Protein AF-A0A521QWC9-F1 (afdb_monomer)

pLDDT: mean 93.49, std 6.99, range [51.31, 98.88]

Nearest PDB structures (foldseek):
  7sol-assembly2_C  TM=6.911E-01  e=8.431E-03  Homo sapiens
  7pvn-assembly1_A  TM=7.217E-01  e=1.465E-02  Homo sapiens
  7sol-assembly1_A  TM=6.970E-01  e=1.111E-02  Homo sapiens
  7pvn-assembly2_B  TM=6.993E-01  e=3.543E-02  Homo sapiens
  5wte-assembly1_B  TM=2.361E-01  e=1.548E-02  Hepatovirus A

Sequence (547 aa):
MGGYALITGFDLQGVWQAPYGYPSNPHWFEYVKVTSVDANAGTVTFSAALQNTYKSTWPNYNSGSQFEVDAGGPATLYALDPSWDTQVEYRGLTISQDKVQTYANGRSVTYRDVKFTGPLCGLPTQNLLWQAINTDMSGCNMEVDKLISSIVMNRVTINQVKFQSSSTDVLTISNSAITQLFGTPKRTVISDTKIGDFRPGAFAYGRSDEVICTNCIIPNFTPGGVFEAGLGANPVQVSYAMSNGVISFPNGTTVSSATNNGAGRVRLTVSSTAGLVSNDRVNISGIAGTTEANGGNKLINVIDATHLDLPEVTFVNGYKSGGFVGLYAPRWAVPGTNLLWVGAQGTGPLFTVLDVTQDKHFTYIKTNHPGGFPAFAGARLAIRVHPAPKFTCRNCTGSIDMQDLSNAPAGAPLYSYSKRTYTALSGTTAQGKINMWGNLTSAKFNVTTPYSGTGSLQFQLSQNNNWPMMSGQTIANFSPTIDMNVAGERKLTATGISGMQAKDKLGVALNPATLFGPSHSGPSFSTVTNTSAQITVELMTDQGIGR

Secondary structure (DSSP, 8-state):
---EEEEEEEESS-BTTB---SS--EEEEEEEEEEEEETTTTEEEESS--SSPP-TTS--SB--BTTB---B-S-EEEEPPGGGS-EEEEES-EE--SSS-B---SSEEEEES-EE-SSS-BPP-S-SEEEEEEEEEEEEEEEE-S-EEEEEEEEEEEEEEEE-BS-EEEEEEES-EEEEEE---SEEEEES-EEEEEE-S-SSBS---EEEEES-EESEE---S-EE--GGG--HHHH-EEETTEEEEE-EEEEEEEEE-SSSEEEEEES--TT--TT-EEEEE--BS-GGG-EEEEE-EE-SSSEEEEEEEE--S---B--EEEPBP-TT--TT-EEEEEETTEEEEEEEEEEEEE-SSEEEEEES--SSS---TT---EEEE-S-SEEEEES-EESHHHHHHHHSPTTBPTTSEEEEEEEPPSSS---PPPEEEEEEEEEEEEEEE---SSS--EEESSTTS-EEEEETTEEEEE--EEETTS-EEEEEETTEEES--TT-B--SS--S-EEEEE-SS--EESS-S----EEEEEEEEE-SS--

Radius of gyration: 26.69 Å; Cα contacts (8 Å, |Δi|>4): 1700; chains: 1; bounding box: 69×52×76 Å

Foldseek 3Di:
DFAKKKKFADFQFAWAADADDPPAAGLDMDIWTWPDQDVVVRDTDTPDDDPDDFDPFFDQRHCADPVHHRSHTGTDMGGDDRQQQDADEDECEEDEDAPDEDEDGHQHYEYENYEYPHAAYHEADQYQEYEYELYEAQNYAYEHGAQYAEYEYENYEHAEYAQQELRYNEYEEECYEYAYYHEDHQEYAYENYEYNADAFWNAAFETHAAYAYEQYEYQHYDHHFHKFLAFLNFFQVLQWWWFFQKIKAWFWWKFFFWDQPVPQWIKTFTPFCPSPAANGWWAKDDWDFQCQNHGGRFGWHDPDGGMITRVVTGGDTGTDDIMIGGDTRNRYQDAQWWKWKAWPQFTDAIKGFHDWGDDNTMIMTGIPDGTTDADDPPTSIMMGTQRYQFYAYDSYHHHQLSVFRNVDDGGHGRQQKGKDKDWADAFWAFDDWRFHWAFWFKKKKFFAFADPDPDWKKKWQFSVQAQWKDDRRDIDGQIKIDTRRDGGMWMAGQVFIPPDDPPIDRDGGRDRIIGGTTGPTHMTMDHDPDIGTMMMMIIGHDSVRDD

Solvent-accessible surface area (backbone atoms only — not comparable to full-atom values): 26384 Å² total; per-residue (Å²): 116,72,48,49,31,39,39,34,20,42,32,26,56,19,22,32,80,39,88,43,57,85,73,45,40,29,59,43,70,46,84,42,44,32,64,43,73,41,80,89,77,73,42,76,40,55,77,62,83,77,91,70,87,68,46,81,54,29,47,66,32,18,82,44,56,102,88,38,68,52,24,38,5,24,64,38,80,42,83,50,62,76,73,38,81,34,76,47,76,48,68,70,44,77,48,77,38,76,87,49,71,41,81,67,89,16,34,28,39,35,37,34,49,25,37,34,70,8,42,32,29,78,40,53,47,64,14,56,33,32,36,36,33,51,20,43,27,61,57,14,54,27,55,44,55,34,53,26,51,31,38,39,37,36,41,27,34,32,31,30,44,29,19,43,34,16,18,25,48,35,38,40,39,31,58,26,40,32,46,30,36,39,21,27,26,25,28,34,40,38,32,52,28,39,31,48,33,39,18,46,3,0,44,57,20,31,46,17,52,36,39,37,40,30,51,25,42,29,59,32,75,50,85,36,18,18,73,42,41,33,41,62,70,34,27,30,77,70,47,33,48,50,51,76,16,30,37,36,36,44,36,52,30,49,31,82,46,47,45,67,64,83,80,53,19,32,23,36,35,32,80,46,38,74,64,63,49,61,54,29,37,32,30,28,40,67,38,38,52,30,49,75,66,42,43,69,72,40,50,32,36,61,76,50,68,37,35,36,34,26,84,89,33,68,52,85,46,64,50,71,46,60,27,32,42,12,33,66,40,66,28,54,67,43,63,72,34,48,32,27,38,31,39,81,81,36,42,52,73,62,35,35,29,68,40,49,36,50,62,95,51,35,38,39,38,36,37,72,41,77,42,49,78,81,69,57,86,93,41,61,33,25,42,33,29,43,24,25,53,18,26,30,33,40,72,28,38,60,23,73,66,36,46,16,39,30,70,34,62,78,42,38,38,66,38,24,42,41,58,50,76,49,66,36,52,71,40,59,68,56,44,82,58,55,56,33,38,25,26,56,50,36,41,36,43,29,25,78,31,42,46,84,69,89,83,84,48,37,38,25,66,18,67,76,49,51,21,49,25,34,47,88,74,44,81,46,61,55,51,41,33,42,46,31,62,50,65,47,53,30,40,41,26,63,90,36,75,44,67,78,53,96,71,43,38,72,78,72,58,49,62,81,24,32,32,22,40,55,34,79,39,14,31,22,40,51,78,35,91,61,56,74,24,27,35,39,39,38,41,35,31,48,59,89,66,85,121

Structure (mmCIF, N/CA/C/O backbone):
data_AF-A0A521QWC9-F1
#
_entry.id   AF-A0A521QWC9-F1
#
loop_
_atom_site.group_PDB
_atom_site.id
_atom_site.type_symbol
_atom_site.label_atom_id
_atom_site.label_alt_id
_atom_site.label_comp_id
_atom_site.label_asym_id
_atom_site.label_entity_id
_atom_site.label_seq_id
_atom_site.pdbx_PDB_ins_code
_atom_site.Cartn_x
_atom_site.Cartn_y
_atom_site.Cartn_z
_atom_site.occupancy
_atom_site.B_iso_or_equiv
_atom_site.auth_seq_id
_atom_site.auth_comp_id
_atom_site.auth_asym_id
_atom_site.auth_atom_id
_atom_site.pdbx_PDB_model_num
ATOM 1 N N . MET A 1 1 ? 29.396 -21.080 -12.572 1.00 75.81 1 MET A N 1
ATOM 2 C CA . MET A 1 1 ? 28.867 -21.869 -11.432 1.00 75.81 1 MET A CA 1
A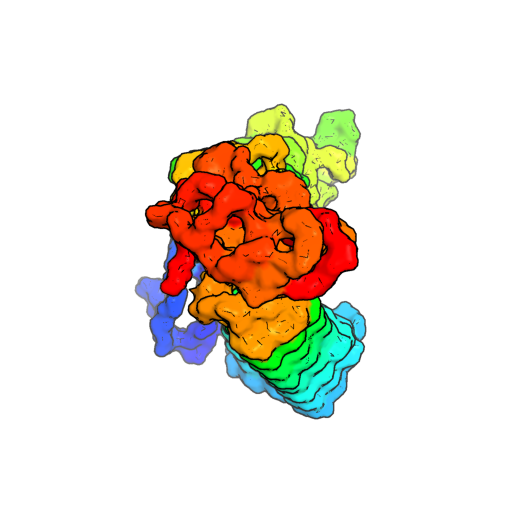TOM 3 C C . MET A 1 1 ? 29.361 -21.235 -10.137 1.00 75.81 1 MET A C 1
ATOM 5 O O . MET A 1 1 ? 30.459 -20.698 -10.148 1.00 75.81 1 MET A O 1
ATOM 9 N N . GLY A 1 2 ? 28.566 -21.232 -9.064 1.00 87.38 2 GLY A N 1
ATOM 10 C CA . GLY A 1 2 ? 28.931 -20.654 -7.761 1.00 87.38 2 GLY A CA 1
ATOM 11 C C . GLY A 1 2 ? 28.569 -19.176 -7.550 1.00 87.38 2 GLY A C 1
ATOM 12 O O . GLY A 1 2 ? 28.583 -18.730 -6.405 1.00 87.38 2 GLY A O 1
ATOM 13 N N . GLY A 1 3 ? 28.211 -18.446 -8.612 1.00 94.38 3 GLY A N 1
ATOM 14 C CA . GLY A 1 3 ? 27.719 -17.066 -8.538 1.00 94.38 3 GLY A CA 1
ATOM 15 C C . GLY A 1 3 ? 26.244 -16.969 -8.136 1.00 94.38 3 GLY A C 1
ATOM 16 O O . GLY A 1 3 ? 25.527 -17.976 -8.100 1.00 94.38 3 GLY A O 1
ATOM 17 N N . TYR A 1 4 ? 25.802 -15.745 -7.850 1.00 97.38 4 TYR A N 1
ATOM 18 C CA . TYR A 1 4 ? 24.400 -15.443 -7.572 1.00 97.38 4 TYR A CA 1
ATOM 19 C C . TYR A 1 4 ? 23.648 -15.032 -8.837 1.00 97.38 4 TYR A C 1
ATOM 21 O O . TYR A 1 4 ? 24.206 -14.463 -9.774 1.00 97.38 4 TYR A O 1
ATOM 29 N N . ALA A 1 5 ? 22.355 -15.314 -8.825 1.00 96.62 5 ALA A N 1
ATOM 30 C CA . ALA A 1 5 ? 21.378 -14.798 -9.757 1.00 96.62 5 ALA A CA 1
ATOM 31 C C . ALA A 1 5 ? 20.205 -14.202 -8.969 1.00 96.62 5 ALA A C 1
ATOM 33 O O . ALA A 1 5 ? 19.998 -14.516 -7.794 1.00 96.62 5 ALA A O 1
ATOM 34 N N . LEU A 1 6 ? 19.440 -13.345 -9.627 1.00 96.12 6 LEU A N 1
ATOM 35 C CA . LEU A 1 6 ? 18.155 -12.860 -9.147 1.00 96.12 6 LEU A CA 1
ATOM 36 C C . LEU A 1 6 ? 17.080 -13.478 -10.034 1.00 96.12 6 LEU A C 1
ATOM 38 O O . LEU A 1 6 ? 17.124 -13.303 -11.248 1.00 96.12 6 LEU A O 1
ATOM 42 N N . ILE A 1 7 ? 16.122 -14.186 -9.448 1.00 95.75 7 ILE A N 1
ATOM 43 C CA . ILE A 1 7 ? 14.896 -14.565 -10.149 1.00 95.75 7 ILE A CA 1
ATOM 44 C C . ILE A 1 7 ? 13.798 -13.580 -9.765 1.00 95.75 7 ILE A C 1
ATOM 46 O O . ILE A 1 7 ? 13.628 -13.281 -8.585 1.00 95.75 7 ILE A O 1
ATOM 50 N N . THR A 1 8 ? 13.066 -13.050 -10.739 1.00 95.19 8 THR A N 1
ATOM 51 C CA . THR A 1 8 ? 11.946 -12.131 -10.508 1.00 95.19 8 THR A CA 1
ATOM 52 C C . THR A 1 8 ? 10.685 -12.605 -11.215 1.00 95.19 8 THR A C 1
ATOM 54 O O . THR A 1 8 ? 10.713 -13.467 -12.095 1.00 95.19 8 THR A O 1
ATOM 57 N N . GLY A 1 9 ? 9.556 -12.033 -10.809 1.00 93.44 9 GLY A N 1
ATOM 58 C CA . GLY A 1 9 ? 8.318 -12.107 -11.557 1.00 93.44 9 GLY A CA 1
ATOM 59 C C . GLY A 1 9 ? 7.293 -11.093 -11.068 1.00 93.44 9 GLY A C 1
ATOM 60 O O . GLY A 1 9 ? 7.325 -10.631 -9.922 1.00 93.44 9 GLY A O 1
ATOM 61 N N . PHE A 1 10 ? 6.363 -10.785 -11.965 1.00 93.12 10 PHE A N 1
ATOM 62 C CA . PHE A 1 10 ? 5.251 -9.864 -11.760 1.00 93.12 10 PHE A CA 1
ATOM 63 C C . PHE A 1 10 ? 5.673 -8.433 -11.431 1.00 93.12 10 PHE A C 1
ATOM 65 O O . PHE A 1 10 ? 5.610 -7.976 -10.285 1.00 93.12 10 PHE A O 1
ATOM 72 N N . ASP A 1 11 ? 6.099 -7.723 -12.466 1.00 94.12 11 ASP A N 1
ATOM 73 C CA . ASP A 1 11 ? 6.457 -6.320 -12.358 1.00 94.12 11 ASP A CA 1
ATOM 74 C C . ASP A 1 11 ? 5.240 -5.408 -12.199 1.00 94.12 11 ASP A C 1
ATOM 76 O O . ASP A 1 11 ? 4.209 -5.562 -12.857 1.00 94.12 11 ASP A O 1
ATOM 80 N N . LEU A 1 12 ? 5.369 -4.462 -11.271 1.00 94.75 12 LEU A N 1
ATOM 81 C CA . LEU A 1 12 ? 4.279 -3.593 -10.839 1.00 94.75 12 LEU A CA 1
ATOM 82 C C . LEU A 1 12 ? 4.361 -2.187 -11.411 1.00 94.75 12 LEU A C 1
ATOM 84 O O . LEU A 1 12 ? 3.418 -1.415 -11.237 1.00 94.75 12 LEU A O 1
ATOM 88 N N . GLN A 1 13 ? 5.483 -1.829 -12.029 1.00 93.44 13 GLN A N 1
ATOM 89 C CA . GLN A 1 13 ? 5.740 -0.465 -12.475 1.00 93.44 13 GLN A CA 1
ATOM 90 C C . GLN A 1 13 ? 5.870 -0.346 -13.994 1.00 93.44 13 GLN A C 1
ATOM 92 O O . GLN A 1 13 ? 5.778 0.764 -14.509 1.00 93.44 13 GLN A O 1
ATOM 97 N N . GLY A 1 14 ? 6.050 -1.455 -14.698 1.00 91.44 14 GLY A N 1
ATOM 98 C CA . GLY A 1 14 ? 6.359 -1.518 -16.113 1.00 91.44 14 GLY A CA 1
ATOM 99 C C . GLY A 1 14 ? 5.317 -0.850 -16.988 1.00 91.44 14 GLY A C 1
ATOM 100 O O . GLY A 1 14 ? 4.162 -0.644 -16.612 1.00 91.44 14 GLY A O 1
ATOM 101 N N . VAL A 1 15 ? 5.756 -0.501 -18.188 1.00 91.94 15 VAL A N 1
ATOM 102 C CA . VAL A 1 15 ? 4.916 0.093 -19.219 1.00 91.94 15 VAL A CA 1
ATOM 103 C C . VAL A 1 15 ? 4.971 -0.809 -20.431 1.00 91.94 15 VAL A C 1
ATOM 105 O O . VAL A 1 15 ? 6.046 -1.261 -20.820 1.00 91.94 15 VAL A O 1
ATOM 108 N N . TRP A 1 16 ? 3.811 -1.066 -21.030 1.00 92.38 16 TRP A N 1
ATOM 109 C CA . TRP A 1 16 ? 3.736 -1.902 -22.219 1.00 92.38 16 TRP A CA 1
ATOM 110 C C . TRP A 1 16 ? 4.662 -1.401 -23.337 1.00 92.38 16 TRP A C 1
ATOM 112 O O . TRP A 1 16 ? 4.508 -0.277 -23.821 1.00 92.38 16 TRP A O 1
ATOM 122 N N . GLN A 1 17 ? 5.599 -2.263 -23.741 1.00 90.44 17 GLN A N 1
ATOM 123 C CA . GLN A 1 17 ? 6.592 -2.063 -24.799 1.00 90.44 17 GLN A CA 1
ATOM 124 C C . GLN A 1 17 ? 7.413 -0.775 -24.652 1.00 90.44 17 GLN A C 1
ATOM 126 O O . GLN A 1 17 ? 7.812 -0.175 -25.650 1.00 90.44 17 GLN A O 1
ATOM 131 N N . ALA A 1 18 ? 7.656 -0.340 -23.413 1.00 87.81 18 ALA A N 1
ATOM 132 C CA . ALA A 1 18 ? 8.466 0.838 -23.143 1.00 87.81 18 ALA A CA 1
ATOM 133 C C . ALA A 1 18 ? 9.394 0.636 -21.933 1.00 87.81 18 ALA A C 1
ATOM 135 O O . ALA A 1 18 ? 8.975 0.058 -20.923 1.00 87.81 18 ALA A O 1
ATOM 136 N N . PRO A 1 19 ? 10.625 1.177 -21.975 1.00 84.38 19 PRO A N 1
ATOM 137 C CA . PRO A 1 19 ? 11.493 1.222 -20.807 1.00 84.38 19 PRO A CA 1
ATOM 138 C C . PRO A 1 19 ? 10.875 2.102 -19.731 1.00 84.38 19 PRO A C 1
ATOM 140 O O . PRO A 1 19 ? 10.623 3.291 -19.952 1.00 84.38 19 PRO A O 1
ATOM 143 N N . TYR A 1 20 ? 10.666 1.547 -18.542 1.00 88.31 20 TYR A N 1
ATOM 144 C CA . TYR A 1 20 ? 10.220 2.328 -17.400 1.00 88.31 20 TYR A CA 1
ATOM 145 C C . TYR A 1 20 ? 10.527 1.622 -16.080 1.00 88.31 20 TYR A C 1
ATOM 147 O O . TYR A 1 20 ? 10.404 0.408 -15.986 1.00 88.31 20 TYR A O 1
ATOM 155 N N . GLY A 1 21 ? 10.876 2.408 -15.057 1.00 85.56 21 GLY A N 1
ATOM 156 C CA . GLY A 1 21 ? 11.146 1.917 -13.706 1.00 85.56 21 GLY A CA 1
ATOM 157 C C . GLY A 1 21 ? 12.462 1.144 -13.609 1.00 85.56 21 GLY A C 1
ATOM 158 O O . GLY A 1 21 ? 12.504 -0.049 -13.880 1.00 85.56 21 GLY A O 1
ATOM 159 N N . TYR A 1 22 ? 13.532 1.816 -13.173 1.00 87.56 22 TYR A N 1
ATOM 160 C CA . TYR A 1 22 ? 14.797 1.159 -12.834 1.00 87.56 22 TYR A CA 1
ATOM 161 C C . TYR A 1 22 ? 15.137 1.361 -11.348 1.00 87.56 22 TYR A C 1
ATOM 163 O O . TYR A 1 22 ? 14.999 2.494 -10.879 1.00 87.56 22 TYR A O 1
ATOM 171 N N . PRO A 1 23 ? 15.564 0.310 -10.618 1.00 90.75 23 PRO A N 1
ATOM 172 C CA . PRO A 1 23 ? 15.467 -1.103 -11.004 1.00 90.75 23 PRO A CA 1
ATOM 173 C C . PRO A 1 23 ? 14.004 -1.517 -11.249 1.00 90.75 23 PRO A C 1
ATOM 175 O O . PRO A 1 23 ? 13.079 -0.775 -10.886 1.00 90.75 23 PRO A O 1
ATOM 178 N N . SER A 1 24 ? 13.786 -2.669 -11.893 1.00 91.88 24 SER A N 1
ATOM 179 C CA . SER A 1 24 ? 12.432 -3.216 -12.060 1.00 91.88 24 SER A CA 1
ATOM 180 C C . SER A 1 24 ? 11.771 -3.418 -10.693 1.00 91.88 24 SER A C 1
ATOM 182 O O . SER A 1 24 ? 12.448 -3.534 -9.667 1.00 91.88 24 SER A O 1
ATOM 184 N N . ASN A 1 25 ? 10.439 -3.407 -10.651 1.00 95.06 25 ASN A N 1
ATOM 185 C CA . ASN A 1 25 ? 9.654 -3.401 -9.418 1.00 95.06 25 ASN A CA 1
ATOM 186 C C . ASN A 1 25 ? 8.796 -4.671 -9.284 1.00 95.06 25 ASN A C 1
ATOM 188 O O . ASN A 1 25 ? 7.562 -4.580 -9.209 1.00 95.06 25 ASN A O 1
ATOM 192 N N . PRO A 1 26 ? 9.410 -5.867 -9.260 1.00 95.50 26 PRO A N 1
ATOM 193 C CA . PRO A 1 26 ? 8.659 -7.098 -9.134 1.00 95.50 26 PRO A CA 1
ATOM 194 C C . PRO A 1 26 ? 8.106 -7.253 -7.722 1.00 95.50 26 PRO A C 1
ATOM 196 O O . PRO A 1 26 ? 8.767 -6.929 -6.725 1.00 95.50 26 PRO A O 1
ATOM 199 N N . HIS A 1 27 ? 6.896 -7.805 -7.634 1.00 96.06 27 HIS A N 1
ATOM 200 C CA . HIS A 1 27 ? 6.359 -8.247 -6.354 1.00 96.06 27 HIS A CA 1
ATOM 201 C C . HIS A 1 27 ? 7.121 -9.475 -5.848 1.00 96.06 27 HIS A C 1
ATOM 203 O O . HIS A 1 27 ? 7.468 -9.525 -4.673 1.00 96.06 27 HIS A O 1
ATOM 209 N N . TRP A 1 28 ? 7.409 -10.454 -6.710 1.00 96.00 28 TRP A N 1
ATOM 210 C CA . TRP A 1 28 ? 8.142 -11.664 -6.333 1.00 96.00 28 TRP A CA 1
ATOM 211 C C . TRP A 1 28 ? 9.569 -11.617 -6.849 1.00 96.00 28 TRP A C 1
ATOM 213 O O . TRP A 1 28 ? 9.804 -11.416 -8.038 1.00 96.00 28 TRP A O 1
ATOM 223 N N . PHE A 1 29 ? 10.527 -11.844 -5.961 1.00 96.94 29 PHE A N 1
ATOM 224 C CA . PHE A 1 29 ? 11.926 -11.963 -6.327 1.00 96.94 29 PHE A CA 1
ATOM 225 C C . PHE A 1 29 ? 12.669 -12.817 -5.302 1.00 96.94 29 PHE A C 1
ATOM 227 O O . PHE A 1 29 ? 12.271 -12.868 -4.141 1.00 96.94 29 PHE A O 1
ATOM 234 N N . GLU A 1 30 ? 13.738 -13.481 -5.734 1.00 97.69 30 GLU A N 1
ATOM 235 C CA . GLU A 1 30 ? 14.619 -14.260 -4.866 1.00 97.69 30 GLU A CA 1
ATOM 236 C C . GLU A 1 30 ? 16.065 -14.163 -5.352 1.00 97.69 30 GLU A C 1
ATOM 238 O O . GLU A 1 30 ? 16.365 -14.336 -6.536 1.00 97.69 30 GLU A O 1
ATOM 243 N N . TYR A 1 31 ? 16.980 -13.927 -4.417 1.00 97.81 31 TYR A N 1
ATOM 244 C CA . TYR A 1 31 ? 18.410 -14.071 -4.653 1.00 97.81 31 TYR A CA 1
ATOM 245 C C . TYR A 1 31 ? 18.800 -15.537 -4.484 1.00 97.81 31 TYR A C 1
ATOM 247 O O . TYR A 1 31 ? 18.701 -16.094 -3.391 1.00 97.81 31 TYR A O 1
ATOM 255 N N . VAL A 1 32 ? 19.268 -16.161 -5.560 1.00 97.44 32 VAL A N 1
ATOM 256 C CA . VAL A 1 32 ? 19.564 -17.596 -5.610 1.00 97.44 32 VAL A CA 1
ATOM 257 C C . VAL A 1 32 ? 21.018 -17.836 -5.984 1.00 97.44 32 VAL A C 1
ATOM 259 O O . VAL A 1 32 ? 21.596 -17.121 -6.800 1.00 97.44 32 VAL A O 1
ATOM 262 N N . LYS A 1 33 ? 21.634 -18.864 -5.398 1.00 97.06 33 LYS A N 1
ATOM 263 C CA . LYS A 1 33 ? 22.996 -19.273 -5.752 1.00 97.06 33 LYS A CA 1
ATOM 264 C C . LYS A 1 33 ? 22.945 -20.404 -6.772 1.00 97.06 33 LYS A C 1
ATOM 266 O O . LYS A 1 33 ? 22.322 -21.434 -6.517 1.00 97.06 33 LYS A O 1
ATOM 271 N N . VAL A 1 34 ? 23.615 -20.225 -7.908 1.00 97.38 34 VAL A N 1
ATOM 272 C CA . VAL A 1 34 ? 23.628 -21.200 -9.008 1.00 97.38 34 VAL A CA 1
ATOM 273 C C . VAL A 1 34 ? 24.661 -22.292 -8.734 1.00 97.38 34 VAL A C 1
ATOM 275 O O . VAL A 1 34 ? 25.859 -22.010 -8.631 1.00 97.38 34 VAL A O 1
ATOM 278 N N . THR A 1 35 ? 24.219 -23.546 -8.655 1.00 97.50 35 THR A N 1
ATOM 279 C CA . THR A 1 35 ? 25.085 -24.711 -8.407 1.00 97.50 35 THR A CA 1
ATOM 280 C C . THR A 1 35 ? 25.517 -25.395 -9.699 1.00 97.50 35 THR A C 1
ATOM 282 O O . THR A 1 35 ? 26.687 -25.750 -9.825 1.00 97.50 35 THR A O 1
ATOM 285 N N . SER A 1 36 ? 24.630 -25.503 -10.689 1.00 96.88 36 SER A N 1
ATOM 286 C CA . SER A 1 36 ? 24.949 -26.036 -12.017 1.00 96.88 36 SER A CA 1
ATOM 287 C C . SER A 1 36 ? 24.102 -25.383 -13.112 1.00 96.88 36 SER A C 1
ATOM 289 O O . SER A 1 36 ? 23.027 -24.841 -12.848 1.00 96.88 36 SER A O 1
ATOM 291 N N . VAL A 1 37 ? 24.612 -25.421 -14.344 1.00 96.19 37 VAL A N 1
ATOM 292 C CA . VAL A 1 37 ? 23.899 -25.011 -15.561 1.00 96.19 37 VAL A CA 1
ATOM 293 C C . VAL A 1 37 ? 24.079 -26.121 -16.586 1.00 96.19 37 VAL A C 1
ATOM 295 O O . VAL A 1 37 ? 25.212 -26.448 -16.935 1.00 96.19 37 VAL A O 1
ATOM 298 N N . ASP A 1 38 ? 22.974 -26.683 -17.059 1.00 96.50 38 ASP A N 1
ATOM 299 C CA . ASP A 1 38 ? 22.942 -27.585 -18.204 1.00 96.50 38 ASP A CA 1
ATOM 300 C C . ASP A 1 38 ? 22.344 -26.828 -19.391 1.00 96.50 38 ASP A C 1
ATOM 302 O O . ASP A 1 38 ? 21.127 -26.673 -19.512 1.00 96.50 38 ASP A O 1
ATOM 306 N N . ALA A 1 39 ? 23.219 -26.321 -20.259 1.00 94.12 39 ALA A N 1
ATOM 307 C CA . ALA A 1 39 ? 22.812 -25.564 -21.437 1.00 94.12 39 ALA A CA 1
ATOM 308 C C . ALA A 1 39 ? 22.068 -26.428 -22.471 1.00 94.12 39 ALA A C 1
ATOM 310 O O . ALA A 1 39 ? 21.231 -25.899 -23.197 1.00 94.12 39 ALA A O 1
ATOM 311 N N . ASN A 1 40 ? 22.327 -27.741 -22.517 1.00 95.94 40 ASN A N 1
ATOM 312 C CA . ASN A 1 40 ? 21.664 -28.646 -23.458 1.00 95.94 40 ASN A CA 1
ATOM 313 C C . ASN A 1 40 ? 20.222 -28.924 -23.026 1.00 95.94 40 ASN A C 1
ATOM 315 O O . ASN A 1 40 ? 19.324 -28.979 -23.861 1.00 95.94 40 ASN A O 1
ATOM 319 N N . ALA A 1 41 ? 19.998 -29.063 -21.718 1.00 95.50 41 ALA A N 1
ATOM 320 C CA . ALA A 1 41 ? 18.666 -29.233 -21.144 1.00 95.50 41 ALA A CA 1
ATOM 321 C C . ALA A 1 41 ? 17.935 -27.902 -20.881 1.00 95.50 41 ALA A C 1
ATOM 323 O O . ALA A 1 41 ? 16.774 -27.916 -20.475 1.00 95.50 41 ALA A O 1
ATOM 324 N N . GLY A 1 42 ? 18.606 -26.754 -21.036 1.00 94.12 42 GLY A N 1
ATOM 325 C CA . GLY A 1 42 ? 18.060 -25.446 -20.663 1.00 94.12 42 GLY A CA 1
ATOM 326 C C . GLY A 1 42 ? 17.757 -25.328 -19.165 1.00 94.12 42 GLY A C 1
ATOM 327 O O . GLY A 1 42 ? 16.812 -24.646 -18.777 1.00 94.12 42 GLY A O 1
ATOM 328 N N . THR A 1 43 ? 18.513 -26.029 -18.317 1.00 94.88 43 THR A N 1
ATOM 329 C CA . THR A 1 43 ? 18.241 -26.137 -16.877 1.00 94.88 43 THR A CA 1
ATOM 330 C C . THR A 1 43 ? 19.285 -25.393 -16.052 1.00 94.88 43 THR A C 1
ATOM 332 O O . THR A 1 43 ? 20.490 -25.524 -16.270 1.00 94.88 43 THR A O 1
ATOM 335 N N . VAL A 1 44 ? 18.822 -24.646 -15.050 1.00 95.62 44 VAL A N 1
ATOM 336 C CA . VAL A 1 44 ? 19.661 -24.023 -14.021 1.00 95.62 44 VAL A CA 1
ATOM 337 C C . VAL A 1 44 ? 19.280 -24.617 -12.672 1.00 95.62 44 VAL A C 1
ATOM 339 O O . VAL A 1 44 ? 18.104 -24.636 -12.314 1.00 95.62 44 VAL A O 1
ATOM 342 N N . THR A 1 45 ? 20.269 -25.093 -11.917 1.00 96.94 45 THR A N 1
ATOM 343 C CA . THR A 1 45 ? 20.051 -25.636 -10.570 1.00 96.94 45 THR A CA 1
ATOM 344 C C . THR A 1 45 ? 20.479 -24.614 -9.525 1.00 96.94 45 THR A C 1
ATOM 346 O O . THR A 1 45 ? 21.559 -24.023 -9.622 1.00 96.94 45 THR A O 1
ATOM 349 N N . PHE A 1 46 ? 19.643 -24.423 -8.506 1.00 97.56 46 PHE A N 1
ATOM 350 C CA . PHE A 1 46 ? 19.921 -23.536 -7.380 1.00 97.56 46 PHE A CA 1
ATOM 351 C C . PHE A 1 46 ? 20.301 -24.322 -6.124 1.00 97.56 46 PHE A C 1
ATOM 353 O O . PHE A 1 46 ? 19.972 -25.497 -5.975 1.00 97.56 46 PHE A O 1
ATOM 360 N N . SER A 1 47 ? 20.988 -23.662 -5.192 1.00 97.38 47 SER A N 1
ATOM 361 C CA . SER A 1 47 ? 21.370 -24.261 -3.907 1.00 97.38 47 SER A CA 1
ATOM 362 C C . SER A 1 47 ? 20.196 -24.495 -2.952 1.00 97.38 47 SER A C 1
ATOM 364 O O . SER A 1 47 ? 20.365 -25.177 -1.946 1.00 97.38 47 SER A O 1
ATOM 366 N N . ALA A 1 48 ? 19.039 -23.892 -3.222 1.00 96.38 48 ALA A N 1
ATOM 367 C CA . ALA A 1 48 ? 17.816 -24.028 -2.444 1.00 96.38 48 ALA A CA 1
ATOM 368 C C . ALA A 1 48 ? 16.603 -24.036 -3.382 1.00 96.38 48 ALA A C 1
ATOM 370 O O . ALA A 1 48 ? 16.664 -23.489 -4.485 1.00 96.38 48 ALA A O 1
ATOM 371 N N . ALA A 1 49 ? 15.510 -24.654 -2.936 1.00 96.62 49 ALA A N 1
ATOM 372 C CA . ALA A 1 49 ? 14.232 -24.559 -3.628 1.00 96.62 49 ALA A CA 1
ATOM 373 C C . ALA A 1 49 ? 13.716 -23.114 -3.596 1.00 96.62 49 ALA A C 1
ATOM 375 O O . ALA A 1 49 ? 13.916 -22.405 -2.607 1.00 96.62 49 ALA A O 1
ATOM 376 N N . LEU A 1 50 ? 13.038 -22.711 -4.670 1.00 96.44 50 LEU A N 1
ATOM 377 C CA . LEU A 1 50 ? 12.370 -21.416 -4.747 1.00 96.44 50 LEU A CA 1
ATOM 378 C C . LEU A 1 50 ? 11.220 -21.354 -3.738 1.00 96.44 50 LEU A C 1
ATOM 380 O O . LEU A 1 50 ? 10.477 -22.323 -3.566 1.00 96.44 50 LEU A O 1
ATOM 384 N N . GLN A 1 51 ? 11.080 -20.210 -3.080 1.00 95.81 51 GLN A N 1
ATOM 385 C CA . GLN A 1 51 ? 10.017 -19.932 -2.116 1.00 95.81 51 GLN A CA 1
ATOM 386 C C . GLN A 1 51 ? 8.739 -19.459 -2.809 1.00 95.81 51 GLN A C 1
ATOM 388 O O . GLN A 1 51 ? 7.637 -19.697 -2.311 1.00 95.81 51 GLN A O 1
ATOM 393 N N . ASN A 1 52 ? 8.875 -18.798 -3.958 1.00 94.62 52 ASN A N 1
ATOM 394 C CA . ASN A 1 52 ? 7.764 -18.266 -4.726 1.00 94.62 52 ASN A CA 1
ATOM 395 C C . ASN A 1 52 ? 7.440 -19.153 -5.929 1.00 94.62 52 ASN A C 1
ATOM 397 O O . ASN A 1 52 ? 8.291 -19.820 -6.517 1.00 94.62 52 ASN A O 1
ATOM 401 N N . THR A 1 53 ? 6.171 -19.128 -6.330 1.00 91.31 53 THR A N 1
ATOM 402 C CA . THR A 1 53 ? 5.737 -19.731 -7.592 1.00 91.31 53 THR A CA 1
ATOM 403 C C . THR A 1 53 ? 5.843 -18.693 -8.694 1.00 91.31 53 THR A C 1
ATOM 405 O O . THR A 1 53 ? 5.107 -17.713 -8.666 1.00 91.31 53 THR A O 1
ATOM 408 N N . TYR A 1 54 ? 6.704 -18.930 -9.680 1.00 93.69 54 TYR A N 1
ATOM 409 C CA . TYR A 1 54 ? 6.838 -18.071 -10.854 1.00 93.69 54 TYR A CA 1
ATOM 410 C C . TYR A 1 54 ? 6.034 -18.649 -12.017 1.00 93.69 54 TYR A C 1
ATOM 412 O O . TYR A 1 54 ? 6.182 -19.825 -12.351 1.00 93.69 54 TYR A O 1
ATOM 420 N N . LYS A 1 55 ? 5.167 -17.839 -12.633 1.00 93.25 55 LYS A N 1
ATOM 421 C CA . LYS A 1 55 ? 4.294 -18.293 -13.724 1.00 93.25 55 LYS A CA 1
ATOM 422 C C . LYS A 1 55 ? 4.747 -17.736 -15.066 1.00 93.25 55 LYS A C 1
ATOM 424 O O . LYS A 1 55 ? 5.006 -16.545 -15.189 1.00 93.25 55 LYS A O 1
ATOM 429 N N . SER A 1 56 ? 4.736 -18.577 -16.097 1.00 91.56 56 SER A N 1
ATOM 430 C CA . SER A 1 56 ? 4.945 -18.153 -17.489 1.00 91.56 56 SER A CA 1
ATOM 431 C C . SER A 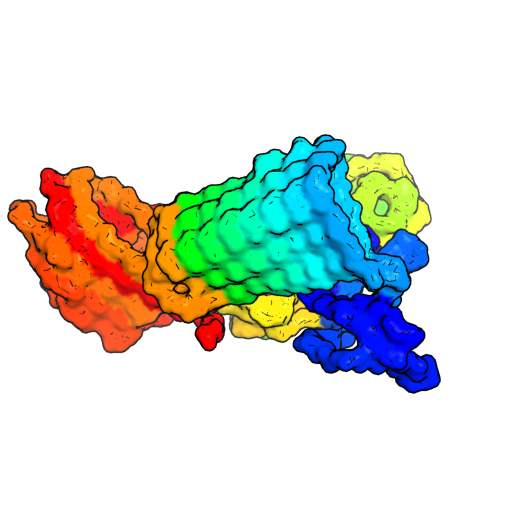1 56 ? 3.802 -17.293 -18.038 1.00 91.56 56 SER A C 1
ATOM 433 O O . SER A 1 56 ? 3.970 -16.621 -19.049 1.00 91.56 56 SER A O 1
ATOM 435 N N . THR A 1 57 ? 2.641 -17.313 -17.380 1.00 92.50 57 THR A N 1
ATOM 436 C CA . THR A 1 57 ? 1.432 -16.587 -17.788 1.00 92.50 57 THR A CA 1
ATOM 437 C C . THR A 1 57 ? 1.338 -15.178 -17.213 1.00 92.50 57 THR A C 1
ATOM 439 O O . THR A 1 57 ? 0.365 -14.482 -17.496 1.00 92.50 57 THR A O 1
ATOM 442 N N . TRP A 1 58 ? 2.283 -14.765 -16.363 1.00 95.19 58 TRP A N 1
ATOM 443 C CA . TRP A 1 58 ? 2.275 -13.414 -15.813 1.00 95.19 58 TRP A CA 1
ATOM 444 C C . TRP A 1 58 ? 2.548 -12.364 -16.899 1.00 95.19 58 TRP A C 1
ATOM 446 O O . TRP A 1 58 ? 3.289 -12.653 -17.839 1.00 95.19 58 TRP A O 1
ATOM 456 N N . PRO A 1 59 ? 1.957 -11.157 -16.791 1.00 94.44 59 PRO A N 1
ATOM 457 C CA . PRO A 1 59 ? 2.107 -10.120 -17.807 1.00 94.44 59 PRO A CA 1
ATOM 458 C C . PRO A 1 59 ? 3.566 -9.736 -18.040 1.00 94.44 59 PRO A C 1
ATOM 460 O O . PRO A 1 59 ? 4.291 -9.494 -17.083 1.00 94.44 59 PRO A O 1
ATOM 463 N N . ASN A 1 60 ? 3.964 -9.636 -19.304 1.00 93.25 60 ASN A N 1
ATOM 464 C CA . ASN A 1 60 ? 5.269 -9.174 -19.761 1.00 93.25 60 ASN A CA 1
ATOM 465 C C . ASN A 1 60 ? 5.109 -7.766 -20.338 1.00 93.25 60 ASN A C 1
ATOM 467 O O . ASN A 1 60 ? 4.755 -7.608 -21.505 1.00 93.25 60 ASN A O 1
ATOM 471 N N . TYR A 1 61 ? 5.318 -6.735 -19.519 1.00 90.88 61 TYR A N 1
ATOM 472 C CA . TYR A 1 61 ? 5.145 -5.359 -19.989 1.00 90.88 61 TYR A CA 1
ATOM 473 C C . TYR A 1 61 ? 6.279 -4.929 -20.906 1.00 90.88 61 TYR A C 1
ATOM 475 O O . TYR A 1 61 ? 6.022 -4.302 -21.929 1.00 90.88 61 TYR A O 1
ATOM 483 N N . ASN A 1 62 ? 7.515 -5.290 -20.576 1.00 90.75 62 ASN A N 1
ATOM 484 C CA . ASN A 1 62 ? 8.658 -4.992 -21.414 1.00 90.75 62 ASN A CA 1
ATOM 485 C C . ASN A 1 62 ? 9.779 -6.005 -21.176 1.00 90.75 62 ASN A C 1
ATOM 487 O O . ASN A 1 62 ? 10.348 -6.029 -20.092 1.00 90.75 62 ASN A O 1
ATOM 491 N N . SER A 1 63 ? 10.142 -6.770 -22.207 1.00 90.06 63 SER A N 1
ATOM 492 C CA . SER A 1 63 ? 11.228 -7.768 -22.147 1.00 90.06 63 SER A CA 1
ATOM 493 C C . SER A 1 63 ? 12.630 -7.164 -22.213 1.00 90.06 63 SER A C 1
ATOM 495 O O . SER A 1 63 ? 13.626 -7.885 -22.244 1.00 90.06 63 SER A O 1
ATOM 497 N N . GLY A 1 64 ? 12.706 -5.838 -22.262 1.00 89.06 64 GLY A N 1
ATOM 498 C CA . GLY A 1 64 ? 13.943 -5.098 -22.357 1.00 89.06 64 GLY A CA 1
ATOM 499 C C . GLY A 1 64 ? 14.611 -5.202 -23.728 1.00 89.06 64 GLY A C 1
ATOM 500 O O . GLY A 1 64 ? 14.069 -5.744 -24.695 1.00 89.06 64 GLY A O 1
ATOM 501 N N . SER A 1 65 ? 15.822 -4.661 -23.820 1.00 87.81 65 SER A N 1
ATOM 502 C CA . SER A 1 65 ? 16.666 -4.745 -25.013 1.00 87.81 65 SER A CA 1
ATOM 503 C C . SER A 1 65 ? 18.142 -4.596 -24.632 1.00 87.81 65 SER A C 1
ATOM 505 O O . SER A 1 65 ? 18.498 -4.562 -23.460 1.00 87.81 65 SER A O 1
ATOM 507 N N . GLN A 1 66 ? 19.037 -4.444 -25.610 1.00 84.56 66 GLN A N 1
ATOM 508 C CA . GLN A 1 66 ? 20.436 -4.103 -25.316 1.00 84.56 66 GLN A CA 1
A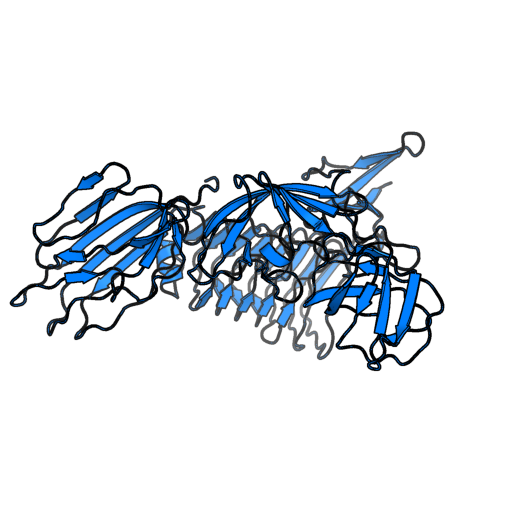TOM 509 C C . GLN A 1 66 ? 20.614 -2.723 -24.645 1.00 84.56 66 GLN A C 1
ATOM 511 O O . GLN A 1 66 ? 21.704 -2.418 -24.169 1.00 84.56 66 GLN A O 1
ATOM 516 N N . PHE A 1 67 ? 19.576 -1.878 -24.632 1.00 83.25 67 PHE A N 1
ATOM 517 C CA . PHE A 1 67 ? 19.624 -0.513 -24.095 1.00 83.25 67 PHE A CA 1
ATOM 518 C C . PHE A 1 67 ? 18.802 -0.313 -22.819 1.00 83.25 67 PHE A C 1
ATOM 520 O O . PHE A 1 67 ? 18.831 0.768 -22.234 1.00 83.25 67 PHE A O 1
ATOM 527 N N . GLU A 1 68 ? 18.056 -1.324 -22.388 1.00 85.94 68 GLU A N 1
ATOM 528 C CA . GLU A 1 68 ? 17.137 -1.222 -21.260 1.00 85.94 68 GLU A CA 1
ATOM 529 C C . GLU A 1 68 ? 16.952 -2.590 -20.614 1.00 85.94 68 GLU A C 1
ATOM 531 O O . GLU A 1 68 ? 16.998 -3.620 -21.285 1.00 85.94 68 GLU A O 1
ATOM 536 N N . VAL A 1 69 ? 16.738 -2.608 -19.304 1.00 83.25 69 VAL A N 1
ATOM 537 C CA . VAL A 1 69 ? 16.535 -3.877 -18.609 1.00 83.25 69 VAL A CA 1
ATOM 538 C C . VAL A 1 69 ? 15.175 -4.474 -18.926 1.00 83.25 69 VAL A C 1
ATOM 540 O O . VAL A 1 69 ? 14.204 -3.751 -19.145 1.00 83.25 69 VAL A O 1
ATOM 543 N N . ASP A 1 70 ? 15.115 -5.804 -18.893 1.00 87.81 70 ASP A N 1
ATOM 544 C CA . ASP A 1 70 ? 13.853 -6.527 -18.808 1.00 87.81 70 ASP A CA 1
ATOM 545 C C . ASP A 1 70 ? 13.107 -6.024 -17.568 1.00 87.81 70 ASP A C 1
ATOM 547 O O . ASP A 1 70 ? 13.598 -6.163 -16.439 1.00 87.81 70 ASP A O 1
ATOM 551 N N . ALA A 1 71 ? 11.948 -5.399 -17.785 1.00 82.69 71 ALA A N 1
ATOM 552 C CA . ALA A 1 71 ? 11.093 -4.917 -16.713 1.00 82.69 71 ALA A CA 1
ATOM 553 C C . ALA A 1 71 ? 10.474 -6.084 -15.937 1.00 82.69 71 ALA A C 1
ATOM 555 O O . ALA A 1 71 ? 9.888 -5.854 -14.893 1.00 82.69 71 ALA A O 1
ATOM 556 N N . GLY A 1 72 ? 10.666 -7.327 -16.379 1.00 75.00 72 GLY A N 1
ATOM 557 C CA . GLY A 1 72 ? 10.140 -8.531 -15.770 1.00 75.00 72 GLY A CA 1
ATOM 558 C C . GLY A 1 72 ? 8.722 -8.830 -16.247 1.00 75.00 72 GLY A C 1
ATOM 559 O O . GLY A 1 72 ? 8.110 -8.108 -17.037 1.00 75.00 72 GLY A O 1
ATOM 560 N N . GLY A 1 73 ? 8.175 -9.929 -15.740 1.00 82.88 73 GLY A N 1
ATOM 561 C CA . GLY A 1 73 ? 6.815 -10.340 -16.047 1.00 82.88 73 GLY A CA 1
ATOM 562 C C . GLY A 1 73 ? 6.604 -11.806 -15.707 1.00 82.88 73 GLY A C 1
ATOM 563 O O . GLY A 1 73 ? 6.405 -12.115 -14.526 1.00 82.88 73 GLY A O 1
ATOM 564 N N . PRO A 1 74 ? 6.712 -12.716 -16.692 1.00 88.81 74 PRO A N 1
ATOM 565 C CA . PRO A 1 74 ? 7.036 -14.117 -16.458 1.00 88.81 74 PRO A CA 1
ATOM 566 C C . PRO A 1 74 ? 8.294 -14.292 -15.593 1.00 88.81 74 PRO A C 1
ATOM 568 O O . PRO A 1 74 ? 8.965 -13.329 -15.229 1.00 88.81 74 PRO A O 1
ATOM 571 N N . ALA A 1 75 ? 8.625 -15.541 -15.266 1.00 91.62 75 ALA A N 1
ATOM 572 C CA . ALA A 1 75 ? 9.871 -15.856 -14.572 1.00 91.62 75 ALA A CA 1
ATOM 573 C C . ALA A 1 75 ? 11.085 -15.324 -15.361 1.00 91.62 75 ALA A C 1
ATOM 575 O O . ALA A 1 75 ? 11.406 -15.868 -16.420 1.00 91.62 75 ALA A O 1
ATOM 576 N N . THR A 1 76 ? 11.772 -14.311 -14.831 1.00 91.69 76 THR A N 1
ATOM 577 C CA . THR A 1 76 ? 13.006 -13.771 -15.422 1.00 91.69 76 THR A CA 1
ATOM 578 C C . THR A 1 76 ? 14.180 -14.071 -14.500 1.00 91.69 76 THR A C 1
ATOM 580 O O . THR A 1 76 ? 14.108 -13.844 -13.293 1.00 91.69 76 THR A O 1
ATOM 583 N N . LEU A 1 77 ? 15.276 -14.579 -15.068 1.00 92.75 77 LEU A N 1
ATOM 584 C CA . LEU A 1 77 ? 16.521 -14.851 -14.356 1.00 92.75 77 LEU A CA 1
ATOM 585 C C . LEU A 1 77 ? 17.604 -13.860 -14.796 1.00 92.75 77 LEU A C 1
ATOM 587 O O . LEU A 1 77 ? 17.997 -13.843 -15.961 1.00 92.75 77 LEU A O 1
ATOM 591 N N . TYR A 1 78 ? 18.130 -13.086 -13.852 1.00 92.62 78 TYR A N 1
ATOM 592 C CA . TYR A 1 78 ? 19.231 -12.151 -14.065 1.00 92.62 78 TYR A CA 1
ATOM 593 C C . TYR A 1 78 ? 20.507 -12.728 -13.463 1.00 92.62 78 TYR A C 1
ATOM 595 O O . TYR A 1 78 ? 20.553 -13.052 -12.274 1.00 92.62 78 TYR A O 1
ATOM 603 N N . ALA A 1 79 ? 21.566 -12.827 -14.264 1.00 93.12 79 ALA A N 1
ATOM 604 C CA . ALA A 1 79 ? 22.900 -13.055 -13.725 1.00 93.12 79 ALA A CA 1
ATOM 605 C C . ALA A 1 79 ? 23.345 -11.802 -12.958 1.00 93.12 79 ALA A C 1
ATOM 607 O O . ALA A 1 79 ? 23.255 -10.694 -13.485 1.00 93.12 79 ALA A O 1
ATOM 608 N N . LEU A 1 80 ? 23.813 -11.973 -11.721 1.00 95.06 80 LEU A N 1
ATOM 609 C CA . LEU A 1 80 ? 24.358 -10.863 -10.945 1.00 95.06 80 LEU A CA 1
ATOM 610 C C . LEU A 1 80 ? 25.862 -10.764 -11.163 1.00 95.06 80 LEU A C 1
ATOM 612 O O . LEU A 1 80 ? 26.556 -11.779 -11.273 1.00 95.06 80 LEU A O 1
ATOM 616 N N . ASP A 1 81 ? 26.359 -9.530 -11.208 1.00 95.00 81 ASP A N 1
ATOM 617 C CA . ASP A 1 81 ? 27.794 -9.280 -11.260 1.00 95.00 81 ASP A CA 1
ATOM 618 C C . ASP A 1 81 ? 28.474 -9.922 -10.033 1.00 95.00 81 ASP A C 1
ATOM 620 O O . ASP A 1 81 ? 27.953 -9.791 -8.920 1.00 95.00 81 ASP A O 1
ATOM 624 N N . PRO A 1 82 ? 29.622 -10.609 -10.184 1.00 95.44 82 PRO A N 1
ATOM 625 C CA . PRO A 1 82 ? 30.313 -11.228 -9.055 1.00 95.44 82 PRO A CA 1
ATOM 626 C C . PRO A 1 82 ? 30.622 -10.263 -7.902 1.00 95.44 82 PRO A C 1
ATOM 628 O O . PRO A 1 82 ? 30.639 -10.692 -6.750 1.00 95.44 82 PRO A O 1
ATOM 631 N N . SER A 1 83 ? 30.820 -8.968 -8.179 1.00 95.38 83 SER A N 1
ATOM 632 C CA . SER A 1 83 ? 31.032 -7.943 -7.147 1.00 95.38 83 SER A CA 1
ATOM 633 C C . SER A 1 83 ? 29.806 -7.700 -6.264 1.00 95.38 83 SER A C 1
ATOM 635 O O . SER A 1 83 ? 29.960 -7.196 -5.152 1.00 95.38 83 SER A O 1
ATOM 637 N N . TRP A 1 84 ? 28.603 -8.093 -6.702 1.00 96.69 84 TRP A N 1
ATOM 638 C CA . TRP A 1 84 ? 27.396 -8.014 -5.883 1.00 96.69 84 TRP A CA 1
ATOM 639 C C . TRP A 1 84 ? 27.460 -8.955 -4.679 1.00 96.69 84 TRP A C 1
ATOM 641 O O . TRP A 1 84 ? 26.947 -8.597 -3.623 1.00 96.69 84 TRP A O 1
ATOM 651 N N . ASP A 1 85 ? 28.129 -10.113 -4.768 1.00 97.25 85 ASP A N 1
ATOM 652 C CA . ASP A 1 85 ? 28.305 -11.036 -3.632 1.00 97.25 85 ASP A CA 1
ATOM 653 C C . ASP A 1 85 ? 29.355 -10.533 -2.622 1.00 97.25 85 ASP A C 1
ATOM 655 O O . ASP A 1 85 ? 30.255 -11.244 -2.180 1.00 97.25 85 ASP A O 1
ATOM 659 N N . THR A 1 86 ? 29.233 -9.268 -2.240 1.00 97.19 86 THR A N 1
ATOM 660 C CA . THR A 1 86 ? 30.041 -8.611 -1.225 1.00 97.19 86 THR A CA 1
ATOM 661 C C . THR A 1 86 ? 29.204 -8.274 0.007 1.00 97.19 86 THR A C 1
ATOM 663 O O . THR A 1 86 ? 27.971 -8.181 -0.040 1.00 97.19 86 THR A O 1
ATOM 666 N N . GLN A 1 87 ? 29.889 -8.102 1.133 1.00 98.25 87 GLN A N 1
ATOM 667 C CA . GLN A 1 87 ? 29.323 -7.546 2.355 1.00 98.25 87 GLN A CA 1
ATOM 668 C C . GLN A 1 87 ? 30.083 -6.266 2.683 1.00 98.25 87 GLN A C 1
ATOM 670 O O . GLN A 1 87 ? 31.307 -6.290 2.808 1.00 98.25 87 GLN A O 1
ATOM 675 N N . VAL A 1 88 ? 29.362 -5.157 2.814 1.00 97.56 88 VAL A N 1
ATOM 676 C CA . VAL A 1 88 ? 29.945 -3.836 3.057 1.00 97.56 88 VAL A CA 1
ATOM 677 C C . VAL A 1 88 ? 29.429 -3.297 4.383 1.00 97.56 88 VAL A C 1
ATOM 679 O O . VAL A 1 88 ? 28.222 -3.245 4.611 1.00 97.56 88 VAL A O 1
ATOM 682 N N . GLU A 1 89 ? 30.342 -2.866 5.253 1.00 98.25 89 GLU A N 1
ATOM 683 C CA . GLU A 1 89 ? 30.006 -2.150 6.484 1.00 98.25 89 GLU A CA 1
ATOM 684 C C . GLU A 1 89 ? 30.665 -0.765 6.488 1.00 98.25 89 GLU A C 1
ATOM 686 O O . GLU A 1 89 ? 31.883 -0.638 6.378 1.00 98.25 89 GLU A O 1
ATOM 691 N N . TYR A 1 90 ? 29.849 0.275 6.658 1.00 98.06 90 TYR A N 1
ATOM 692 C CA . TYR A 1 90 ? 30.286 1.642 6.922 1.00 98.06 90 TYR A CA 1
ATOM 693 C C . TYR A 1 90 ? 30.159 1.911 8.418 1.00 98.06 90 TYR A C 1
ATOM 695 O O . TYR A 1 90 ? 29.070 1.756 8.978 1.00 98.06 90 TYR A O 1
ATOM 703 N N . ARG A 1 91 ? 31.254 2.323 9.071 1.00 98.56 91 ARG A N 1
ATOM 704 C CA . ARG A 1 91 ? 31.292 2.486 10.529 1.00 98.56 91 ARG A CA 1
ATOM 705 C C . ARG A 1 91 ? 31.854 3.830 10.975 1.00 98.56 91 ARG A C 1
ATOM 707 O O . ARG A 1 91 ? 32.948 4.195 10.559 1.00 98.56 91 ARG A O 1
ATOM 714 N N . GLY A 1 92 ? 31.141 4.523 11.865 1.00 98.12 92 GLY A N 1
ATOM 715 C CA . GLY A 1 92 ? 31.650 5.730 12.534 1.00 98.12 92 GLY A CA 1
ATOM 716 C C . GLY A 1 92 ? 31.824 6.946 11.619 1.00 98.12 92 GLY A C 1
ATOM 717 O O . GLY A 1 92 ? 32.596 7.848 11.938 1.00 98.12 92 GLY A O 1
ATOM 718 N N . LEU A 1 93 ? 31.161 6.959 10.459 1.00 97.56 93 LEU A N 1
ATOM 719 C CA . LEU A 1 93 ? 31.313 8.005 9.446 1.00 97.56 93 LEU A CA 1
ATOM 720 C C . LEU A 1 93 ? 30.204 9.054 9.539 1.00 97.56 93 LEU A C 1
ATOM 722 O O . LEU A 1 93 ? 29.080 8.765 9.948 1.00 97.56 93 LEU A O 1
ATOM 726 N N . THR A 1 94 ? 30.503 10.260 9.061 1.00 97.88 94 THR A N 1
ATOM 727 C CA . THR A 1 94 ? 29.477 11.228 8.652 1.00 97.88 94 THR A CA 1
ATOM 728 C C . THR A 1 94 ? 29.416 11.265 7.130 1.00 97.88 94 THR A C 1
ATOM 730 O O . THR A 1 94 ? 30.434 11.488 6.480 1.00 97.88 94 THR A O 1
ATOM 733 N N . ILE A 1 95 ? 28.230 11.049 6.562 1.00 96.75 95 ILE A N 1
ATOM 734 C CA . ILE A 1 95 ? 27.979 11.079 5.119 1.00 96.75 95 ILE A CA 1
ATOM 735 C C . ILE A 1 95 ? 27.105 12.301 4.810 1.00 96.75 95 ILE A C 1
ATOM 737 O O . ILE A 1 95 ? 25.932 12.353 5.186 1.00 96.75 95 ILE A O 1
ATOM 741 N N . SER A 1 96 ? 27.684 13.288 4.117 1.00 94.06 96 SER A N 1
ATOM 742 C CA . SER A 1 96 ? 27.003 14.526 3.713 1.00 94.06 96 SER A CA 1
ATOM 743 C C . SER A 1 96 ? 26.808 14.557 2.207 1.00 94.06 96 SER A C 1
ATOM 745 O O . SER A 1 96 ? 27.700 14.957 1.461 1.00 94.06 96 SER A O 1
ATOM 747 N N . GLN A 1 97 ? 25.644 14.098 1.755 1.00 91.50 97 GLN A N 1
ATOM 748 C CA . GLN A 1 97 ? 25.279 14.092 0.344 1.00 91.50 97 GLN A CA 1
ATOM 749 C C . GLN A 1 97 ? 23.959 14.843 0.148 1.00 91.50 97 GLN A C 1
ATOM 751 O O . GLN A 1 97 ? 22.873 14.294 0.304 1.00 91.50 97 GLN A O 1
ATOM 756 N N . ASP A 1 98 ? 24.058 16.135 -0.162 1.00 86.44 98 ASP A N 1
ATOM 757 C CA . ASP A 1 98 ? 22.936 17.071 0.004 1.00 86.44 98 ASP A CA 1
ATOM 758 C C . ASP A 1 98 ? 21.888 17.009 -1.117 1.00 86.44 98 ASP A C 1
ATOM 760 O O . ASP A 1 98 ? 20.772 17.498 -0.954 1.00 86.44 98 ASP A O 1
ATOM 764 N N . LYS A 1 99 ? 22.240 16.443 -2.278 1.00 86.94 99 LYS A N 1
ATOM 765 C CA . LYS A 1 99 ? 21.409 16.519 -3.496 1.00 86.94 99 LYS A CA 1
ATOM 766 C C . LYS A 1 99 ? 21.111 15.182 -4.156 1.00 86.94 99 LYS A C 1
ATOM 768 O O . LYS A 1 99 ? 20.318 15.145 -5.091 1.00 86.94 99 LYS A O 1
ATOM 773 N N . VAL A 1 100 ? 21.759 14.108 -3.722 1.00 89.25 100 VAL A N 1
ATOM 774 C CA . VAL A 1 100 ? 21.621 12.795 -4.355 1.00 89.25 100 VAL A CA 1
ATOM 775 C C . VAL A 1 100 ? 21.608 11.696 -3.298 1.00 89.25 100 VAL A C 1
ATOM 777 O O . VAL A 1 100 ? 21.998 11.911 -2.152 1.00 89.25 100 VAL A O 1
ATOM 780 N N . GLN A 1 101 ? 21.113 10.533 -3.694 1.00 90.94 101 GLN A N 1
ATOM 781 C CA . GLN A 1 101 ? 21.001 9.349 -2.849 1.00 90.94 101 GLN A CA 1
ATOM 782 C C . GLN A 1 101 ? 22.379 8.703 -2.651 1.00 90.94 101 GLN A C 1
ATOM 784 O O . GLN A 1 101 ? 23.198 8.690 -3.575 1.00 90.94 101 GLN A O 1
ATOM 789 N N . THR A 1 102 ? 22.626 8.146 -1.463 1.00 94.00 102 THR A N 1
ATOM 790 C CA . THR A 1 102 ? 23.829 7.352 -1.195 1.00 94.00 102 THR A CA 1
ATOM 791 C C . THR A 1 102 ? 23.537 5.891 -1.522 1.00 94.00 102 THR A C 1
ATOM 793 O O . THR A 1 102 ? 22.800 5.220 -0.800 1.00 94.00 102 THR A O 1
ATOM 796 N N . TYR A 1 103 ? 24.133 5.402 -2.606 1.00 92.75 103 TYR A N 1
ATOM 797 C CA . TYR A 1 103 ? 24.042 4.006 -3.026 1.00 92.75 103 TYR A CA 1
ATOM 798 C C . TYR A 1 103 ? 25.225 3.197 -2.495 1.00 92.75 103 TYR A C 1
ATOM 800 O O . TYR A 1 103 ? 26.369 3.652 -2.542 1.00 92.75 103 TYR A O 1
ATOM 808 N N . ALA A 1 104 ? 24.949 1.983 -2.026 1.00 93.31 104 ALA A N 1
ATOM 809 C CA . ALA A 1 104 ? 25.960 0.999 -1.671 1.00 93.31 104 ALA A CA 1
ATOM 810 C C . ALA A 1 104 ? 25.597 -0.341 -2.314 1.00 93.31 104 ALA A C 1
ATOM 812 O O . ALA A 1 104 ? 24.552 -0.923 -2.025 1.00 93.31 104 ALA A O 1
ATOM 813 N N . ASN A 1 105 ? 26.472 -0.816 -3.197 1.00 91.31 105 ASN A N 1
ATOM 814 C CA . ASN A 1 105 ? 26.272 -2.078 -3.894 1.00 91.31 105 ASN A CA 1
ATOM 815 C C . ASN A 1 105 ? 26.783 -3.232 -3.032 1.00 91.31 105 ASN A C 1
ATOM 817 O O . ASN A 1 105 ? 27.911 -3.199 -2.539 1.00 91.31 105 ASN A O 1
ATOM 821 N N . GLY A 1 106 ? 25.961 -4.266 -2.890 1.00 95.62 106 GLY A N 1
ATOM 822 C CA . GLY A 1 106 ? 26.354 -5.510 -2.250 1.00 95.62 106 GLY A CA 1
ATOM 823 C C . GLY A 1 106 ? 25.166 -6.334 -1.786 1.00 95.62 106 GLY A C 1
ATOM 824 O O . GLY A 1 106 ? 24.071 -5.822 -1.551 1.00 95.62 106 GLY A O 1
ATOM 825 N N . ARG A 1 107 ? 25.403 -7.629 -1.606 1.00 97.81 107 ARG A N 1
ATOM 826 C CA . ARG A 1 107 ? 24.443 -8.575 -1.045 1.00 97.81 107 ARG A CA 1
ATOM 827 C C . ARG A 1 107 ? 24.028 -8.148 0.356 1.00 97.81 107 ARG A C 1
ATOM 829 O O . ARG A 1 107 ? 22.849 -8.239 0.684 1.00 97.81 107 ARG A O 1
ATOM 836 N N . SER A 1 108 ? 24.982 -7.686 1.163 1.00 98.44 108 SER A N 1
ATOM 837 C CA . SER A 1 108 ? 24.729 -7.164 2.506 1.00 98.44 108 SER A CA 1
ATOM 838 C C . SER A 1 108 ? 25.353 -5.786 2.676 1.00 98.44 108 SER A C 1
ATOM 840 O O . SER A 1 108 ? 26.556 -5.634 2.469 1.00 98.44 108 SER A O 1
ATOM 842 N N . VAL A 1 109 ? 24.564 -4.808 3.111 1.00 98.50 109 VAL A N 1
ATOM 843 C CA . VAL A 1 109 ? 25.027 -3.446 3.411 1.00 98.50 109 VAL A CA 1
ATOM 844 C C . VAL A 1 109 ? 24.642 -3.079 4.836 1.00 98.50 109 VAL A C 1
ATOM 846 O O . VAL A 1 109 ? 23.475 -3.183 5.208 1.00 98.50 109 VAL A O 1
ATOM 849 N N . THR A 1 110 ? 25.609 -2.602 5.616 1.00 98.69 110 THR A N 1
ATOM 850 C CA . THR A 1 110 ? 25.394 -2.165 6.998 1.00 98.69 110 THR A CA 1
ATOM 851 C C . THR A 1 110 ? 25.963 -0.773 7.226 1.00 98.69 110 THR A C 1
ATOM 853 O O . THR A 1 110 ? 27.150 -0.533 7.019 1.00 98.69 110 THR A O 1
ATOM 856 N N . TYR A 1 111 ? 25.133 0.132 7.733 1.00 98.62 111 TYR A N 1
ATOM 857 C CA . TYR A 1 111 ? 25.553 1.399 8.322 1.00 98.62 111 TYR A CA 1
ATOM 858 C C . TYR A 1 111 ? 25.516 1.262 9.843 1.00 98.62 111 TYR A C 1
ATOM 860 O O . TYR A 1 111 ? 24.461 0.986 10.419 1.00 98.62 111 TYR A O 1
ATOM 868 N N . ARG A 1 112 ? 26.665 1.421 10.505 1.00 98.75 112 ARG A N 1
ATOM 869 C CA . ARG A 1 112 ? 26.779 1.322 11.963 1.00 98.75 112 ARG A CA 1
ATOM 870 C C . ARG A 1 112 ? 27.423 2.563 12.550 1.00 98.75 112 ARG A C 1
ATOM 872 O O . ARG A 1 112 ? 28.525 2.926 12.158 1.00 98.75 112 ARG A O 1
ATOM 879 N N . ASP A 1 113 ? 26.774 3.180 13.530 1.00 98.62 113 ASP A N 1
ATOM 880 C CA . ASP A 1 113 ? 27.308 4.393 14.165 1.00 98.62 113 ASP A CA 1
ATOM 881 C C . ASP A 1 113 ? 27.561 5.506 13.121 1.00 98.62 113 ASP A C 1
ATOM 883 O O . ASP A 1 113 ? 28.536 6.249 13.201 1.00 98.62 113 ASP A O 1
ATOM 887 N N . VAL A 1 114 ? 26.720 5.566 12.081 1.00 98.56 114 VAL A N 1
ATOM 888 C CA . VAL A 1 114 ? 26.836 6.519 10.969 1.00 98.56 114 VAL A CA 1
ATOM 889 C C . VAL A 1 114 ? 25.879 7.688 11.184 1.00 98.56 114 VAL A C 1
ATOM 891 O O . VAL A 1 114 ? 24.761 7.514 11.669 1.00 98.56 114 VAL A O 1
ATOM 894 N N . LYS A 1 115 ? 26.301 8.885 10.777 1.00 98.38 115 LYS A N 1
ATOM 895 C CA . LYS A 1 115 ? 25.445 10.069 10.693 1.00 98.38 115 LYS A CA 1
ATOM 896 C C . LYS A 1 115 ? 25.250 10.483 9.241 1.00 98.38 115 LYS A C 1
ATOM 898 O O . LYS A 1 115 ? 26.225 10.713 8.530 1.00 98.38 115 LYS A O 1
ATOM 903 N N . PHE A 1 116 ? 24.003 10.644 8.821 1.00 97.94 116 PHE A N 1
ATOM 904 C CA . PHE A 1 116 ? 23.661 11.256 7.545 1.00 97.94 116 PHE A CA 1
ATOM 905 C C . PHE A 1 116 ? 23.198 12.697 7.758 1.00 97.94 116 PHE A C 1
ATOM 907 O O . PHE A 1 116 ? 22.318 12.961 8.574 1.00 97.94 116 PHE A O 1
ATOM 914 N N . THR A 1 117 ? 23.789 13.632 7.017 1.00 96.00 117 THR A N 1
ATOM 915 C CA . THR A 1 117 ? 23.402 15.057 7.041 1.00 96.00 117 THR A CA 1
ATOM 916 C C . THR A 1 117 ? 22.652 15.492 5.784 1.00 96.00 117 THR A C 1
ATOM 918 O O . THR A 1 117 ? 21.963 16.507 5.810 1.00 96.00 117 THR A O 1
ATOM 921 N N . GLY A 1 118 ? 22.755 14.717 4.700 1.00 93.75 118 GLY A N 1
ATOM 922 C CA . GLY A 1 118 ? 21.981 14.932 3.478 1.00 93.75 118 GLY A CA 1
ATOM 923 C C . GLY A 1 118 ? 20.514 14.495 3.619 1.00 93.75 118 GLY A C 1
ATOM 924 O O . GLY A 1 118 ? 20.200 13.702 4.501 1.00 93.75 118 GLY A O 1
ATOM 925 N N . PRO A 1 119 ? 19.602 14.954 2.744 1.00 93.81 119 PRO A N 1
ATOM 926 C CA . PRO A 1 119 ? 18.172 14.677 2.871 1.00 93.81 119 PRO A CA 1
ATOM 927 C C . PRO A 1 119 ? 17.728 13.318 2.310 1.00 93.81 119 PRO A C 1
ATOM 929 O O . PRO A 1 119 ? 16.578 12.950 2.515 1.00 93.81 119 PRO A O 1
ATOM 932 N N . LEU A 1 120 ? 18.575 12.579 1.581 1.00 91.69 120 LEU A N 1
ATOM 933 C CA . LEU A 1 120 ? 18.186 11.317 0.916 1.00 91.69 120 LEU A CA 1
ATOM 934 C C . LEU A 1 120 ? 18.867 10.072 1.501 1.00 91.69 120 LEU A C 1
ATOM 936 O O . LEU A 1 120 ? 18.257 9.010 1.526 1.00 91.69 120 LEU A O 1
ATOM 940 N N . CYS A 1 121 ? 20.073 10.231 2.050 1.00 94.62 121 CYS A N 1
ATOM 941 C CA . CYS A 1 121 ? 20.773 9.237 2.872 1.00 94.62 121 CYS A CA 1
ATOM 942 C C . CYS A 1 121 ? 21.060 7.905 2.162 1.00 94.62 121 CYS A C 1
ATOM 944 O O . CYS A 1 121 ? 20.967 7.811 0.937 1.00 94.62 121 CYS A O 1
ATOM 946 N N . GLY A 1 122 ? 21.501 6.901 2.927 1.00 94.75 122 GLY A N 1
ATOM 947 C CA . GLY A 1 122 ? 21.721 5.543 2.432 1.00 94.75 122 GLY A CA 1
ATOM 948 C C . GLY A 1 122 ? 20.398 4.904 2.036 1.00 94.75 122 GLY A C 1
ATOM 949 O O . GLY A 1 122 ? 19.543 4.727 2.901 1.00 94.75 122 GLY A O 1
ATOM 950 N N . LEU A 1 123 ? 20.233 4.562 0.758 1.00 94.50 123 LEU A N 1
ATOM 951 C CA . LEU A 1 123 ? 19.017 3.915 0.276 1.00 94.50 123 LEU A CA 1
ATOM 952 C C . LEU A 1 123 ? 19.183 2.394 0.187 1.00 94.50 123 LEU A C 1
ATOM 954 O O . LEU A 1 123 ? 20.159 1.931 -0.407 1.00 94.50 123 LEU A O 1
ATOM 958 N N . PRO A 1 124 ? 18.233 1.607 0.719 1.00 96.88 124 PRO A N 1
ATOM 959 C CA . PRO A 1 124 ? 18.135 0.187 0.408 1.00 96.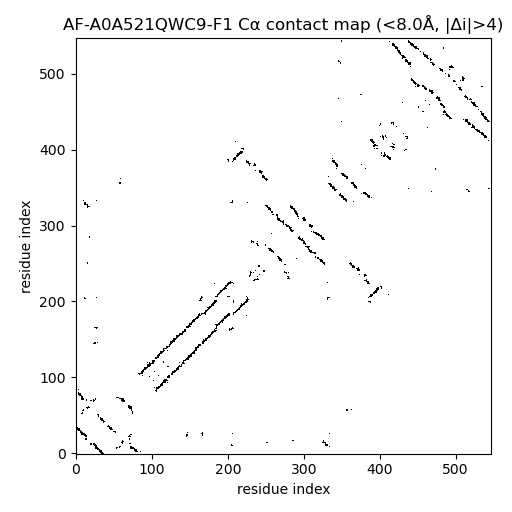88 124 PRO A CA 1
ATOM 960 C C . PRO A 1 124 ? 17.720 0.001 -1.054 1.00 96.88 124 PRO A C 1
ATOM 962 O O . PRO A 1 124 ? 16.693 0.539 -1.470 1.00 96.88 124 PRO A O 1
ATOM 965 N N . THR A 1 125 ? 18.502 -0.762 -1.819 1.00 95.94 125 THR A N 1
ATOM 966 C CA . THR A 1 125 ? 18.182 -1.153 -3.199 1.00 95.94 125 THR A CA 1
ATOM 967 C C . THR A 1 125 ? 18.969 -2.400 -3.582 1.00 95.94 125 THR A C 1
ATOM 969 O O . THR A 1 125 ? 20.167 -2.491 -3.316 1.00 95.94 125 THR A O 1
ATOM 972 N N . GLN A 1 126 ? 18.303 -3.375 -4.199 1.00 96.38 126 GLN A N 1
ATOM 973 C CA . GLN A 1 126 ? 18.934 -4.582 -4.740 1.00 96.38 126 GLN A CA 1
ATOM 974 C C . GLN A 1 126 ? 19.845 -5.316 -3.729 1.00 96.38 126 GLN A C 1
ATOM 976 O O . GLN A 1 126 ? 20.925 -5.791 -4.090 1.00 96.38 126 GLN A O 1
ATOM 981 N N . ASN A 1 127 ? 19.435 -5.406 -2.460 1.00 97.75 127 ASN A N 1
ATOM 982 C CA . ASN A 1 127 ? 20.205 -6.050 -1.393 1.00 97.75 127 ASN A CA 1
ATOM 983 C C . ASN A 1 127 ? 19.487 -7.306 -0.889 1.00 97.75 127 ASN A C 1
ATOM 985 O O . ASN A 1 127 ? 18.275 -7.317 -0.695 1.00 97.75 127 ASN A O 1
ATOM 989 N N . LEU A 1 128 ? 20.232 -8.349 -0.534 1.00 98.00 128 LEU A N 1
ATOM 990 C CA . LEU A 1 128 ? 19.655 -9.425 0.276 1.00 98.00 128 LEU A CA 1
ATOM 991 C C . LEU A 1 128 ? 19.407 -8.928 1.711 1.00 98.00 128 LEU A C 1
ATOM 993 O O . LEU A 1 128 ? 18.382 -9.234 2.316 1.00 98.00 128 LEU A O 1
ATOM 997 N N . LEU A 1 129 ? 20.326 -8.125 2.246 1.00 98.69 129 LEU A N 1
ATOM 998 C CA . LEU A 1 129 ? 20.218 -7.527 3.572 1.00 98.69 129 LEU A CA 1
ATOM 999 C C . LEU A 1 129 ? 20.701 -6.075 3.552 1.00 98.69 129 LEU A C 1
ATOM 1001 O O . LEU A 1 129 ? 21.817 -5.789 3.127 1.00 98.69 129 LEU A O 1
ATOM 1005 N N . TRP A 1 130 ? 19.885 -5.170 4.079 1.00 98.62 130 TRP A N 1
ATOM 1006 C CA . TRP A 1 130 ? 20.268 -3.788 4.338 1.00 98.62 130 TRP A CA 1
ATOM 1007 C C . TRP A 1 130 ? 20.028 -3.447 5.807 1.00 98.62 130 TRP A C 1
ATOM 1009 O O . TRP A 1 130 ? 18.976 -3.769 6.364 1.00 98.62 130 TRP A O 1
ATOM 1019 N N . GLN A 1 131 ? 20.995 -2.808 6.463 1.00 98.75 131 GLN A N 1
ATOM 1020 C CA . GLN A 1 131 ? 20.918 -2.514 7.892 1.00 98.75 131 GLN A CA 1
ATOM 1021 C C . GLN A 1 131 ? 21.362 -1.089 8.223 1.00 98.75 131 GLN A C 1
ATOM 1023 O O . GLN A 1 131 ? 22.398 -0.622 7.754 1.00 98.75 131 GLN A O 1
ATOM 1028 N N . ALA A 1 132 ? 20.633 -0.451 9.137 1.00 98.69 132 ALA A N 1
ATOM 1029 C CA . ALA A 1 132 ? 21.049 0.754 9.844 1.00 98.69 132 ALA A CA 1
ATOM 1030 C C . ALA A 1 132 ? 20.999 0.494 11.355 1.00 98.69 132 ALA A C 1
ATOM 1032 O O . ALA A 1 132 ? 19.955 0.146 11.914 1.00 98.69 132 ALA A O 1
ATOM 1033 N N . ILE A 1 133 ? 22.144 0.625 12.022 1.00 98.81 133 ILE A N 1
ATOM 1034 C CA . ILE A 1 133 ? 22.308 0.315 13.443 1.00 98.81 133 ILE A CA 1
ATOM 1035 C C . ILE A 1 133 ? 22.949 1.512 14.132 1.00 98.81 133 ILE A C 1
ATOM 1037 O O . ILE A 1 133 ? 24.036 1.935 13.744 1.00 98.81 133 ILE A O 1
ATOM 1041 N N . ASN A 1 134 ? 22.305 2.042 15.172 1.00 98.75 134 ASN A N 1
ATOM 1042 C CA . ASN A 1 134 ? 22.781 3.229 15.887 1.00 98.75 134 ASN A CA 1
ATOM 1043 C C . ASN A 1 134 ? 23.096 4.390 14.924 1.00 98.75 134 ASN A C 1
ATOM 1045 O O . ASN A 1 134 ? 24.187 4.950 14.941 1.00 98.75 134 ASN A O 1
ATOM 1049 N N . THR A 1 135 ? 22.184 4.657 13.989 1.00 98.69 135 THR A N 1
ATOM 1050 C CA . THR A 1 135 ? 22.407 5.596 12.881 1.00 98.69 135 THR A CA 1
ATOM 1051 C C . THR A 1 135 ? 21.522 6.828 13.054 1.00 98.69 135 THR A C 1
ATOM 1053 O O . THR A 1 135 ? 20.321 6.706 13.300 1.00 98.69 135 THR A O 1
ATOM 1056 N N . ASP A 1 136 ? 22.108 8.015 12.905 1.00 98.56 136 ASP A N 1
ATOM 1057 C CA . ASP A 1 136 ? 21.373 9.281 12.867 1.00 98.56 136 ASP A CA 1
ATOM 1058 C C . ASP A 1 136 ? 21.040 9.636 11.415 1.00 98.56 136 ASP A C 1
ATOM 1060 O O . ASP A 1 136 ? 21.916 9.917 10.599 1.00 98.56 136 ASP A O 1
ATOM 1064 N N . MET A 1 137 ? 19.751 9.587 11.110 1.00 98.12 137 MET A N 1
ATOM 1065 C CA . MET A 1 137 ? 19.126 9.893 9.828 1.00 98.12 137 MET A CA 1
ATOM 1066 C C . MET A 1 137 ? 18.042 10.971 10.010 1.00 98.12 137 MET A C 1
ATOM 1068 O O . MET A 1 137 ? 17.070 11.033 9.257 1.00 98.12 137 MET A O 1
ATOM 1072 N N . SER A 1 138 ? 18.161 11.813 11.040 1.00 97.62 138 SER A N 1
ATOM 1073 C CA . SER A 1 138 ? 17.110 12.753 11.458 1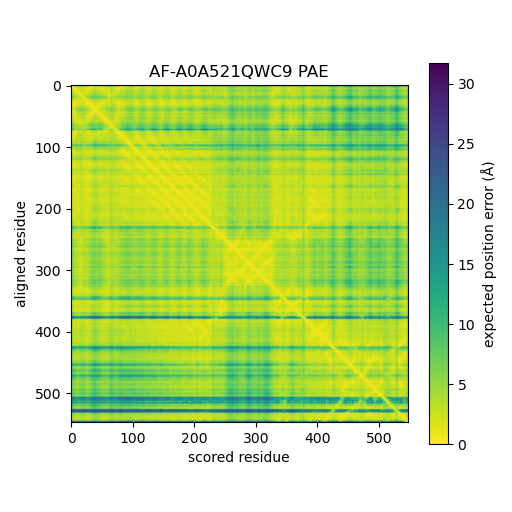.00 97.62 138 SER A CA 1
ATOM 1074 C C . SER A 1 138 ? 16.707 13.782 10.395 1.00 97.62 138 SER A C 1
ATOM 1076 O O . SER A 1 138 ? 15.597 14.299 10.463 1.00 97.62 138 SER A O 1
ATOM 1078 N N . GLY A 1 139 ? 17.553 14.050 9.394 1.00 95.50 139 GLY A N 1
ATOM 1079 C CA . GLY A 1 139 ? 17.227 14.887 8.229 1.00 95.50 139 GLY A CA 1
ATOM 1080 C C . GLY A 1 139 ? 16.732 14.120 6.993 1.00 95.50 139 GLY A C 1
ATOM 1081 O O . GLY A 1 139 ? 16.428 14.739 5.975 1.00 95.50 139 GLY A O 1
ATOM 1082 N N . CYS A 1 140 ? 16.668 12.789 7.052 1.00 96.56 140 CYS A N 1
ATOM 1083 C CA . CYS A 1 140 ? 16.493 11.932 5.881 1.00 96.56 140 CYS A CA 1
ATOM 1084 C C . CYS A 1 140 ? 15.030 11.700 5.506 1.00 96.56 140 CYS A C 1
ATOM 1086 O O . CYS A 1 140 ? 14.233 11.248 6.327 1.00 96.56 140 CYS A O 1
ATOM 1088 N N . ASN A 1 141 ? 14.722 11.868 4.224 1.00 96.56 141 ASN A N 1
ATOM 1089 C CA . ASN A 1 141 ? 13.510 11.407 3.562 1.00 96.56 141 ASN A CA 1
ATOM 1090 C C . ASN A 1 141 ? 13.834 10.204 2.672 1.00 96.56 141 ASN A C 1
ATOM 1092 O O . ASN A 1 141 ? 13.904 10.315 1.449 1.00 96.56 141 ASN A O 1
ATOM 1096 N N . MET A 1 142 ? 14.055 9.055 3.307 1.00 96.69 142 MET A N 1
ATOM 1097 C CA . MET A 1 142 ? 14.454 7.820 2.641 1.00 96.69 142 MET A CA 1
ATOM 1098 C C . MET A 1 142 ? 13.267 7.214 1.887 1.00 96.69 142 MET A C 1
ATOM 1100 O O . MET A 1 142 ? 12.241 6.891 2.488 1.00 96.69 142 MET A O 1
ATOM 1104 N N . GLU A 1 143 ? 13.407 7.029 0.577 1.00 95.56 143 GLU A N 1
ATOM 1105 C CA . GLU A 1 143 ? 12.550 6.130 -0.197 1.00 95.56 143 GLU A CA 1
ATOM 1106 C C . GLU A 1 143 ? 13.247 4.775 -0.292 1.00 95.56 143 GLU A C 1
ATOM 1108 O O . GLU A 1 143 ? 14.390 4.697 -0.731 1.00 95.56 143 GLU A O 1
ATOM 1113 N N . VAL A 1 144 ? 12.576 3.719 0.154 1.00 96.88 144 VAL A N 1
ATOM 1114 C CA . VAL A 1 144 ? 13.055 2.352 -0.036 1.00 96.88 144 VAL A CA 1
ATOM 1115 C C . VAL A 1 144 ? 12.804 1.988 -1.489 1.00 96.88 144 VAL A C 1
ATOM 1117 O O . VAL A 1 144 ? 11.655 2.007 -1.941 1.00 96.88 144 VAL A O 1
ATOM 1120 N N . ASP A 1 145 ? 13.887 1.711 -2.206 1.00 91.81 145 ASP A N 1
ATOM 1121 C CA . ASP A 1 145 ? 13.833 1.265 -3.590 1.00 91.81 145 ASP A CA 1
ATOM 1122 C C . ASP A 1 145 ? 13.570 -0.257 -3.611 1.00 91.81 145 ASP A C 1
ATOM 1124 O O . ASP A 1 145 ? 12.995 -0.796 -2.666 1.00 91.81 145 ASP A O 1
ATOM 1128 N N . LYS A 1 146 ? 13.865 -0.979 -4.689 1.00 94.50 146 LYS A N 1
ATOM 1129 C CA . LYS A 1 146 ? 13.272 -2.315 -4.907 1.00 94.50 146 LYS A CA 1
ATOM 1130 C C . LYS A 1 146 ? 14.248 -3.459 -4.668 1.00 94.50 146 LYS A C 1
ATOM 1132 O O . LYS A 1 146 ? 15.451 -3.248 -4.522 1.00 94.50 146 LYS A O 1
ATOM 1137 N N . LEU A 1 147 ? 13.717 -4.685 -4.704 1.00 96.88 147 LEU A N 1
ATOM 1138 C CA . LEU A 1 147 ? 14.478 -5.934 -4.664 1.00 96.88 147 LEU A CA 1
ATOM 1139 C C . LEU A 1 147 ? 15.269 -6.111 -3.358 1.00 96.88 147 LEU A C 1
ATOM 1141 O O . LEU A 1 147 ? 16.455 -6.430 -3.391 1.00 96.88 147 LEU A O 1
ATOM 1145 N N . ILE A 1 148 ? 14.634 -5.882 -2.201 1.00 98.25 148 ILE A N 1
ATOM 1146 C CA . ILE A 1 148 ? 15.294 -6.047 -0.893 1.00 98.25 148 ILE A CA 1
ATOM 1147 C C . ILE A 1 148 ? 14.694 -7.188 -0.079 1.00 98.25 148 ILE A C 1
ATOM 1149 O O . ILE A 1 148 ? 13.557 -7.099 0.374 1.00 98.25 148 ILE A O 1
ATOM 1153 N N . SER A 1 149 ? 15.443 -8.256 0.192 1.00 98.44 149 SER A N 1
ATOM 1154 C CA . SER A 1 149 ? 14.877 -9.349 1.000 1.00 98.44 149 SER A CA 1
ATOM 1155 C C . SER A 1 149 ? 14.659 -8.926 2.461 1.00 98.44 149 SER A C 1
ATOM 1157 O O . SER A 1 149 ? 13.616 -9.220 3.041 1.00 98.44 149 SER A O 1
ATOM 1159 N N . SER A 1 150 ? 15.592 -8.191 3.074 1.00 98.62 150 SER A N 1
ATOM 1160 C CA . SER A 1 150 ? 15.440 -7.757 4.469 1.00 98.62 150 SER A CA 1
ATOM 1161 C C . SER A 1 150 ? 16.030 -6.380 4.753 1.00 98.62 150 SER A C 1
ATOM 1163 O O . SER A 1 150 ? 17.162 -6.083 4.369 1.00 98.62 150 SER A O 1
ATOM 1165 N N . ILE A 1 151 ? 15.273 -5.565 5.489 1.00 98.81 151 ILE A N 1
ATOM 1166 C CA . ILE A 1 151 ? 15.703 -4.283 6.050 1.00 98.81 151 ILE A CA 1
ATOM 1167 C C . ILE A 1 151 ? 15.669 -4.367 7.574 1.00 98.81 151 ILE A C 1
ATOM 1169 O O . ILE A 1 151 ? 14.647 -4.727 8.162 1.00 98.81 151 ILE A O 1
ATOM 1173 N N . VAL A 1 152 ? 16.765 -3.975 8.227 1.00 98.88 152 VAL A N 1
ATOM 1174 C CA . VAL A 1 152 ? 16.861 -3.898 9.691 1.00 98.88 152 VAL A CA 1
ATOM 1175 C C . VAL A 1 152 ? 17.234 -2.487 10.132 1.00 98.88 152 VAL A C 1
ATOM 1177 O O . VAL A 1 152 ? 18.283 -1.970 9.764 1.00 98.88 152 VAL A O 1
ATOM 1180 N N . MET A 1 153 ? 16.410 -1.886 10.986 1.00 98.88 153 MET A N 1
ATOM 1181 C CA . MET A 1 153 ? 16.671 -0.594 11.620 1.00 98.88 153 MET A CA 1
ATOM 1182 C C . MET A 1 153 ? 16.658 -0.770 13.141 1.00 98.88 153 MET A C 1
ATOM 1184 O O . MET A 1 153 ? 15.651 -1.163 13.727 1.00 98.88 153 MET A O 1
ATOM 1188 N N . ASN A 1 154 ? 17.781 -0.515 13.807 1.00 98.88 154 ASN A N 1
ATOM 1189 C CA . ASN A 1 154 ? 17.904 -0.652 15.261 1.00 98.88 154 ASN A CA 1
ATOM 1190 C C . ASN A 1 154 ? 18.586 0.586 15.838 1.00 98.88 154 ASN A C 1
ATOM 1192 O O . ASN A 1 154 ? 19.710 0.894 15.441 1.00 98.88 154 ASN A O 1
ATOM 1196 N N . ARG A 1 155 ? 17.935 1.274 16.786 1.00 98.81 155 ARG A N 1
ATOM 1197 C CA . ARG A 1 155 ? 18.428 2.555 17.326 1.00 98.81 155 ARG A CA 1
ATOM 1198 C C . ARG A 1 155 ? 18.662 3.579 16.217 1.00 98.81 155 ARG A C 1
ATOM 1200 O O . ARG A 1 155 ? 19.737 4.162 16.115 1.00 98.81 155 ARG A O 1
ATOM 1207 N N . VAL A 1 156 ? 17.667 3.751 15.351 1.00 98.81 156 VAL A N 1
ATOM 1208 C CA . VAL A 1 156 ? 17.710 4.731 14.263 1.00 98.81 156 VAL A CA 1
ATOM 1209 C C . VAL A 1 156 ? 16.784 5.894 14.587 1.00 98.81 156 VAL A C 1
ATOM 1211 O O . VAL A 1 156 ? 15.637 5.687 14.983 1.00 98.81 156 VAL A O 1
ATOM 1214 N N . THR A 1 157 ? 17.268 7.114 14.379 1.00 98.81 157 THR A N 1
ATOM 1215 C CA . THR A 1 157 ? 16.419 8.310 14.330 1.00 98.81 157 THR A CA 1
ATOM 1216 C C . THR A 1 157 ? 16.300 8.734 12.879 1.00 98.81 157 THR A C 1
ATOM 1218 O O . THR A 1 157 ? 17.324 9.011 12.270 1.00 98.81 157 THR A O 1
ATOM 1221 N N . ILE A 1 158 ? 15.098 8.789 12.308 1.00 98.56 158 ILE A N 1
ATOM 1222 C CA . ILE A 1 158 ? 14.893 9.153 10.899 1.00 98.56 158 ILE A CA 1
ATOM 1223 C C . ILE A 1 158 ? 13.661 10.037 10.709 1.00 98.56 158 ILE A C 1
ATOM 1225 O O . ILE A 1 158 ? 12.646 9.832 11.376 1.00 98.56 158 ILE A O 1
ATOM 1229 N N . ASN A 1 159 ? 13.724 11.012 9.793 1.00 98.56 159 ASN A N 1
ATOM 1230 C CA . ASN A 1 159 ? 12.546 11.818 9.482 1.00 98.56 159 ASN A CA 1
ATOM 1231 C C . ASN A 1 159 ? 11.489 10.985 8.750 1.00 98.56 159 ASN A C 1
ATOM 1233 O O . ASN A 1 159 ? 10.430 10.725 9.306 1.00 98.56 159 ASN A O 1
ATOM 1237 N N . GLN A 1 160 ? 11.770 10.505 7.542 1.00 98.31 160 GLN A N 1
ATOM 1238 C CA . GLN A 1 160 ? 10.810 9.722 6.771 1.00 98.31 160 GLN A CA 1
ATOM 1239 C C . GLN A 1 160 ? 11.431 8.441 6.219 1.00 98.31 160 GLN A C 1
ATOM 1241 O O . GLN A 1 160 ? 12.523 8.456 5.655 1.00 98.31 160 GLN A O 1
ATOM 1246 N N . VAL A 1 161 ? 10.671 7.352 6.318 1.00 98.38 161 VAL A N 1
ATOM 1247 C CA . VAL A 1 161 ? 10.866 6.115 5.559 1.00 98.38 161 VAL A CA 1
ATOM 1248 C C . VAL A 1 161 ? 9.641 5.903 4.682 1.00 98.38 161 VAL A C 1
ATOM 1250 O O . VAL A 1 161 ? 8.518 5.874 5.187 1.00 98.38 161 VAL A O 1
ATOM 1253 N N . LYS A 1 162 ? 9.840 5.757 3.374 1.00 97.88 162 LYS A N 1
ATOM 1254 C CA . LYS A 1 162 ? 8.764 5.574 2.401 1.00 97.88 162 LYS A CA 1
ATOM 1255 C C . LYS A 1 162 ? 8.947 4.273 1.627 1.00 97.88 162 LYS A C 1
ATOM 1257 O O . LYS A 1 162 ? 9.837 4.169 0.792 1.00 97.88 162 LYS A O 1
ATOM 1262 N N . PHE A 1 163 ? 8.059 3.313 1.853 1.00 97.94 163 PHE A N 1
ATOM 1263 C CA . PHE A 1 163 ? 7.944 2.093 1.057 1.00 97.94 163 PHE A CA 1
ATOM 1264 C C . PHE A 1 163 ? 7.026 2.351 -0.130 1.00 97.94 163 PHE A C 1
ATOM 1266 O O . PHE A 1 163 ? 5.806 2.172 -0.057 1.00 97.94 163 PHE A O 1
ATOM 1273 N N . GLN A 1 164 ? 7.624 2.809 -1.230 1.00 95.25 164 GLN A N 1
ATOM 1274 C CA . GLN A 1 164 ? 6.897 3.054 -2.470 1.00 95.25 164 GLN A CA 1
ATOM 1275 C C . GLN A 1 164 ? 6.266 1.758 -3.000 1.00 95.25 164 GLN A C 1
ATOM 1277 O O . GLN A 1 164 ? 5.127 1.779 -3.476 1.00 95.25 164 GLN A O 1
ATOM 1282 N N . SER A 1 165 ? 6.975 0.635 -2.884 1.00 96.56 165 SER A N 1
ATOM 1283 C CA . SER A 1 165 ? 6.502 -0.662 -3.346 1.00 96.56 165 SER A CA 1
ATOM 1284 C C . SER A 1 165 ? 6.612 -1.762 -2.298 1.00 96.56 165 SER A C 1
ATOM 1286 O O . SER A 1 165 ? 7.300 -1.638 -1.287 1.00 96.56 165 SER A O 1
ATOM 1288 N N . SER A 1 166 ? 5.940 -2.874 -2.577 1.00 96.25 166 SER A N 1
ATOM 1289 C CA . SER A 1 166 ? 6.098 -4.134 -1.859 1.00 96.25 166 SER A CA 1
ATOM 1290 C C . SER A 1 166 ? 7.304 -4.954 -2.331 1.00 96.25 166 SER A C 1
ATOM 1292 O O . SER A 1 166 ? 7.363 -6.145 -2.035 1.00 96.25 166 SER A O 1
ATOM 1294 N N . SER A 1 167 ? 8.239 -4.378 -3.098 1.00 96.56 167 SER A N 1
ATOM 1295 C CA . SER A 1 167 ? 9.461 -5.061 -3.559 1.00 96.56 167 SER A CA 1
ATOM 1296 C C . SER A 1 167 ? 10.512 -5.123 -2.441 1.00 96.56 167 SER A C 1
ATOM 1298 O O . SER A 1 167 ? 11.699 -4.856 -2.602 1.00 96.56 167 SER A O 1
ATOM 1300 N N . THR A 1 168 ? 10.029 -5.430 -1.245 1.00 98.31 168 THR A N 1
ATOM 1301 C CA . THR A 1 168 ? 10.807 -5.732 -0.060 1.00 98.31 168 THR A CA 1
ATOM 1302 C C . THR A 1 168 ? 10.047 -6.808 0.704 1.00 98.31 168 THR A C 1
ATOM 1304 O O . THR A 1 168 ? 8.831 -6.673 0.883 1.00 98.31 168 THR A O 1
ATOM 1307 N N . ASP A 1 169 ? 10.722 -7.871 1.142 1.00 98.44 169 ASP A N 1
ATOM 1308 C CA . ASP A 1 169 ? 10.022 -8.962 1.831 1.00 98.44 169 ASP A CA 1
ATOM 1309 C C . ASP A 1 169 ? 9.774 -8.615 3.297 1.00 98.44 169 ASP A C 1
ATOM 1311 O O . ASP A 1 169 ? 8.632 -8.669 3.762 1.00 98.44 169 ASP A O 1
ATOM 1315 N N . VAL A 1 170 ? 10.825 -8.223 4.025 1.00 98.69 170 VAL A N 1
ATOM 1316 C CA . VAL A 1 170 ? 10.745 -8.009 5.474 1.00 98.69 170 VAL A CA 1
ATOM 1317 C C . VAL A 1 170 ? 11.382 -6.689 5.903 1.00 98.69 170 VAL A C 1
ATOM 1319 O O . VAL A 1 170 ? 12.509 -6.370 5.535 1.00 98.69 170 VAL A O 1
ATOM 1322 N N . LEU A 1 171 ? 10.679 -5.955 6.764 1.00 98.88 171 LEU A N 1
ATOM 1323 C CA . LEU A 1 171 ? 11.205 -4.832 7.537 1.00 98.88 171 LEU A CA 1
ATOM 1324 C C . LEU A 1 171 ? 11.169 -5.165 9.026 1.00 98.88 171 LEU A C 1
ATOM 1326 O O . LEU A 1 171 ? 10.122 -5.528 9.559 1.00 98.88 171 LEU A O 1
ATOM 1330 N N . THR A 1 172 ? 12.297 -4.975 9.705 1.00 98.88 172 THR A N 1
ATOM 1331 C CA . THR A 1 172 ? 12.403 -5.052 11.165 1.00 98.88 172 THR A CA 1
ATOM 1332 C C . THR A 1 172 ? 12.895 -3.725 11.726 1.00 98.88 172 THR A C 1
ATOM 1334 O O . THR A 1 172 ? 13.977 -3.267 11.366 1.00 98.88 172 THR A O 1
ATOM 1337 N N . ILE A 1 173 ? 12.130 -3.121 12.633 1.00 98.88 173 ILE A N 1
ATOM 1338 C CA . ILE A 1 173 ? 12.485 -1.870 13.311 1.00 98.88 173 ILE A CA 1
ATOM 1339 C C . ILE A 1 173 ? 12.452 -2.086 14.821 1.00 98.88 173 ILE A C 1
ATOM 1341 O O . ILE A 1 173 ? 11.499 -2.652 15.348 1.00 98.88 173 ILE A O 1
ATOM 1345 N N . SER A 1 174 ? 13.475 -1.620 15.531 1.00 98.88 174 SER A N 1
ATOM 1346 C CA . SER A 1 174 ? 13.514 -1.682 16.995 1.00 98.88 174 SER A CA 1
ATOM 1347 C C . SER A 1 174 ? 14.183 -0.460 17.613 1.00 98.88 174 SER A C 1
ATOM 1349 O O . SER A 1 174 ? 15.115 0.105 17.028 1.00 98.88 174 SER A O 1
ATOM 1351 N N . ASN A 1 175 ? 13.748 -0.070 18.814 1.00 98.81 175 ASN A N 1
ATOM 1352 C CA . ASN A 1 175 ? 14.398 0.965 19.630 1.00 98.81 175 ASN A CA 1
ATOM 1353 C C . ASN A 1 175 ? 14.629 2.289 18.878 1.00 98.81 175 ASN A C 1
ATOM 1355 O O . ASN A 1 175 ? 15.681 2.904 19.026 1.00 98.81 175 ASN A O 1
ATOM 1359 N N . SER A 1 176 ? 13.707 2.677 17.996 1.00 98.88 176 SER A N 1
ATOM 1360 C CA . SER A 1 176 ? 13.925 3.746 17.013 1.00 98.88 176 SER A CA 1
ATOM 1361 C C . SER A 1 176 ? 12.949 4.916 17.185 1.00 98.88 176 SER A C 1
ATOM 1363 O O . SER A 1 176 ? 11.933 4.823 17.879 1.00 98.88 176 SER A O 1
ATOM 1365 N N . ALA A 1 177 ? 13.251 6.033 16.525 1.00 98.81 177 ALA A N 1
ATOM 1366 C CA . ALA A 1 177 ? 12.377 7.194 16.417 1.00 98.81 177 ALA A CA 1
ATOM 1367 C C . ALA A 1 177 ? 12.201 7.568 14.940 1.00 98.81 177 ALA A C 1
ATOM 1369 O O . ALA A 1 177 ? 13.162 7.905 14.255 1.00 98.81 177 ALA A O 1
ATOM 1370 N N . ILE A 1 178 ? 10.968 7.503 14.448 1.00 98.81 178 ILE A N 1
ATOM 1371 C CA . ILE A 1 178 ? 10.619 7.766 13.050 1.00 98.81 178 ILE A CA 1
ATOM 1372 C C . ILE A 1 178 ? 9.582 8.884 13.023 1.00 98.81 178 ILE A C 1
ATOM 1374 O O . ILE A 1 178 ? 8.538 8.755 13.659 1.00 98.81 178 ILE A O 1
ATOM 1378 N N . THR A 1 179 ? 9.812 9.980 12.303 1.00 98.81 179 THR A N 1
ATOM 1379 C CA . THR A 1 179 ? 8.768 11.016 12.188 1.00 98.81 179 THR A CA 1
ATOM 1380 C C . THR A 1 179 ? 7.620 10.520 11.308 1.00 98.81 179 THR A C 1
ATOM 1382 O O . THR A 1 179 ? 6.460 10.666 11.684 1.00 98.81 179 THR A O 1
ATOM 1385 N N . GLN A 1 180 ? 7.927 9.893 10.171 1.00 98.69 180 GLN A N 1
ATOM 1386 C CA . GLN A 1 180 ? 6.969 9.443 9.160 1.00 98.69 180 GLN A CA 1
ATOM 1387 C C . GLN A 1 180 ? 7.351 8.060 8.614 1.00 98.69 180 GLN A C 1
ATOM 1389 O O . GLN A 1 180 ? 8.425 7.880 8.045 1.00 98.69 180 GLN A O 1
ATOM 1394 N N . LEU A 1 181 ? 6.462 7.078 8.755 1.00 98.75 181 LEU A N 1
ATOM 1395 C CA . LEU A 1 181 ? 6.591 5.764 8.123 1.00 98.75 181 LEU A CA 1
ATOM 1396 C C . LEU A 1 181 ? 5.455 5.594 7.112 1.00 98.75 181 LEU A C 1
ATOM 1398 O O . LEU A 1 181 ? 4.319 5.278 7.476 1.00 98.75 181 LEU A O 1
ATOM 1402 N N . PHE A 1 182 ? 5.760 5.857 5.843 1.00 98.38 182 PHE A N 1
ATOM 1403 C CA . PHE A 1 182 ? 4.800 5.846 4.745 1.00 98.38 182 PHE A CA 1
ATOM 1404 C C . PHE A 1 182 ? 4.894 4.553 3.949 1.00 98.38 182 PHE A C 1
ATOM 1406 O O . PHE A 1 182 ? 5.832 4.328 3.191 1.00 98.38 182 PHE A O 1
ATOM 1413 N N . GLY A 1 183 ? 3.871 3.727 4.086 1.00 98.25 183 GLY A N 1
ATOM 1414 C CA . GLY A 1 183 ? 3.822 2.397 3.517 1.00 98.25 183 GLY A CA 1
ATOM 1415 C C . GLY A 1 183 ? 4.627 1.375 4.308 1.00 98.25 183 GLY A C 1
ATOM 1416 O O . GLY A 1 183 ? 5.369 1.692 5.239 1.00 98.25 183 GLY A O 1
ATOM 1417 N N . THR A 1 184 ? 4.462 0.121 3.910 1.00 98.56 184 THR A N 1
ATOM 1418 C CA . THR A 1 184 ? 5.191 -1.028 4.447 1.00 98.56 184 THR A CA 1
ATOM 1419 C C . THR A 1 184 ? 5.513 -2.025 3.330 1.00 98.56 184 THR A C 1
ATOM 1421 O O . THR A 1 184 ? 4.788 -2.058 2.333 1.00 98.56 184 THR A O 1
ATOM 1424 N N . PRO A 1 185 ? 6.556 -2.858 3.489 1.00 98.31 185 PRO A N 1
ATOM 1425 C CA . PRO A 1 185 ? 6.815 -4.020 2.631 1.00 98.31 185 PRO A CA 1
ATOM 1426 C C . PRO A 1 185 ? 5.739 -5.109 2.789 1.00 98.31 185 PRO A C 1
ATOM 1428 O O . PRO A 1 185 ? 4.678 -4.866 3.373 1.00 98.31 185 PRO A O 1
ATOM 1431 N N . LYS A 1 186 ? 6.006 -6.326 2.298 1.00 98.31 186 LYS A N 1
ATOM 1432 C CA . LYS A 1 186 ? 5.127 -7.489 2.509 1.00 98.31 186 LYS A CA 1
ATOM 1433 C C . LYS A 1 186 ? 4.937 -7.784 3.998 1.00 98.31 186 LYS A C 1
ATOM 1435 O O . LYS A 1 186 ? 3.802 -7.917 4.451 1.00 98.31 186 LYS A O 1
ATOM 1440 N N . ARG A 1 187 ? 6.022 -7.809 4.778 1.00 98.62 187 ARG A N 1
ATOM 1441 C CA . ARG A 1 187 ? 5.976 -8.052 6.224 1.00 98.62 187 ARG A CA 1
ATOM 1442 C C . ARG A 1 187 ? 6.748 -7.007 7.017 1.00 98.62 187 ARG A C 1
ATOM 1444 O O . ARG A 1 187 ? 7.926 -6.772 6.765 1.00 98.62 187 ARG A O 1
ATOM 1451 N N . THR A 1 188 ? 6.113 -6.460 8.045 1.00 98.88 188 THR A N 1
ATOM 1452 C CA . THR A 1 188 ? 6.719 -5.458 8.929 1.00 98.88 188 THR A CA 1
ATOM 1453 C C . THR A 1 188 ? 6.635 -5.877 10.386 1.00 98.88 188 THR A C 1
ATOM 1455 O O . THR A 1 188 ? 5.554 -6.187 10.881 1.00 98.88 188 THR A O 1
ATOM 1458 N N . VAL A 1 189 ? 7.766 -5.825 11.089 1.00 98.88 189 VAL A N 1
ATOM 1459 C CA . VAL A 1 189 ? 7.875 -6.080 12.528 1.00 98.88 189 VAL A CA 1
ATOM 1460 C C . VAL A 1 189 ? 8.524 -4.874 13.198 1.00 98.88 189 VAL A C 1
ATOM 1462 O O . VAL A 1 189 ? 9.649 -4.504 12.872 1.00 98.88 189 VAL A O 1
ATOM 1465 N N . ILE A 1 190 ? 7.818 -4.251 14.136 1.00 98.88 190 ILE A N 1
ATOM 1466 C CA . ILE A 1 190 ? 8.256 -3.042 14.835 1.00 98.88 190 ILE A CA 1
ATOM 1467 C C . ILE A 1 190 ? 8.146 -3.271 16.339 1.00 98.88 190 ILE A C 1
ATOM 1469 O O . ILE A 1 190 ? 7.089 -3.675 16.832 1.00 98.88 190 ILE A O 1
ATOM 1473 N N . SER A 1 191 ? 9.211 -2.977 17.082 1.00 98.88 191 SER A N 1
ATOM 1474 C CA . SER A 1 191 ? 9.186 -2.978 18.544 1.00 98.88 191 SER A CA 1
ATOM 1475 C C . SER A 1 191 ? 9.777 -1.704 19.139 1.00 98.88 191 SER A C 1
ATOM 1477 O O . SER A 1 191 ? 10.678 -1.095 18.560 1.00 98.88 191 SER A O 1
ATOM 1479 N N . ASP A 1 192 ? 9.261 -1.284 20.294 1.00 98.81 192 ASP A N 1
ATOM 1480 C CA . ASP A 1 192 ? 9.889 -0.277 21.164 1.00 98.81 192 ASP A CA 1
ATOM 1481 C C . ASP A 1 192 ? 10.271 1.010 20.404 1.00 98.81 192 ASP A C 1
ATOM 1483 O O . ASP A 1 192 ? 11.368 1.551 20.535 1.00 98.81 192 ASP A O 1
ATOM 1487 N N . THR A 1 193 ? 9.383 1.454 19.510 1.00 98.88 193 THR A N 1
ATOM 1488 C CA . THR A 1 193 ? 9.655 2.516 18.534 1.00 98.88 193 THR A CA 1
ATOM 1489 C C . THR A 1 193 ? 8.572 3.587 18.595 1.00 98.88 193 THR A C 1
ATOM 1491 O O . THR A 1 193 ? 7.376 3.296 18.696 1.00 98.88 193 THR A O 1
ATOM 1494 N N . LYS A 1 194 ? 8.986 4.853 18.505 1.00 98.81 194 LYS A N 1
ATOM 1495 C CA . LYS A 1 194 ? 8.078 5.995 18.341 1.00 98.81 194 LYS A CA 1
ATOM 1496 C C . LYS A 1 194 ? 7.940 6.321 16.856 1.00 98.81 194 LYS A C 1
ATOM 1498 O O . LYS A 1 194 ? 8.951 6.562 16.203 1.00 98.81 194 LYS A O 1
ATOM 1503 N N . ILE A 1 195 ? 6.711 6.371 16.342 1.00 98.88 195 ILE A N 1
ATOM 1504 C CA . ILE A 1 195 ? 6.419 6.700 14.938 1.00 98.88 195 ILE A CA 1
ATOM 1505 C C . ILE A 1 195 ? 5.433 7.862 14.898 1.00 98.88 195 ILE A C 1
ATOM 1507 O O . ILE A 1 195 ? 4.293 7.682 15.297 1.00 98.88 195 ILE A O 1
ATOM 1511 N N . GLY A 1 196 ? 5.842 9.042 14.435 1.00 98.75 196 GLY A N 1
ATOM 1512 C CA . GLY A 1 196 ? 5.000 10.245 14.440 1.00 98.75 196 GLY A CA 1
ATOM 1513 C C . GLY A 1 196 ? 3.736 10.129 13.578 1.00 98.75 196 GLY A C 1
ATOM 1514 O O . GLY A 1 196 ? 2.651 10.471 14.048 1.00 98.75 196 GLY A O 1
ATOM 1515 N N . ASP A 1 197 ? 3.869 9.633 12.349 1.00 98.69 197 ASP A N 1
ATOM 1516 C CA . ASP A 1 197 ? 2.779 9.321 11.414 1.00 98.69 197 ASP A CA 1
ATOM 1517 C C . ASP A 1 197 ? 3.035 7.954 10.775 1.00 98.69 197 ASP A C 1
ATOM 1519 O O . ASP A 1 197 ? 4.042 7.767 10.087 1.00 98.69 197 ASP A O 1
ATOM 1523 N N . PHE A 1 198 ? 2.145 6.993 11.032 1.00 98.75 198 PHE A N 1
ATOM 1524 C CA . PHE A 1 198 ? 2.244 5.645 10.488 1.00 98.75 198 PHE A CA 1
ATOM 1525 C C . PHE A 1 198 ? 1.137 5.362 9.474 1.00 98.75 198 PHE A C 1
ATOM 1527 O O . PHE A 1 198 ? -0.054 5.417 9.798 1.00 98.75 198 PHE A O 1
ATOM 1534 N N . ARG A 1 199 ? 1.548 4.987 8.257 1.00 98.31 199 ARG A N 1
ATOM 1535 C CA . ARG A 1 199 ? 0.646 4.622 7.164 1.00 98.31 199 ARG A CA 1
ATOM 1536 C C . ARG A 1 199 ? 0.931 3.217 6.635 1.00 98.31 199 ARG A C 1
ATOM 1538 O O . ARG A 1 199 ? 1.652 3.108 5.647 1.00 98.31 199 ARG A O 1
ATOM 1545 N N . PRO A 1 200 ? 0.420 2.140 7.262 1.00 98.31 200 PRO A N 1
ATOM 1546 C CA . PRO A 1 200 ? 0.688 0.777 6.804 1.00 98.31 200 PRO A CA 1
ATOM 1547 C C . PRO A 1 200 ? 0.085 0.505 5.420 1.00 98.31 200 PRO A C 1
ATOM 1549 O O . PRO A 1 200 ? -0.944 1.076 5.067 1.00 98.31 200 PRO A O 1
ATOM 1552 N N . GLY A 1 201 ? 0.704 -0.401 4.666 1.00 98.00 201 GLY A N 1
ATOM 1553 C CA . GLY A 1 201 ? 0.319 -0.799 3.311 1.00 98.00 201 GLY A CA 1
ATOM 1554 C C . GLY A 1 201 ? 1.169 -0.127 2.242 1.00 98.00 201 GLY A C 1
ATOM 1555 O O . GLY A 1 201 ? 1.241 1.099 2.219 1.00 98.00 201 GLY A O 1
ATOM 1556 N N . ALA A 1 202 ? 1.784 -0.912 1.350 1.00 97.19 202 ALA A N 1
ATOM 1557 C CA . ALA A 1 202 ? 2.607 -0.421 0.237 1.00 97.19 202 ALA A CA 1
ATOM 1558 C C . ALA A 1 202 ? 2.018 0.843 -0.422 1.00 97.19 202 ALA A C 1
ATOM 1560 O O . ALA A 1 202 ? 0.840 0.878 -0.785 1.00 97.19 202 ALA A O 1
ATOM 1561 N N . PHE A 1 203 ? 2.831 1.899 -0.533 1.00 96.00 203 PHE A N 1
ATOM 1562 C CA . PHE A 1 203 ? 2.323 3.248 -0.788 1.00 96.00 203 PHE A CA 1
ATOM 1563 C C . PHE A 1 203 ? 1.828 3.450 -2.227 1.00 96.00 203 PHE A C 1
ATOM 1565 O O . PHE A 1 203 ? 0.832 4.139 -2.445 1.00 96.00 203 PHE A O 1
ATOM 1572 N N . ALA A 1 204 ? 2.513 2.871 -3.216 1.00 96.00 204 ALA A N 1
ATOM 1573 C CA . ALA A 1 204 ? 2.204 3.092 -4.628 1.00 96.00 204 ALA A CA 1
ATOM 1574 C C . ALA A 1 204 ? 2.160 1.822 -5.485 1.00 96.00 204 ALA A C 1
ATOM 1576 O O . ALA A 1 204 ? 1.447 1.845 -6.489 1.00 96.00 204 ALA A O 1
ATOM 1577 N N . TYR A 1 205 ? 2.860 0.746 -5.106 1.00 97.50 205 TYR A N 1
ATOM 1578 C CA . TYR A 1 205 ? 2.936 -0.489 -5.893 1.00 97.50 205 TYR A CA 1
ATOM 1579 C C . TYR A 1 205 ? 2.886 -1.748 -5.014 1.00 97.50 205 TYR A C 1
ATOM 1581 O O . TYR A 1 205 ? 3.685 -1.922 -4.099 1.00 97.50 205 TYR A O 1
ATOM 1589 N N . GLY A 1 206 ? 1.985 -2.667 -5.336 1.00 97.38 206 GLY A N 1
ATOM 1590 C CA . GLY A 1 206 ? 1.846 -3.978 -4.719 1.00 97.38 206 GLY A CA 1
ATOM 1591 C C . GLY A 1 206 ? 0.996 -3.967 -3.455 1.00 97.38 206 GLY A C 1
ATOM 1592 O O . GLY A 1 206 ? 0.016 -3.228 -3.356 1.00 97.38 206 GLY A O 1
ATOM 1593 N N . ARG A 1 207 ? 1.344 -4.833 -2.498 1.00 97.31 207 ARG A N 1
ATOM 1594 C CA . ARG A 1 207 ? 0.594 -5.010 -1.248 1.00 97.31 207 ARG A CA 1
ATOM 1595 C C . ARG A 1 207 ? 1.488 -5.299 -0.048 1.00 97.31 207 ARG A C 1
ATOM 1597 O O . ARG A 1 207 ? 2.601 -5.791 -0.206 1.00 97.31 207 ARG A O 1
ATOM 1604 N N . SER A 1 208 ? 0.949 -5.053 1.140 1.00 98.00 208 SER A N 1
ATOM 1605 C CA . SER A 1 208 ? 1.479 -5.588 2.395 1.00 98.00 208 SER A CA 1
ATOM 1606 C C . SER A 1 208 ? 0.606 -6.747 2.864 1.00 98.00 208 SER A C 1
ATOM 1608 O O . SER A 1 208 ? -0.610 -6.721 2.672 1.00 98.00 208 SER A O 1
ATOM 1610 N N . ASP A 1 209 ? 1.221 -7.740 3.493 1.00 97.62 209 ASP A N 1
ATOM 1611 C CA . ASP A 1 209 ? 0.559 -8.944 3.993 1.00 97.62 209 ASP A CA 1
ATOM 1612 C C . ASP A 1 209 ? 0.367 -8.883 5.514 1.00 97.62 209 ASP A C 1
ATOM 1614 O O . ASP A 1 209 ? -0.709 -9.211 6.020 1.00 97.62 209 ASP A O 1
ATOM 1618 N N . GLU A 1 210 ? 1.389 -8.429 6.248 1.00 98.44 210 GLU A N 1
ATOM 1619 C CA . GLU A 1 210 ? 1.393 -8.445 7.712 1.00 98.44 210 GLU A CA 1
ATOM 1620 C C . GLU A 1 210 ? 2.134 -7.250 8.327 1.00 98.44 210 GLU A C 1
ATOM 1622 O O . GLU A 1 210 ? 3.240 -6.889 7.915 1.00 98.44 210 GLU A O 1
ATOM 1627 N N . VAL A 1 211 ? 1.542 -6.679 9.378 1.00 98.75 211 VAL A N 1
ATOM 1628 C CA . VAL A 1 211 ? 2.171 -5.668 10.234 1.00 98.75 211 VAL A CA 1
ATOM 1629 C C . VAL A 1 211 ? 2.047 -6.079 11.699 1.00 98.75 211 VAL A C 1
ATOM 1631 O O . VAL A 1 211 ? 0.951 -6.336 12.197 1.00 98.75 211 VAL A O 1
ATOM 1634 N N . ILE A 1 212 ? 3.177 -6.103 12.403 1.00 98.81 212 ILE A N 1
ATOM 1635 C CA . ILE A 1 212 ? 3.270 -6.400 13.832 1.00 98.81 212 ILE A CA 1
ATOM 1636 C C . ILE A 1 212 ? 3.958 -5.226 14.530 1.00 98.81 212 ILE A C 1
ATOM 1638 O O . ILE A 1 212 ? 5.109 -4.920 14.235 1.00 98.81 212 ILE A O 1
ATOM 1642 N N . CYS A 1 213 ? 3.277 -4.614 15.495 1.00 98.81 213 CYS A N 1
ATOM 1643 C CA . CYS A 1 213 ? 3.799 -3.552 16.351 1.00 98.81 213 CYS A CA 1
ATOM 1644 C C . CYS A 1 213 ? 3.743 -3.987 17.821 1.00 98.81 213 CYS A C 1
ATOM 1646 O O . CYS A 1 213 ? 2.710 -4.454 18.299 1.00 98.81 213 CYS A O 1
ATOM 1648 N N . THR A 1 214 ? 4.832 -3.815 18.566 1.00 98.88 214 THR A N 1
ATOM 1649 C CA . THR A 1 214 ? 4.886 -4.103 20.010 1.00 98.88 214 THR A CA 1
ATOM 1650 C C . THR A 1 214 ? 5.495 -2.923 20.759 1.00 98.88 214 THR A C 1
ATOM 1652 O O . THR A 1 214 ? 6.526 -2.405 20.344 1.00 98.88 214 THR A O 1
ATOM 1655 N N . ASN A 1 215 ? 4.862 -2.472 21.843 1.00 98.75 215 ASN A N 1
ATOM 1656 C CA . ASN A 1 215 ? 5.338 -1.361 22.682 1.00 98.75 215 ASN A CA 1
ATOM 1657 C C . ASN A 1 215 ? 5.650 -0.072 21.884 1.00 98.75 215 ASN A C 1
ATOM 1659 O O . ASN A 1 215 ? 6.645 0.608 22.132 1.00 98.75 215 ASN A O 1
ATOM 1663 N N . CYS A 1 216 ? 4.840 0.247 20.872 1.00 98.81 216 CYS A N 1
ATOM 1664 C CA . CYS A 1 216 ? 5.066 1.407 20.003 1.00 98.81 216 CYS A CA 1
ATOM 1665 C C . CYS A 1 216 ? 4.223 2.621 20.424 1.00 98.81 216 CYS A C 1
ATOM 1667 O O . CYS A 1 216 ? 3.114 2.470 20.939 1.00 98.81 216 CYS A O 1
ATOM 1669 N N . ILE A 1 217 ? 4.710 3.833 20.146 1.00 98.75 217 ILE A N 1
ATOM 1670 C CA . ILE A 1 217 ? 3.964 5.088 20.363 1.00 98.75 217 ILE A CA 1
ATOM 1671 C C . ILE A 1 217 ? 3.675 5.728 19.005 1.00 98.75 217 ILE A C 1
ATOM 1673 O O . ILE A 1 217 ? 4.607 6.144 18.316 1.00 98.75 217 ILE A O 1
ATOM 1677 N N . ILE A 1 218 ? 2.395 5.814 18.631 1.00 98.75 218 ILE A N 1
ATOM 1678 C CA . ILE A 1 218 ? 1.948 6.212 17.288 1.00 98.75 218 ILE A CA 1
ATOM 1679 C C . ILE A 1 218 ? 0.804 7.244 17.387 1.00 98.75 218 ILE A C 1
ATOM 1681 O O . ILE A 1 218 ? -0.377 6.874 17.414 1.00 98.75 218 ILE A O 1
ATOM 1685 N N . PRO A 1 219 ? 1.113 8.554 17.499 1.00 98.50 219 PRO A N 1
ATOM 1686 C CA . PRO A 1 219 ? 0.106 9.596 17.687 1.00 98.50 219 PRO A CA 1
ATOM 1687 C C . PRO A 1 219 ? -0.743 9.875 16.443 1.00 98.50 219 PRO A C 1
ATOM 1689 O O . PRO A 1 219 ? -1.881 10.302 16.611 1.00 98.50 219 PRO A O 1
ATOM 1692 N N . ASN A 1 220 ? -0.245 9.610 15.229 1.00 98.31 220 ASN A N 1
ATOM 1693 C CA . ASN A 1 220 ? -1.028 9.710 13.995 1.00 98.31 220 ASN A CA 1
ATOM 1694 C C . ASN A 1 220 ? -1.000 8.382 13.240 1.00 98.31 220 ASN A C 1
ATOM 1696 O O . ASN A 1 220 ? 0.059 7.784 13.045 1.00 98.31 220 ASN A O 1
ATOM 1700 N N . PHE A 1 221 ? -2.179 7.932 12.824 1.00 98.00 221 PHE A N 1
ATOM 1701 C CA . PHE A 1 221 ? -2.367 6.683 12.103 1.00 98.00 221 PHE A CA 1
ATOM 1702 C C . PHE A 1 221 ? -3.328 6.915 10.941 1.00 98.00 221 PHE A C 1
ATOM 1704 O O . PHE A 1 221 ? -4.349 7.586 11.093 1.00 98.00 221 PHE A O 1
ATOM 1711 N N . THR A 1 222 ? -3.007 6.397 9.761 1.00 96.81 222 THR A N 1
ATOM 1712 C CA . THR A 1 222 ? -3.883 6.475 8.584 1.00 96.81 222 THR A CA 1
ATOM 1713 C C . THR A 1 222 ? -3.668 5.235 7.727 1.00 96.81 222 THR A C 1
ATOM 1715 O O . THR A 1 222 ? -2.523 4.891 7.465 1.00 96.81 222 THR A O 1
ATOM 1718 N N . PRO A 1 223 ? -4.712 4.553 7.235 1.00 95.38 223 PRO A N 1
ATOM 1719 C CA . PRO A 1 223 ? -4.516 3.408 6.355 1.00 95.38 223 PRO A CA 1
ATOM 1720 C C . PRO A 1 223 ? -3.850 3.852 5.045 1.00 95.38 223 PRO A C 1
ATOM 1722 O O . PRO A 1 223 ? -4.367 4.718 4.332 1.00 95.38 223 PRO A O 1
ATOM 1725 N N . GLY A 1 224 ? -2.714 3.243 4.717 1.00 96.25 224 GLY A N 1
ATOM 1726 C CA . GLY A 1 224 ? -2.076 3.368 3.412 1.00 96.25 224 GLY A CA 1
ATOM 1727 C C . GLY A 1 224 ? -2.701 2.414 2.393 1.00 96.25 224 GLY A C 1
ATOM 1728 O O . GLY A 1 224 ? -3.930 2.302 2.291 1.00 96.25 224 GLY A O 1
ATOM 1729 N N . GLY A 1 225 ? -1.832 1.730 1.646 1.00 96.31 225 GLY A N 1
ATOM 1730 C CA . GLY A 1 225 ? -2.206 0.873 0.526 1.00 96.31 225 GLY A CA 1
ATOM 1731 C C . GLY A 1 225 ? -2.416 1.653 -0.773 1.00 96.31 225 GLY A C 1
ATOM 1732 O O . GLY A 1 225 ? -2.819 2.819 -0.774 1.00 96.31 225 GLY A O 1
ATOM 1733 N N . VAL A 1 226 ? -2.154 0.985 -1.897 1.00 97.31 226 VAL A N 1
ATOM 1734 C CA . VAL A 1 226 ? -2.335 1.554 -3.235 1.00 97.31 226 VAL A CA 1
ATOM 1735 C C . VAL A 1 226 ? -3.794 1.949 -3.439 1.00 97.31 226 VAL A C 1
ATOM 1737 O O . VAL A 1 226 ? -4.700 1.141 -3.237 1.00 97.31 226 VAL A O 1
ATOM 1740 N N . PHE A 1 227 ? -4.011 3.190 -3.866 1.00 95.50 227 PHE A N 1
ATOM 1741 C CA . PHE A 1 227 ? -5.310 3.699 -4.287 1.00 95.50 227 PHE A CA 1
ATOM 1742 C C . PHE A 1 227 ? -5.298 3.923 -5.801 1.00 95.50 227 PHE A C 1
ATOM 1744 O O . PHE A 1 227 ? -4.423 4.621 -6.323 1.00 95.50 227 PHE A O 1
ATOM 1751 N N . GLU A 1 228 ? -6.257 3.319 -6.494 1.00 94.25 228 GLU A N 1
ATOM 1752 C CA . GLU A 1 228 ? -6.410 3.395 -7.942 1.00 94.25 228 GLU A CA 1
ATOM 1753 C C . GLU A 1 228 ? -7.795 3.943 -8.269 1.00 94.25 228 GLU A C 1
ATOM 1755 O O . GLU A 1 228 ? -8.803 3.260 -8.087 1.00 94.25 228 GLU A O 1
ATOM 1760 N N . ALA A 1 229 ? -7.842 5.194 -8.725 1.00 90.50 229 ALA A N 1
ATOM 1761 C CA . ALA A 1 229 ? -9.084 5.793 -9.189 1.00 90.50 229 ALA A CA 1
ATOM 1762 C C . ALA A 1 229 ? -9.472 5.284 -10.579 1.00 90.50 229 ALA A C 1
ATOM 1764 O O . ALA A 1 229 ? -10.660 5.301 -10.860 1.00 90.50 229 ALA A O 1
ATOM 1765 N N . GLY A 1 230 ? -8.505 4.799 -11.371 1.00 85.69 230 GLY A N 1
ATOM 1766 C CA . GLY A 1 230 ? -8.584 4.527 -12.804 1.00 85.69 230 GLY A CA 1
ATOM 1767 C C . GLY A 1 230 ? -7.628 5.444 -13.584 1.00 85.69 230 GLY A C 1
ATOM 1768 O O . GLY A 1 230 ? -7.011 6.368 -13.035 1.00 85.69 230 GLY A O 1
ATOM 1769 N N . LEU A 1 231 ? -7.471 5.179 -14.882 1.00 82.31 231 LEU A N 1
ATOM 1770 C CA . LEU A 1 231 ? -6.485 5.850 -15.733 1.00 82.31 231 LEU A CA 1
ATOM 1771 C C . LEU A 1 231 ? -6.798 7.346 -15.850 1.00 82.31 231 LEU A C 1
ATOM 1773 O O . LEU A 1 231 ? -7.921 7.743 -16.134 1.00 82.31 231 LEU A O 1
ATOM 1777 N N . GLY A 1 232 ? -5.810 8.210 -15.614 1.00 75.94 232 GLY A N 1
ATOM 1778 C CA . GLY A 1 232 ? -6.017 9.659 -15.725 1.00 75.94 232 GLY A CA 1
ATOM 1779 C C . GLY A 1 232 ? -6.995 10.253 -14.704 1.00 75.94 232 GLY A C 1
ATOM 1780 O O . GLY A 1 232 ? -7.518 11.340 -14.932 1.00 75.94 232 GLY A O 1
ATOM 1781 N N . ALA A 1 233 ? -7.229 9.558 -13.583 1.00 80.06 233 ALA A N 1
ATOM 1782 C CA . ALA A 1 233 ? -8.271 9.857 -12.599 1.00 80.06 233 ALA A CA 1
ATOM 1783 C C . ALA A 1 233 ? -9.714 9.645 -13.099 1.00 80.06 233 ALA A C 1
ATOM 1785 O O . ALA A 1 233 ? -10.660 10.000 -12.380 1.00 80.06 233 ALA A O 1
ATOM 1786 N N . ASN A 1 234 ? -9.907 9.035 -14.276 1.00 86.00 234 ASN A N 1
ATOM 1787 C CA . ASN A 1 234 ? -11.187 8.419 -14.619 1.00 86.00 234 ASN A CA 1
ATOM 1788 C C . ASN A 1 234 ? -11.542 7.375 -13.563 1.00 86.00 234 ASN A C 1
ATOM 1790 O O . ASN A 1 234 ? -10.625 6.771 -13.027 1.00 86.00 234 ASN A O 1
ATOM 1794 N N . PRO A 1 235 ? -12.830 7.146 -13.270 1.00 90.88 235 PRO A N 1
ATOM 1795 C CA . PRO A 1 235 ? -13.267 6.031 -12.434 1.00 90.88 235 PRO A CA 1
ATOM 1796 C C . PRO A 1 235 ? -12.850 4.664 -13.001 1.00 90.88 235 PRO A C 1
ATOM 1798 O O . PRO A 1 235 ? -12.841 4.481 -14.219 1.00 90.88 235 PRO A O 1
ATOM 1801 N N . VAL A 1 236 ? -12.597 3.664 -12.151 1.00 92.31 236 VAL A N 1
ATOM 1802 C CA . VAL A 1 236 ? -12.134 2.336 -12.610 1.00 92.31 236 VAL A CA 1
ATOM 1803 C C . VAL A 1 236 ? -13.135 1.649 -13.533 1.00 92.31 236 VAL A C 1
ATOM 1805 O O . VAL A 1 236 ? -12.719 0.933 -14.432 1.00 92.31 236 VAL A O 1
ATOM 1808 N N . GLN A 1 237 ? -14.439 1.896 -13.376 1.00 91.44 237 GLN A N 1
ATOM 1809 C CA . GLN A 1 237 ? -15.460 1.331 -14.265 1.00 91.44 237 GLN A CA 1
ATOM 1810 C C . GLN A 1 237 ? -15.521 1.998 -15.647 1.00 91.44 237 GLN A C 1
ATOM 1812 O O . GLN A 1 237 ? -16.264 1.548 -16.513 1.00 91.44 237 GLN A O 1
ATOM 1817 N N . VAL A 1 238 ? -14.805 3.111 -15.823 1.00 90.06 238 VAL A N 1
ATOM 1818 C CA . VAL A 1 238 ? -14.631 3.790 -17.111 1.00 90.06 238 VAL A CA 1
ATOM 1819 C C . VAL A 1 238 ? -13.356 3.291 -17.783 1.00 90.06 238 VAL A C 1
ATOM 1821 O O . VAL A 1 238 ? -13.388 2.969 -18.965 1.00 90.06 238 VAL A O 1
ATOM 1824 N N . SER A 1 239 ? -12.258 3.177 -17.031 1.00 89.38 239 SER A N 1
ATOM 1825 C CA . SER A 1 239 ? -10.971 2.725 -17.578 1.00 89.38 239 SER A CA 1
ATOM 1826 C C . SER A 1 239 ? -10.861 1.214 -17.772 1.00 89.38 239 SER A C 1
ATOM 1828 O O . SER A 1 239 ? -10.037 0.765 -18.564 1.00 89.38 239 SER A O 1
ATOM 1830 N N . TYR A 1 240 ? -11.629 0.414 -17.031 1.00 93.50 240 TYR A N 1
ATOM 1831 C CA . TYR A 1 240 ? -11.562 -1.047 -17.064 1.00 93.50 240 TYR A CA 1
ATOM 1832 C C . TYR A 1 240 ? -12.921 -1.648 -17.433 1.00 93.50 240 TYR A C 1
ATOM 1834 O O . TYR A 1 240 ? -13.973 -1.085 -17.135 1.00 93.50 240 TYR A O 1
ATOM 1842 N N . ALA A 1 241 ? -12.903 -2.847 -18.012 1.00 93.75 241 ALA A N 1
ATOM 1843 C CA . ALA A 1 241 ? -14.083 -3.697 -18.146 1.00 93.75 241 ALA A CA 1
ATOM 1844 C C . ALA A 1 241 ? -14.094 -4.757 -17.038 1.00 93.75 241 ALA A C 1
ATOM 1846 O O . ALA A 1 241 ? -13.035 -5.188 -16.585 1.00 93.75 241 ALA A O 1
ATOM 1847 N N . MET A 1 242 ? -15.280 -5.197 -16.609 1.00 95.50 242 MET A N 1
ATOM 1848 C CA . MET A 1 242 ? -15.412 -6.298 -15.655 1.00 95.50 242 MET A CA 1
ATOM 1849 C C . MET A 1 242 ? -16.595 -7.200 -15.999 1.00 95.50 242 MET A C 1
ATOM 1851 O O . MET A 1 242 ? -17.718 -6.722 -16.151 1.00 95.50 242 MET A O 1
ATOM 1855 N N . SER A 1 243 ? -16.350 -8.507 -16.089 1.00 95.88 243 SER A N 1
ATOM 1856 C CA . SER A 1 243 ? -17.382 -9.520 -16.327 1.00 95.88 243 SER A CA 1
ATOM 1857 C C . SER A 1 243 ? -17.023 -10.827 -15.630 1.00 95.88 243 SER A C 1
ATOM 1859 O O . SER A 1 243 ? -15.880 -11.276 -15.700 1.00 95.88 243 SER A O 1
ATOM 1861 N N . ASN A 1 244 ? -17.997 -11.444 -14.953 1.00 95.81 244 ASN A N 1
ATOM 1862 C CA . ASN A 1 244 ? -17.842 -12.717 -14.238 1.00 95.81 244 ASN A CA 1
ATOM 1863 C C . ASN A 1 244 ? -16.598 -12.770 -13.325 1.00 95.81 244 ASN A C 1
ATOM 1865 O O . ASN A 1 244 ? -15.875 -13.765 -13.296 1.00 95.81 244 ASN A O 1
ATOM 1869 N N . GLY A 1 245 ? -16.334 -11.679 -12.602 1.00 95.75 245 GLY A N 1
ATOM 1870 C CA . GLY A 1 245 ? -15.201 -11.555 -11.686 1.00 95.75 245 GLY A CA 1
ATOM 1871 C C . GLY A 1 245 ? -13.846 -11.324 -12.355 1.00 95.75 245 GLY A C 1
ATOM 1872 O O . GLY A 1 245 ? -12.833 -11.303 -11.656 1.00 95.75 245 GLY A O 1
ATOM 1873 N N . VAL A 1 246 ? -13.792 -11.141 -13.675 1.00 97.81 246 VAL A N 1
ATOM 1874 C CA . VAL A 1 246 ? -12.565 -10.815 -14.412 1.00 97.81 246 VAL A CA 1
ATOM 1875 C C . VAL A 1 246 ? -12.572 -9.338 -14.774 1.00 97.81 246 VAL A C 1
ATOM 1877 O O . VAL A 1 246 ? -13.471 -8.890 -15.480 1.00 97.81 246 VAL A O 1
ATOM 1880 N N . ILE A 1 247 ? -11.569 -8.598 -14.301 1.00 97.44 247 ILE A N 1
ATOM 1881 C CA . ILE A 1 247 ? -11.295 -7.214 -14.700 1.00 97.44 247 ILE A CA 1
ATOM 1882 C C . ILE A 1 247 ? -10.307 -7.245 -15.870 1.00 97.44 247 ILE A C 1
ATOM 1884 O O . ILE A 1 247 ? -9.325 -7.981 -15.815 1.00 97.44 247 ILE A O 1
ATOM 1888 N N . SER A 1 248 ? -10.529 -6.454 -16.914 1.00 96.00 248 SER A N 1
ATOM 1889 C CA . SER A 1 248 ? -9.643 -6.383 -18.080 1.00 96.00 248 SER A CA 1
ATOM 1890 C C . SER A 1 248 ? -9.428 -4.955 -18.561 1.00 96.00 248 SER A C 1
ATOM 1892 O O . SER A 1 248 ? -10.344 -4.134 -18.499 1.00 96.00 248 SER A O 1
ATOM 1894 N N . PHE A 1 249 ? -8.241 -4.680 -19.091 1.00 93.81 249 PHE A N 1
ATOM 1895 C CA . PHE A 1 249 ? -7.874 -3.395 -19.690 1.00 93.81 249 PHE A CA 1
ATOM 1896 C C . PHE A 1 249 ? -6.813 -3.615 -20.778 1.00 93.81 249 PHE A C 1
ATOM 1898 O O . PHE A 1 249 ?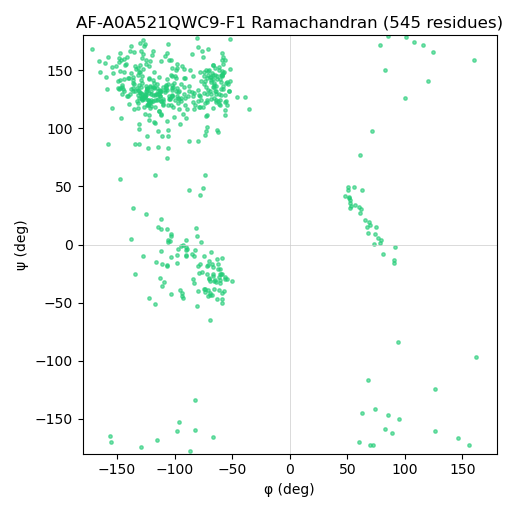 -6.121 -4.641 -20.742 1.00 93.81 249 PHE A O 1
ATOM 1905 N N . PRO A 1 250 ? -6.715 -2.731 -21.787 1.00 93.19 250 PRO A N 1
ATOM 1906 C CA . PRO A 1 250 ? -5.777 -2.945 -22.880 1.00 93.19 250 PRO A CA 1
ATOM 1907 C C . PRO A 1 250 ? -4.327 -2.856 -22.392 1.00 93.19 250 PRO A C 1
ATOM 1909 O O . PRO A 1 250 ? -4.024 -2.196 -21.405 1.00 93.19 250 PRO A O 1
ATOM 1912 N N . ASN A 1 251 ? -3.401 -3.503 -23.088 1.00 92.50 251 ASN A N 1
ATOM 1913 C CA . ASN A 1 251 ? -1.973 -3.329 -22.817 1.00 92.50 251 ASN A CA 1
ATOM 1914 C C . ASN A 1 251 ? -1.456 -2.031 -23.451 1.00 92.50 251 ASN A C 1
ATOM 1916 O O . ASN A 1 251 ? -0.661 -1.300 -22.865 1.00 92.50 251 ASN A O 1
ATOM 1920 N N . GLY A 1 252 ? -1.929 -1.739 -24.662 1.00 92.44 252 GLY A N 1
ATOM 1921 C CA . GLY A 1 252 ? -1.488 -0.620 -25.478 1.00 92.44 252 GLY A CA 1
ATOM 1922 C C . GLY A 1 252 ? -1.735 -0.863 -26.966 1.00 92.44 252 GLY A C 1
ATOM 1923 O O . GLY A 1 252 ? -2.356 -1.851 -27.357 1.00 92.44 252 GLY A O 1
ATOM 1924 N N . THR A 1 253 ? -1.233 0.033 -27.811 1.00 95.06 253 THR A N 1
ATOM 1925 C CA . THR A 1 253 ? -1.310 -0.071 -29.275 1.00 95.06 253 THR A CA 1
ATOM 1926 C C . THR A 1 253 ? -0.078 0.543 -29.936 1.00 95.06 253 THR A C 1
ATOM 1928 O O . THR A 1 253 ? 0.508 1.502 -29.433 1.00 95.06 253 THR A O 1
ATOM 1931 N N . THR A 1 254 ? 0.306 0.017 -31.097 1.00 95.75 254 THR A N 1
ATOM 1932 C CA . THR A 1 254 ? 1.329 0.629 -31.953 1.00 95.75 254 THR A CA 1
ATOM 1933 C C . THR A 1 254 ? 0.805 1.913 -32.592 1.00 95.75 254 THR A C 1
ATOM 1935 O O . THR A 1 254 ? -0.393 2.036 -32.869 1.00 95.75 254 THR A O 1
ATOM 1938 N N . VAL A 1 255 ? 1.718 2.851 -32.839 1.00 97.81 255 VAL A N 1
ATOM 1939 C CA . VAL A 1 255 ? 1.492 4.090 -33.590 1.00 97.81 255 VAL A CA 1
ATOM 1940 C C . VAL A 1 255 ? 2.066 3.914 -34.991 1.00 97.81 255 VAL A C 1
ATOM 1942 O O . VAL A 1 255 ? 3.227 3.539 -35.146 1.00 97.81 255 VAL A O 1
ATOM 1945 N N . SER A 1 256 ? 1.258 4.181 -36.014 1.00 98.00 256 SER A N 1
ATOM 1946 C CA . SER A 1 256 ? 1.668 4.104 -37.424 1.00 98.00 256 SER A CA 1
ATOM 1947 C C . SER A 1 256 ? 1.847 5.475 -38.079 1.00 98.00 256 SER A C 1
ATOM 1949 O O . SER A 1 256 ? 2.479 5.567 -39.130 1.00 98.00 256 SER A O 1
ATOM 1951 N N . SER A 1 257 ? 1.300 6.536 -37.480 1.00 98.31 257 SER A N 1
ATOM 1952 C CA . SER A 1 257 ? 1.448 7.917 -37.946 1.00 98.31 257 SER A CA 1
ATOM 1953 C C . SER A 1 257 ? 1.140 8.917 -36.829 1.00 98.31 257 SER A C 1
ATOM 1955 O O . SER A 1 257 ? 0.391 8.606 -35.900 1.00 98.31 257 SER A O 1
ATOM 1957 N N . ALA A 1 258 ? 1.681 10.132 -36.945 1.00 98.62 258 ALA A N 1
ATOM 1958 C CA . ALA A 1 258 ? 1.272 11.283 -36.151 1.00 98.62 258 ALA A CA 1
ATOM 1959 C C . ALA A 1 258 ? 1.146 12.542 -37.025 1.00 98.62 258 ALA A C 1
ATOM 1961 O O . ALA A 1 258 ? 2.035 12.866 -37.816 1.00 98.62 258 ALA A O 1
ATOM 1962 N N . THR A 1 259 ? 0.040 13.267 -36.879 1.00 98.56 259 THR A N 1
ATOM 1963 C CA . THR A 1 259 ? -0.284 14.458 -37.678 1.00 98.56 259 THR A CA 1
ATOM 1964 C C . THR A 1 259 ? -0.866 15.570 -36.809 1.00 98.56 259 THR A C 1
ATOM 1966 O O . THR A 1 259 ? -1.190 15.366 -35.642 1.00 98.56 259 THR A O 1
ATOM 1969 N N . ASN A 1 260 ? -1.029 16.766 -37.373 1.00 98.31 260 ASN A N 1
ATOM 1970 C CA . ASN A 1 260 ? -1.829 17.819 -36.752 1.00 98.31 260 ASN A CA 1
ATOM 1971 C C . ASN A 1 260 ? -3.321 17.436 -36.830 1.00 98.31 260 ASN A C 1
ATOM 1973 O O . ASN A 1 260 ? -3.797 17.038 -37.892 1.00 98.31 260 ASN A O 1
ATOM 1977 N N . ASN A 1 261 ? -4.062 17.562 -35.729 1.00 98.19 261 ASN A N 1
ATOM 1978 C CA . ASN A 1 261 ? -5.491 17.239 -35.652 1.00 98.19 261 ASN A CA 1
ATOM 1979 C C . ASN A 1 261 ? -6.424 18.346 -36.194 1.00 98.19 261 ASN A C 1
ATOM 1981 O O . ASN A 1 261 ? -7.637 18.273 -36.016 1.00 98.19 261 ASN A O 1
ATOM 1985 N N . GLY A 1 262 ? -5.866 19.392 -36.809 1.00 98.06 262 GLY A N 1
ATOM 1986 C CA . GLY A 1 262 ? -6.585 20.574 -37.295 1.00 98.06 262 GLY A CA 1
ATOM 1987 C C . GLY A 1 262 ? -6.694 21.703 -36.264 1.00 98.06 262 GLY A C 1
ATOM 1988 O O . GLY A 1 262 ? -6.937 22.844 -36.643 1.00 98.06 262 GLY A O 1
ATOM 1989 N N . ALA A 1 263 ? -6.439 21.419 -34.983 1.00 98.06 263 ALA A N 1
ATOM 1990 C CA . ALA A 1 263 ? -6.419 22.398 -33.893 1.00 98.06 263 ALA A CA 1
ATOM 1991 C C . ALA A 1 263 ? -4.993 22.718 -33.398 1.00 98.06 263 ALA A C 1
ATOM 1993 O O . ALA A 1 263 ? -4.819 23.282 -32.318 1.00 98.06 263 ALA A O 1
ATOM 1994 N N . GLY A 1 264 ? -3.956 22.324 -34.146 1.00 98.12 264 GLY A N 1
ATOM 1995 C CA . GLY A 1 264 ? -2.563 22.489 -33.724 1.00 98.12 264 GLY A CA 1
ATOM 1996 C C . GLY A 1 264 ? -2.124 21.493 -32.648 1.00 98.12 264 GLY A C 1
ATOM 1997 O O . GLY A 1 264 ? -1.098 21.711 -32.004 1.00 98.12 264 GLY A O 1
ATOM 1998 N N . ARG A 1 265 ? -2.886 20.413 -32.427 1.00 98.50 265 ARG A N 1
ATOM 1999 C CA . ARG A 1 265 ? -2.544 19.332 -31.491 1.00 98.50 265 ARG A CA 1
ATOM 2000 C C . ARG A 1 265 ? -2.158 18.062 -32.234 1.00 98.50 265 ARG A C 1
ATOM 2002 O O . ARG A 1 265 ? -2.451 17.917 -33.419 1.00 98.50 265 ARG A O 1
ATOM 2009 N N . VAL A 1 266 ? -1.486 17.148 -31.543 1.00 98.69 266 VAL A N 1
ATOM 2010 C CA . VAL A 1 266 ? -1.088 15.856 -32.118 1.00 98.69 266 VAL A CA 1
ATOM 2011 C C . VAL A 1 266 ? -2.306 14.928 -32.236 1.00 98.69 266 VAL A C 1
ATOM 2013 O O . VAL A 1 266 ? -3.014 14.715 -31.254 1.00 98.69 266 VAL A O 1
ATOM 2016 N N . ARG A 1 267 ? -2.508 14.337 -33.416 1.00 98.69 267 ARG A N 1
ATOM 2017 C CA . ARG A 1 267 ? -3.339 13.151 -33.666 1.00 98.69 267 ARG A CA 1
ATOM 2018 C C . ARG A 1 267 ? -2.433 11.971 -33.963 1.00 98.69 267 ARG A C 1
ATOM 2020 O O . ARG A 1 267 ? -1.552 12.084 -34.809 1.00 98.69 267 ARG A O 1
ATOM 2027 N N . LEU A 1 268 ? -2.667 10.848 -33.304 1.00 98.69 268 LEU A N 1
ATOM 2028 C CA . LEU A 1 268 ? -2.008 9.579 -33.579 1.00 98.69 268 LEU A CA 1
ATOM 2029 C C . LEU A 1 268 ? -2.941 8.684 -34.391 1.00 98.69 268 LEU A C 1
ATOM 2031 O O . LEU A 1 268 ? -4.111 8.537 -34.037 1.00 98.69 268 LEU A O 1
ATOM 2035 N N . THR A 1 269 ? -2.407 8.043 -35.427 1.00 98.56 269 THR A N 1
ATOM 2036 C CA . THR A 1 269 ? -3.015 6.847 -36.018 1.00 98.56 269 THR A CA 1
ATOM 2037 C C . THR A 1 269 ? -2.440 5.628 -35.310 1.00 98.56 269 THR A C 1
ATOM 2039 O O . THR A 1 269 ? -1.220 5.459 -35.229 1.00 98.56 269 THR A O 1
ATOM 2042 N N . VAL A 1 270 ? -3.320 4.785 -34.785 1.00 97.75 270 VAL A N 1
ATOM 2043 C CA . VAL A 1 270 ? -2.987 3.595 -34.005 1.00 97.75 270 VAL A CA 1
ATOM 2044 C C . VAL A 1 270 ? -3.633 2.347 -34.595 1.00 97.75 270 VAL A C 1
ATOM 2046 O O . VAL A 1 270 ? -4.616 2.432 -35.327 1.00 97.75 270 VAL A O 1
ATOM 2049 N N . SER A 1 271 ? -3.090 1.171 -34.272 1.00 95.69 271 SER A N 1
ATOM 2050 C CA . SER A 1 271 ? -3.631 -0.102 -34.777 1.00 95.69 271 SER A CA 1
ATOM 2051 C C . SER A 1 271 ? -5.053 -0.414 -34.296 1.00 95.69 271 SER A C 1
ATOM 2053 O O . SER A 1 271 ? -5.810 -1.058 -35.018 1.00 95.69 271 SER A O 1
ATOM 2055 N N . SER A 1 272 ? -5.410 0.020 -33.085 1.00 94.94 272 SER A N 1
ATOM 2056 C CA . SER A 1 272 ? -6.747 -0.113 -32.506 1.00 94.94 272 SER A CA 1
ATOM 2057 C C . SER A 1 272 ? -6.888 0.814 -31.299 1.00 94.94 272 SER A C 1
ATOM 2059 O O . SER A 1 272 ? -5.917 1.042 -30.577 1.00 94.94 272 SER A O 1
ATOM 2061 N N . THR A 1 273 ? -8.095 1.312 -31.047 1.00 95.31 273 THR A N 1
ATOM 2062 C CA . THR A 1 273 ? -8.469 2.013 -29.807 1.00 95.31 273 THR A CA 1
ATOM 2063 C C . THR A 1 273 ? -9.291 1.139 -28.855 1.00 95.31 273 THR A C 1
ATOM 2065 O O . THR A 1 273 ? -9.800 1.628 -27.851 1.00 95.31 273 THR A O 1
ATOM 2068 N N . ALA A 1 274 ? -9.423 -0.164 -29.134 1.00 91.50 274 ALA A N 1
ATOM 2069 C CA . ALA A 1 274 ? -10.203 -1.084 -28.308 1.00 91.50 274 ALA A CA 1
ATOM 2070 C C . ALA A 1 274 ? -9.750 -1.068 -26.835 1.00 91.50 274 ALA A C 1
ATOM 2072 O O . ALA A 1 274 ? -8.590 -1.325 -26.522 1.00 91.50 274 ALA A O 1
ATOM 2073 N N . GLY A 1 275 ? -10.694 -0.780 -25.935 1.00 86.75 275 GLY A N 1
ATOM 2074 C CA . GLY A 1 275 ? -10.462 -0.693 -24.491 1.00 86.75 275 GLY A CA 1
ATOM 2075 C C . GLY A 1 275 ? -9.858 0.628 -24.007 1.00 86.75 275 GLY A C 1
ATOM 2076 O O . GLY A 1 275 ? -9.781 0.818 -22.799 1.00 86.75 275 GLY A O 1
ATOM 2077 N N . LEU A 1 276 ? -9.430 1.522 -24.905 1.00 92.31 276 LEU A N 1
ATOM 2078 C CA . LEU A 1 276 ? -9.068 2.893 -24.551 1.00 92.31 276 LEU A CA 1
ATOM 2079 C C . LEU A 1 276 ? -10.332 3.746 -24.517 1.00 92.31 276 LEU A C 1
ATOM 2081 O O . LEU A 1 276 ? -11.232 3.571 -25.344 1.00 92.31 276 LEU A O 1
ATOM 2085 N N . VAL A 1 277 ? -10.381 4.707 -23.603 1.00 92.38 277 VAL A N 1
ATOM 2086 C CA . VAL A 1 277 ? -11.467 5.686 -23.540 1.00 92.38 277 VAL A CA 1
ATOM 2087 C C . VAL A 1 277 ? -10.917 7.105 -23.449 1.00 92.38 277 VAL A C 1
ATOM 2089 O O . VAL A 1 277 ? -9.793 7.351 -23.011 1.00 92.38 277 VAL A O 1
ATOM 2092 N N . SER A 1 278 ? -11.710 8.077 -23.897 1.00 93.94 278 SER A N 1
ATOM 2093 C CA . SER A 1 278 ? -11.343 9.486 -23.749 1.00 93.94 278 SER A CA 1
ATOM 2094 C C . SER A 1 278 ? -11.140 9.846 -22.274 1.00 93.94 278 SER A C 1
ATOM 2096 O O . SER A 1 278 ? -11.851 9.362 -21.392 1.00 93.94 278 SER A O 1
ATOM 2098 N N . ASN A 1 279 ? -10.195 10.748 -22.029 1.00 90.94 279 ASN A N 1
ATOM 2099 C CA . ASN A 1 279 ? -9.663 11.145 -20.724 1.00 90.94 279 ASN A CA 1
ATOM 2100 C C . ASN A 1 279 ? -8.748 10.133 -20.024 1.00 90.94 279 ASN A C 1
ATOM 2102 O O . ASN A 1 279 ? -8.246 10.436 -18.939 1.00 90.94 279 ASN A O 1
ATOM 2106 N N . ASP A 1 280 ? -8.470 8.975 -20.626 1.00 91.50 280 ASP A N 1
ATOM 2107 C CA . ASP A 1 280 ? -7.391 8.135 -20.118 1.00 91.50 280 ASP A CA 1
ATOM 2108 C C . ASP A 1 280 ? -6.051 8.880 -20.203 1.00 91.50 280 ASP A C 1
ATOM 2110 O O . ASP A 1 280 ? -5.833 9.750 -21.056 1.00 91.50 280 ASP A O 1
ATOM 2114 N N . ARG A 1 281 ? -5.128 8.519 -19.305 1.00 91.62 281 ARG A N 1
ATOM 2115 C CA . ARG A 1 281 ? -3.731 8.949 -19.378 1.00 91.62 281 ARG A CA 1
ATOM 2116 C C . ARG A 1 281 ? -2.832 7.765 -19.692 1.00 91.62 281 ARG A C 1
ATOM 2118 O O . ARG A 1 281 ? -2.822 6.777 -18.964 1.00 91.62 281 ARG A O 1
ATOM 2125 N N . VAL A 1 282 ? -2.069 7.901 -20.770 1.00 94.31 282 VAL A N 1
ATOM 2126 C CA . VAL A 1 282 ? -1.232 6.844 -21.353 1.00 94.31 282 VAL A CA 1
ATOM 2127 C C . VAL A 1 282 ? 0.240 7.250 -21.352 1.00 94.31 282 VAL A C 1
ATOM 2129 O O . VAL A 1 282 ? 0.574 8.431 -21.217 1.00 94.31 282 VAL A O 1
ATOM 2132 N N . ASN A 1 283 ? 1.137 6.284 -21.521 1.00 94.88 283 ASN A N 1
ATOM 2133 C CA . ASN A 1 283 ? 2.529 6.555 -21.853 1.00 94.88 283 ASN A CA 1
ATOM 2134 C C . ASN A 1 283 ? 2.723 6.448 -23.364 1.00 94.88 283 ASN A C 1
ATOM 2136 O O . ASN A 1 283 ? 2.312 5.464 -23.971 1.00 94.88 283 ASN A O 1
ATOM 2140 N N . ILE A 1 284 ? 3.379 7.433 -23.968 1.00 96.56 284 ILE A N 1
ATOM 2141 C CA . ILE A 1 284 ? 3.756 7.387 -25.381 1.00 96.56 284 ILE A CA 1
ATOM 2142 C C . ILE A 1 284 ? 5.272 7.308 -25.465 1.00 96.56 284 ILE A C 1
ATOM 2144 O O . ILE A 1 284 ? 5.976 8.083 -24.820 1.00 96.56 284 ILE A O 1
ATOM 2148 N N . SER A 1 285 ? 5.795 6.381 -26.255 1.00 95.31 285 SER A N 1
ATOM 2149 C CA . SER A 1 285 ? 7.242 6.201 -26.393 1.00 95.31 285 SER A CA 1
ATOM 2150 C C . SER A 1 285 ? 7.625 5.757 -27.795 1.00 95.31 285 SER A C 1
ATOM 2152 O O . SER A 1 285 ? 6.792 5.224 -28.522 1.00 95.31 285 SER A O 1
ATOM 2154 N N . GLY A 1 286 ? 8.885 5.975 -28.177 1.00 94.12 286 GLY A N 1
ATOM 2155 C CA . GLY A 1 286 ? 9.447 5.466 -29.428 1.00 94.12 286 GLY A CA 1
ATOM 2156 C C . GLY A 1 286 ? 8.984 6.173 -30.707 1.00 94.12 286 GLY A C 1
ATOM 2157 O O . GLY A 1 286 ? 9.298 5.687 -31.791 1.00 94.12 286 GLY A O 1
ATOM 2158 N N . ILE A 1 287 ? 8.261 7.299 -30.624 1.00 97.12 287 ILE A N 1
ATOM 2159 C CA . ILE A 1 287 ? 7.913 8.094 -31.811 1.00 97.12 287 ILE A CA 1
ATOM 2160 C C . ILE A 1 287 ? 9.130 8.915 -32.242 1.00 97.12 287 ILE A C 1
ATOM 2162 O O . ILE A 1 287 ? 9.587 9.800 -31.512 1.00 97.12 287 ILE A O 1
ATOM 2166 N N . ALA A 1 288 ? 9.620 8.664 -33.454 1.00 97.50 288 ALA A N 1
ATOM 2167 C CA . ALA A 1 288 ? 10.598 9.509 -34.124 1.00 97.50 288 ALA A CA 1
ATOM 2168 C C . ALA A 1 288 ? 9.891 10.566 -34.987 1.00 97.50 288 ALA A C 1
ATOM 2170 O O . ALA A 1 288 ? 8.877 10.288 -35.630 1.00 97.50 288 ALA A O 1
ATOM 2171 N N . GLY A 1 289 ? 10.447 11.778 -35.049 1.00 97.81 289 GLY A N 1
ATOM 2172 C CA . GLY A 1 289 ? 9.820 12.907 -35.742 1.00 97.81 289 GLY A CA 1
ATOM 2173 C C . GLY A 1 289 ? 8.997 13.759 -34.781 1.00 97.81 289 GLY A C 1
ATOM 2174 O O . GLY A 1 289 ? 9.543 14.714 -34.243 1.00 97.81 289 GLY A O 1
ATOM 2175 N N . THR A 1 290 ? 7.745 13.375 -34.513 1.00 98.31 290 THR A N 1
ATOM 2176 C CA . THR A 1 290 ? 6.816 14.022 -33.555 1.00 98.31 290 THR A CA 1
ATOM 2177 C C . THR A 1 290 ? 7.210 13.729 -32.100 1.00 98.31 290 THR A C 1
ATOM 2179 O O . THR A 1 290 ? 6.480 13.086 -31.345 1.00 98.31 290 THR A O 1
ATOM 2182 N N . THR A 1 291 ? 8.420 14.126 -31.704 1.00 97.88 291 THR A N 1
ATOM 2183 C CA . THR A 1 291 ? 9.024 13.740 -30.421 1.00 97.88 291 THR A CA 1
ATOM 2184 C C . THR A 1 291 ? 8.297 14.317 -29.211 1.00 97.88 291 THR A C 1
ATOM 2186 O O . THR A 1 291 ? 8.318 13.700 -28.148 1.00 97.88 291 THR A O 1
ATOM 2189 N N . GLU A 1 292 ? 7.600 15.440 -29.375 1.00 98.19 292 GLU A N 1
ATOM 2190 C CA . GLU A 1 292 ? 6.759 16.080 -28.361 1.00 98.19 292 GLU A CA 1
ATOM 2191 C C . GLU A 1 292 ? 5.578 15.209 -27.893 1.00 98.19 292 GLU A C 1
ATOM 2193 O O . GLU A 1 292 ? 5.056 15.390 -26.784 1.00 98.19 292 GLU A O 1
ATOM 2198 N N . ALA A 1 293 ? 5.180 14.226 -28.709 1.00 97.81 293 ALA A N 1
ATOM 2199 C CA . ALA A 1 293 ? 4.174 13.242 -28.336 1.00 97.81 293 ALA A CA 1
ATOM 2200 C C . ALA A 1 293 ? 4.685 12.271 -27.262 1.00 97.81 293 ALA A C 1
ATOM 2202 O O . ALA A 1 293 ? 3.887 11.815 -26.446 1.00 97.81 293 ALA A O 1
ATOM 2203 N N . ASN A 1 294 ? 5.995 11.993 -27.210 1.00 97.12 294 ASN A N 1
ATOM 2204 C CA . ASN A 1 294 ? 6.568 11.059 -26.241 1.00 97.12 294 ASN A CA 1
ATOM 2205 C C . ASN A 1 294 ? 6.465 11.580 -24.794 1.00 97.12 294 ASN A C 1
ATOM 2207 O O . ASN A 1 294 ? 6.414 12.786 -24.525 1.00 97.12 294 ASN A O 1
ATOM 2211 N N . GLY A 1 295 ? 6.458 10.642 -23.850 1.00 93.75 295 GLY A N 1
ATOM 2212 C CA . GLY A 1 295 ? 6.410 10.863 -22.410 1.00 93.75 295 GLY A CA 1
ATOM 2213 C C . GLY A 1 295 ? 5.242 10.144 -21.736 1.00 93.75 295 GLY A C 1
ATOM 2214 O O . GLY A 1 295 ? 4.288 9.705 -22.380 1.00 93.75 295 GLY A O 1
ATOM 2215 N N . GLY A 1 296 ? 5.321 10.059 -20.410 1.00 91.44 296 GLY A N 1
ATOM 2216 C CA . GLY A 1 296 ? 4.258 9.512 -19.575 1.00 91.44 296 GLY A CA 1
ATOM 2217 C C . GLY A 1 296 ? 3.086 10.471 -19.385 1.00 91.44 296 GLY A C 1
ATOM 2218 O O . GLY A 1 296 ? 3.196 11.676 -19.620 1.00 91.44 296 GLY A O 1
ATOM 2219 N N . ASN A 1 297 ? 1.980 9.926 -18.877 1.00 90.31 297 ASN A N 1
ATOM 2220 C CA . ASN A 1 297 ? 0.830 10.686 -18.386 1.00 90.31 297 ASN A CA 1
ATOM 2221 C C . ASN A 1 297 ? 0.140 11.590 -19.437 1.00 90.31 297 ASN A C 1
ATOM 2223 O O . ASN A 1 297 ? -0.389 12.648 -19.092 1.00 90.31 297 ASN A O 1
ATOM 2227 N N . LYS A 1 298 ? 0.131 11.198 -20.715 1.00 95.12 298 LYS A N 1
ATOM 2228 C CA . LYS A 1 298 ? -0.492 11.953 -21.815 1.00 95.12 298 LYS A CA 1
ATOM 2229 C C . LYS A 1 298 ? -1.999 11.729 -21.822 1.00 95.12 298 LYS A C 1
ATOM 2231 O O . LYS A 1 298 ? -2.434 10.585 -21.907 1.00 95.12 298 LYS A O 1
ATOM 2236 N N . LEU A 1 299 ? -2.780 12.804 -21.737 1.00 94.75 299 LEU A N 1
ATOM 2237 C CA . LEU A 1 299 ? -4.234 12.739 -21.889 1.00 94.75 299 LEU A CA 1
ATOM 2238 C C . LEU A 1 299 ? -4.588 12.357 -23.331 1.00 94.75 299 LEU A C 1
ATOM 2240 O O . LEU A 1 299 ? -4.009 12.931 -24.256 1.00 94.75 299 LEU A O 1
ATOM 2244 N N . ILE A 1 300 ? -5.533 11.435 -23.515 1.00 96.75 300 ILE A N 1
ATOM 2245 C CA . ILE A 1 300 ? -6.039 11.053 -24.840 1.00 96.75 300 ILE A CA 1
ATOM 2246 C C . ILE A 1 300 ? -7.526 11.358 -25.003 1.00 96.75 300 ILE A C 1
ATOM 2248 O O . ILE A 1 300 ? -8.306 11.254 -24.059 1.00 96.75 300 ILE A O 1
ATOM 2252 N N . ASN A 1 301 ? -7.923 11.665 -26.234 1.00 97.00 301 ASN A N 1
ATOM 2253 C CA . ASN A 1 301 ? -9.305 11.586 -26.695 1.00 97.00 301 ASN A CA 1
ATOM 2254 C C . ASN A 1 301 ? -9.394 10.507 -27.774 1.00 97.00 301 ASN A C 1
ATOM 2256 O O . ASN A 1 301 ? -8.687 10.586 -28.778 1.00 97.00 301 ASN A O 1
ATOM 2260 N N . VAL A 1 302 ? -10.266 9.520 -27.586 1.00 96.81 302 VAL A N 1
ATOM 2261 C CA . VAL A 1 302 ? -10.555 8.507 -28.604 1.00 96.81 302 VAL A CA 1
ATOM 2262 C C . VAL A 1 302 ? -11.497 9.122 -29.634 1.00 96.81 302 VAL A C 1
ATOM 2264 O O . VAL A 1 302 ? -12.601 9.540 -29.289 1.00 96.81 302 VAL A O 1
ATOM 2267 N N . ILE A 1 303 ? -11.043 9.212 -30.885 1.00 98.31 303 ILE A N 1
ATOM 2268 C CA . ILE A 1 303 ? -11.806 9.823 -31.984 1.00 98.31 303 ILE A CA 1
ATOM 2269 C C . ILE A 1 303 ? -12.617 8.764 -32.728 1.00 98.31 303 ILE A C 1
ATOM 2271 O O . ILE A 1 303 ? -13.800 8.956 -32.998 1.00 98.31 303 ILE A O 1
ATOM 2275 N N . ASP A 1 304 ? -11.979 7.638 -33.039 1.00 97.69 304 ASP A N 1
ATOM 2276 C CA . ASP A 1 304 ? -12.584 6.487 -33.703 1.00 97.69 304 ASP A CA 1
ATOM 2277 C C . ASP A 1 304 ? -11.792 5.206 -33.379 1.00 97.69 304 ASP A C 1
ATOM 2279 O O . ASP A 1 304 ? -10.984 5.183 -32.448 1.00 97.69 304 ASP A O 1
ATOM 2283 N N . ALA A 1 305 ? -12.021 4.128 -34.136 1.00 97.31 305 ALA A N 1
ATOM 2284 C CA . ALA A 1 305 ? -11.380 2.826 -33.944 1.00 97.31 305 ALA A CA 1
ATOM 2285 C C . ALA A 1 305 ? -9.843 2.829 -34.107 1.00 97.31 305 ALA A C 1
ATOM 2287 O O . ALA A 1 305 ? -9.189 1.877 -33.684 1.00 97.31 305 ALA A O 1
ATOM 2288 N N . THR A 1 306 ? -9.262 3.862 -34.722 1.00 98.06 306 THR A N 1
ATOM 2289 C CA . THR A 1 306 ? -7.838 3.930 -35.099 1.00 98.06 306 THR A CA 1
ATOM 2290 C C . THR A 1 306 ? -7.180 5.285 -34.835 1.00 98.06 306 THR A C 1
ATOM 2292 O O . THR A 1 306 ? -6.013 5.464 -35.177 1.00 98.06 306 THR A O 1
ATOM 2295 N N . HIS A 1 307 ? -7.876 6.244 -34.221 1.00 98.50 307 HIS A N 1
ATOM 2296 C CA . HIS A 1 307 ? -7.335 7.584 -33.987 1.00 98.50 307 HIS A CA 1
ATOM 2297 C C . HIS A 1 307 ? -7.473 8.051 -32.540 1.00 98.50 307 HIS A C 1
ATOM 2299 O O . HIS A 1 307 ? -8.539 7.949 -31.926 1.00 98.50 307 HIS A O 1
ATOM 2305 N N . LEU A 1 308 ? -6.385 8.638 -32.037 1.00 98.56 308 LEU A N 1
ATOM 2306 C CA . LEU A 1 308 ? -6.304 9.291 -30.732 1.00 98.56 308 LEU A CA 1
ATOM 2307 C C . LEU A 1 308 ? -5.837 10.737 -30.902 1.00 98.56 308 LEU A C 1
ATOM 2309 O O . LEU A 1 308 ? -4.839 10.978 -31.578 1.00 98.56 308 LEU A O 1
ATOM 2313 N N . ASP A 1 309 ? -6.485 11.683 -30.234 1.00 98.50 309 ASP A N 1
ATOM 2314 C CA . ASP A 1 309 ? -5.980 13.053 -30.105 1.00 98.50 309 ASP A CA 1
ATOM 2315 C C . ASP A 1 309 ? -5.276 13.244 -28.760 1.00 98.50 309 ASP A C 1
ATOM 2317 O O . ASP A 1 309 ? -5.731 12.733 -27.738 1.00 98.50 309 ASP A O 1
ATOM 2321 N N . LEU A 1 310 ? -4.194 14.025 -28.757 1.00 98.25 310 LEU A N 1
ATOM 2322 C CA . LEU A 1 310 ? -3.463 14.447 -27.560 1.00 98.25 310 LEU A CA 1
ATOM 2323 C C . LEU A 1 310 ? -3.778 15.926 -27.273 1.00 98.25 310 LEU A C 1
ATOM 2325 O O . LEU A 1 310 ? -3.015 16.808 -27.679 1.00 98.25 310 LEU A O 1
ATOM 2329 N N . PRO A 1 311 ? -4.899 16.245 -26.599 1.00 97.56 311 PRO A N 1
ATOM 2330 C CA . PRO A 1 311 ? -5.387 17.622 -26.461 1.00 97.56 311 PRO A CA 1
ATOM 2331 C C . PRO A 1 311 ? -4.407 18.570 -25.750 1.00 97.56 311 PRO A C 1
ATOM 2333 O O . PRO A 1 311 ? -4.437 19.776 -25.988 1.00 97.56 311 PRO A O 1
ATOM 2336 N N . GLU A 1 312 ? -3.521 18.035 -24.906 1.00 97.19 312 GLU A N 1
ATOM 2337 C CA . GLU A 1 312 ? -2.520 18.797 -24.145 1.00 97.19 312 GLU A CA 1
ATOM 2338 C C . GLU A 1 312 ? -1.181 18.960 -24.897 1.00 97.19 312 GLU A C 1
ATOM 2340 O O . GLU A 1 312 ? -0.289 19.657 -24.415 1.00 97.19 312 GLU A O 1
ATOM 2345 N N . VAL A 1 313 ? -1.009 18.340 -26.073 1.00 98.19 313 VAL A N 1
ATOM 2346 C CA . VAL A 1 313 ? 0.272 18.311 -26.799 1.00 98.19 313 VAL A CA 1
ATOM 2347 C C . VAL A 1 313 ? 0.176 19.132 -28.080 1.00 98.19 313 VAL A C 1
ATOM 2349 O O . VAL A 1 313 ? -0.528 18.766 -29.019 1.00 98.19 313 VAL A O 1
ATOM 2352 N N . THR A 1 314 ? 0.894 20.255 -28.128 1.00 98.44 314 THR A N 1
ATOM 2353 C CA . THR A 1 314 ? 1.069 21.055 -29.353 1.00 98.44 314 THR A CA 1
ATOM 2354 C C . THR A 1 314 ? 1.820 20.246 -30.405 1.00 98.44 314 THR A C 1
ATOM 2356 O O . THR A 1 314 ? 2.856 19.679 -30.087 1.00 98.44 314 THR A O 1
ATOM 2359 N N . PHE A 1 315 ? 1.334 20.215 -31.645 1.00 98.56 315 PHE A N 1
ATOM 2360 C CA . PHE A 1 315 ? 2.045 19.599 -32.766 1.00 98.56 315 PHE A CA 1
ATOM 2361 C C . PHE A 1 315 ? 3.171 20.523 -33.247 1.00 98.56 315 PHE A C 1
ATOM 2363 O O . PHE A 1 315 ? 2.917 21.678 -33.591 1.00 98.56 315 PHE A O 1
ATOM 2370 N N . VAL A 1 316 ? 4.404 20.019 -33.273 1.00 98.44 316 VAL A N 1
ATOM 2371 C CA . VAL A 1 316 ? 5.615 20.772 -33.638 1.00 98.44 316 VAL A CA 1
ATOM 2372 C C . VAL A 1 316 ? 6.330 20.110 -34.812 1.00 98.44 316 VAL A C 1
ATOM 2374 O O . VAL A 1 316 ? 6.700 20.794 -35.764 1.00 98.44 316 VAL A O 1
ATOM 2377 N N . ASN A 1 317 ? 6.503 18.787 -34.776 1.00 98.00 317 ASN A N 1
ATOM 2378 C CA . ASN A 1 317 ? 7.323 18.053 -35.734 1.00 98.00 317 ASN A CA 1
ATOM 2379 C C . ASN A 1 317 ? 6.523 16.966 -36.463 1.00 98.00 317 ASN A C 1
ATOM 2381 O O . ASN A 1 317 ? 5.711 16.252 -35.874 1.00 98.00 317 ASN A O 1
ATOM 2385 N N . GLY A 1 318 ? 6.804 16.786 -37.757 1.00 97.50 318 GLY A N 1
ATOM 2386 C CA . GLY A 1 318 ? 6.219 15.708 -38.558 1.00 97.50 318 GLY A CA 1
ATOM 2387 C C . GLY A 1 318 ? 6.713 14.320 -38.145 1.00 97.50 318 GLY A C 1
ATOM 2388 O O . GLY A 1 318 ? 7.883 14.151 -37.793 1.00 97.50 318 GLY A O 1
ATOM 2389 N N . TYR A 1 319 ? 5.825 13.327 -38.217 1.00 98.50 319 TYR A N 1
ATOM 2390 C CA . TYR A 1 319 ? 6.133 11.930 -37.916 1.00 98.50 319 TYR A CA 1
ATOM 2391 C C . TYR A 1 319 ? 7.173 11.351 -38.879 1.00 98.50 319 TYR A C 1
ATOM 2393 O O . TYR A 1 319 ? 7.155 11.642 -40.075 1.00 98.50 319 TYR A O 1
ATOM 2401 N N . LYS A 1 320 ? 8.065 10.502 -38.359 1.00 98.06 320 LYS A N 1
ATOM 2402 C CA . LYS A 1 320 ? 9.040 9.751 -39.161 1.00 98.06 320 LYS A CA 1
ATOM 2403 C C . LYS A 1 320 ? 8.824 8.245 -39.067 1.00 98.06 320 LYS A C 1
ATOM 2405 O O . LYS A 1 320 ? 8.774 7.589 -40.101 1.00 98.06 320 LYS A O 1
ATOM 2410 N N . SER A 1 321 ? 8.727 7.694 -37.857 1.00 97.62 321 SER A N 1
ATOM 2411 C CA . SER A 1 321 ? 8.592 6.245 -37.648 1.00 97.62 321 SER A CA 1
ATOM 2412 C C . SER A 1 321 ? 8.306 5.883 -36.189 1.00 97.62 321 SER A C 1
ATOM 2414 O O . SER A 1 321 ? 8.536 6.689 -35.286 1.00 97.62 321 SER A O 1
ATOM 2416 N N . GLY A 1 322 ? 7.924 4.622 -35.969 1.00 95.94 322 GLY A N 1
ATOM 2417 C CA . GLY A 1 322 ? 7.828 3.990 -34.653 1.00 95.94 322 GLY A CA 1
ATOM 2418 C C . GLY A 1 322 ? 6.692 4.516 -33.778 1.00 95.94 322 GLY A C 1
ATOM 2419 O O . GLY A 1 322 ? 5.856 5.310 -34.207 1.00 95.94 322 GLY A O 1
ATOM 2420 N N . GLY A 1 323 ? 6.684 4.066 -32.530 1.00 95.88 323 GLY A N 1
ATOM 2421 C CA . GLY A 1 323 ? 5.794 4.588 -31.508 1.00 95.88 323 GLY A CA 1
ATOM 2422 C C . GLY A 1 323 ? 4.860 3.552 -30.904 1.00 95.88 323 GLY A C 1
ATOM 2423 O O . GLY A 1 323 ? 4.283 2.718 -31.602 1.00 95.88 323 GLY A O 1
ATOM 2424 N N . PHE A 1 324 ? 4.661 3.670 -29.600 1.00 95.56 324 PHE A N 1
ATOM 2425 C CA . PHE A 1 324 ? 3.710 2.880 -28.836 1.00 95.56 324 PHE A CA 1
ATOM 2426 C C . PHE A 1 324 ? 2.933 3.789 -27.898 1.00 95.56 324 PHE A C 1
ATOM 2428 O O . PHE A 1 324 ? 3.510 4.663 -27.248 1.00 95.56 324 PHE A O 1
ATOM 2435 N N . VAL A 1 325 ? 1.631 3.545 -27.815 1.00 96.44 325 VAL A N 1
ATOM 2436 C CA . VAL A 1 325 ? 0.773 3.994 -26.724 1.00 96.44 325 VAL A CA 1
ATOM 2437 C C . VAL A 1 325 ? 0.695 2.828 -25.745 1.00 96.44 325 VAL A C 1
ATOM 2439 O O . VAL A 1 325 ? 0.032 1.838 -26.035 1.00 96.44 325 VAL A O 1
ATOM 2442 N N . GLY A 1 326 ? 1.409 2.908 -24.628 1.00 91.94 326 GLY A N 1
ATOM 2443 C CA . GLY A 1 326 ? 1.458 1.872 -23.601 1.00 91.94 326 GLY A CA 1
ATOM 2444 C C . GLY A 1 326 ? 0.680 2.271 -22.353 1.00 91.94 326 GLY A C 1
ATOM 2445 O O . GLY A 1 326 ? 0.705 3.434 -21.933 1.00 91.94 326 GLY A O 1
ATOM 2446 N N . LEU A 1 327 ? 0.008 1.300 -21.739 1.00 91.19 327 LEU A N 1
ATOM 2447 C CA . LEU A 1 327 ? -0.536 1.441 -20.395 1.00 91.19 327 LEU A CA 1
ATOM 2448 C C . LEU A 1 327 ? 0.448 0.915 -19.350 1.00 91.19 327 LEU A C 1
ATOM 2450 O O . LEU A 1 327 ? 1.313 0.080 -19.625 1.00 91.19 327 LEU A O 1
ATOM 2454 N N . TYR A 1 328 ? 0.324 1.474 -18.150 1.00 90.69 328 TYR A N 1
ATOM 2455 C CA . TYR A 1 328 ? 1.101 1.066 -16.989 1.00 90.69 328 TYR A CA 1
ATOM 2456 C C . TYR A 1 328 ? 0.582 -0.265 -16.450 1.00 90.69 328 TYR A C 1
ATOM 2458 O O . TYR A 1 328 ? -0.623 -0.530 -16.473 1.00 90.69 328 TYR A O 1
ATOM 2466 N N . ALA A 1 329 ? 1.491 -1.057 -15.891 1.00 92.12 329 ALA A N 1
ATOM 2467 C CA . ALA A 1 329 ? 1.152 -2.215 -15.091 1.00 92.12 329 ALA A CA 1
ATOM 2468 C C . ALA A 1 329 ? 0.147 -1.828 -13.982 1.00 92.12 329 ALA A C 1
ATOM 2470 O O . ALA A 1 329 ? 0.265 -0.761 -13.362 1.00 92.12 329 ALA A O 1
ATOM 2471 N N . PRO A 1 330 ? -0.852 -2.680 -13.691 1.00 93.06 330 PRO A N 1
ATOM 2472 C CA . PRO A 1 330 ? -1.830 -2.430 -12.654 1.00 93.06 330 PRO A CA 1
ATOM 2473 C C . PRO A 1 330 ? -1.131 -2.584 -11.307 1.00 93.06 330 PRO A C 1
ATOM 2475 O O . PRO A 1 330 ? -0.921 -3.684 -10.796 1.00 93.06 330 PRO A O 1
ATOM 2478 N N . ARG A 1 331 ? -0.797 -1.444 -10.707 1.00 95.31 331 ARG A N 1
ATOM 2479 C CA . ARG A 1 331 ? 0.032 -1.339 -9.500 1.00 95.31 331 ARG A CA 1
ATOM 2480 C C . ARG A 1 331 ? -0.530 -2.077 -8.281 1.00 95.31 331 ARG A C 1
ATOM 2482 O O . ARG A 1 331 ? 0.163 -2.204 -7.287 1.00 95.31 331 ARG A O 1
ATOM 2489 N N . TRP A 1 332 ? -1.778 -2.529 -8.315 1.00 96.06 332 TRP A N 1
ATOM 2490 C CA . TRP A 1 332 ? -2.498 -3.164 -7.208 1.00 96.06 332 TRP A CA 1
ATOM 2491 C C . TRP A 1 332 ? -2.763 -4.665 -7.425 1.00 96.06 332 TRP A C 1
ATOM 2493 O O . TRP A 1 332 ? -3.074 -5.381 -6.470 1.00 96.06 332 TRP A O 1
ATOM 2503 N N . ALA A 1 333 ? -2.655 -5.166 -8.660 1.00 96.44 333 ALA A N 1
ATOM 2504 C CA . ALA A 1 333 ? -3.247 -6.442 -9.064 1.00 96.44 333 ALA A CA 1
ATOM 2505 C C . ALA A 1 333 ? -2.346 -7.661 -8.812 1.00 96.44 333 ALA A C 1
ATOM 2507 O O . ALA A 1 333 ? -2.188 -8.513 -9.671 1.00 96.44 333 ALA A O 1
ATOM 2508 N N . VAL A 1 334 ? -1.745 -7.779 -7.634 1.00 96.50 334 VAL A N 1
ATOM 2509 C CA . VAL A 1 334 ? -0.922 -8.955 -7.300 1.00 96.50 334 VAL A CA 1
ATOM 2510 C C . VAL A 1 334 ? -1.821 -10.142 -6.906 1.00 96.50 334 VAL A C 1
ATOM 2512 O O . VAL A 1 334 ? -2.651 -9.985 -6.010 1.00 96.50 334 VAL A O 1
ATOM 2515 N N . PRO A 1 335 ? -1.664 -11.349 -7.484 1.00 96.88 335 PRO A N 1
ATOM 2516 C CA . PRO A 1 335 ? -2.318 -12.566 -6.989 1.00 96.88 335 PRO A CA 1
ATOM 2517 C C . PRO A 1 335 ? -2.222 -12.761 -5.464 1.00 96.88 335 PRO A C 1
ATOM 2519 O O . PRO A 1 335 ? -1.144 -12.696 -4.872 1.00 96.88 335 PRO A O 1
ATOM 2522 N N . GLY A 1 336 ? -3.368 -12.969 -4.815 1.00 96.56 336 GLY A N 1
ATOM 2523 C CA . GLY A 1 336 ? -3.562 -13.015 -3.362 1.00 96.56 336 GLY A CA 1
ATOM 2524 C C . GLY A 1 336 ? -3.927 -11.671 -2.714 1.00 96.56 336 GLY A C 1
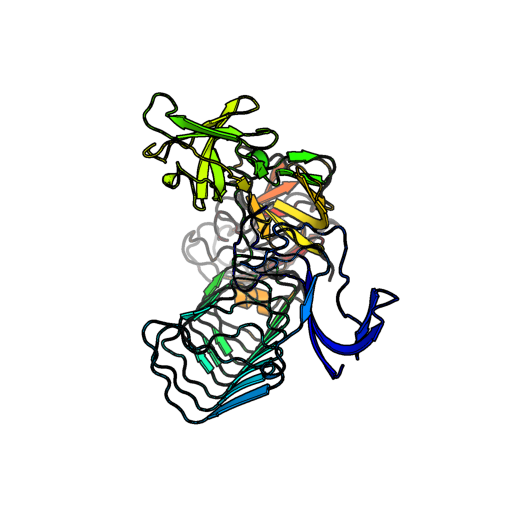ATOM 2525 O O . GLY A 1 336 ? -4.118 -11.623 -1.501 1.00 96.56 336 GLY A O 1
ATOM 2526 N N . THR A 1 337 ? -4.003 -10.568 -3.474 1.00 97.88 337 THR A N 1
ATOM 2527 C CA . THR A 1 337 ? -4.207 -9.240 -2.880 1.00 97.88 337 THR A CA 1
ATOM 2528 C C . THR A 1 337 ? -5.653 -9.067 -2.503 1.00 97.88 337 THR A C 1
ATOM 2530 O O . THR A 1 337 ? -6.526 -9.216 -3.352 1.00 97.88 337 THR A O 1
ATOM 2533 N N . ASN A 1 338 ? -5.881 -8.675 -1.253 1.00 97.75 338 ASN A N 1
ATOM 2534 C CA . ASN A 1 338 ? -7.184 -8.243 -0.780 1.00 97.75 338 ASN A CA 1
ATOM 2535 C C . ASN A 1 338 ? -7.391 -6.769 -1.124 1.00 97.75 338 ASN A C 1
ATOM 2537 O O . ASN A 1 338 ? -6.529 -5.925 -0.869 1.00 97.75 338 ASN A O 1
ATOM 2541 N N . LEU A 1 339 ? -8.533 -6.477 -1.723 1.00 96.50 339 LEU A N 1
ATOM 2542 C CA . LEU A 1 339 ? -8.895 -5.191 -2.287 1.00 96.50 339 LEU A CA 1
ATOM 2543 C C . LEU A 1 339 ? -10.243 -4.760 -1.725 1.00 96.50 339 LEU A C 1
ATOM 2545 O O . LEU A 1 339 ? -11.093 -5.593 -1.416 1.00 96.50 339 LEU A O 1
ATOM 2549 N N . LEU A 1 340 ? -10.439 -3.452 -1.634 1.00 94.06 340 LEU A N 1
ATOM 2550 C CA . LEU A 1 340 ? -11.717 -2.832 -1.334 1.00 94.06 340 LEU A CA 1
ATOM 2551 C C . LEU A 1 340 ? -12.143 -2.017 -2.547 1.00 94.06 340 LEU A C 1
ATOM 2553 O O . LEU A 1 340 ? -11.358 -1.229 -3.082 1.00 94.06 340 LEU A O 1
ATOM 2557 N N . TRP A 1 341 ? -13.403 -2.147 -2.938 1.00 92.69 341 TRP A N 1
ATOM 2558 C CA . TRP A 1 341 ? -14.024 -1.127 -3.772 1.00 92.69 341 TRP A CA 1
ATOM 2559 C C . TRP A 1 341 ? -14.151 0.175 -2.982 1.00 92.69 341 TRP A C 1
ATOM 2561 O O . TRP A 1 341 ? -14.383 0.149 -1.778 1.00 92.69 341 TRP A O 1
ATOM 2571 N N . VAL A 1 342 ? -14.021 1.326 -3.628 1.00 91.12 342 VAL A N 1
ATOM 2572 C CA . VAL A 1 342 ? -14.199 2.634 -2.989 1.00 91.12 342 VAL A CA 1
ATOM 2573 C C . VAL A 1 342 ? -15.114 3.481 -3.854 1.00 91.12 342 VAL A C 1
ATOM 2575 O O . VAL A 1 342 ? -14.879 3.624 -5.047 1.00 91.12 342 VAL A O 1
ATOM 2578 N N . GLY A 1 343 ? -16.159 4.045 -3.262 1.00 87.50 343 GLY A N 1
ATOM 2579 C CA . GLY A 1 343 ? -17.078 4.966 -3.925 1.00 87.50 343 GLY A CA 1
ATOM 2580 C C . GLY A 1 343 ? -17.267 6.249 -3.121 1.00 87.50 343 GLY A C 1
ATOM 2581 O O . GLY A 1 343 ? -16.646 6.452 -2.079 1.00 87.50 343 GLY A O 1
ATOM 2582 N N . ALA A 1 344 ? -18.177 7.110 -3.581 1.00 83.00 344 ALA A N 1
ATOM 2583 C CA . ALA A 1 344 ? -18.460 8.398 -2.937 1.00 83.00 344 ALA A CA 1
ATOM 2584 C C . ALA A 1 344 ? -18.928 8.270 -1.472 1.00 83.00 344 ALA A C 1
ATOM 2586 O O . ALA A 1 344 ? -18.756 9.198 -0.690 1.00 83.00 344 ALA A O 1
ATOM 2587 N N . GLN A 1 345 ? -19.509 7.123 -1.111 1.00 76.12 345 GLN A N 1
ATOM 2588 C CA . GLN A 1 345 ? -20.087 6.847 0.209 1.00 76.12 345 GLN A CA 1
ATOM 2589 C C . GLN A 1 345 ? -19.190 5.960 1.099 1.00 76.12 345 GLN A C 1
ATOM 2591 O O . GLN A 1 345 ? -19.634 5.522 2.156 1.00 76.12 345 GLN A O 1
ATOM 2596 N N . GLY A 1 346 ? -17.949 5.663 0.684 1.00 82.25 346 GLY A N 1
ATOM 2597 C CA . GLY A 1 346 ? -16.983 4.901 1.488 1.00 82.25 346 GLY A CA 1
ATOM 2598 C C . GLY A 1 346 ? -16.386 3.679 0.786 1.00 82.25 346 GLY A C 1
ATOM 2599 O O . GLY A 1 346 ? -16.358 3.588 -0.441 1.00 82.25 346 GLY A O 1
ATOM 2600 N N . THR A 1 347 ? -15.850 2.753 1.581 1.00 83.94 347 THR A N 1
ATOM 2601 C CA . THR A 1 347 ? -15.160 1.531 1.131 1.00 83.94 347 THR A CA 1
ATOM 2602 C C . THR A 1 347 ? -16.110 0.341 1.154 1.00 83.94 347 THR A C 1
ATOM 2604 O O . THR A 1 347 ? -16.628 0.038 2.219 1.00 83.94 347 THR A O 1
ATOM 2607 N N . GLY A 1 348 ? -16.326 -0.335 0.028 1.00 80.94 348 GLY A N 1
ATOM 2608 C CA . GLY A 1 348 ? -17.288 -1.419 -0.111 1.00 80.94 348 GLY A CA 1
ATOM 2609 C C . GLY A 1 348 ? -16.771 -2.845 0.021 1.00 80.94 348 GLY A C 1
ATOM 2610 O O . GLY A 1 348 ? -15.804 -3.074 0.748 1.00 80.94 348 GLY A O 1
ATOM 2611 N N . PRO A 1 349 ? -17.451 -3.815 -0.628 1.00 85.75 349 PRO A N 1
ATOM 2612 C CA . PRO A 1 349 ? -17.171 -5.224 -0.414 1.00 85.75 349 PRO A CA 1
ATOM 2613 C C . PRO A 1 349 ? -15.723 -5.544 -0.769 1.00 85.75 349 PRO A C 1
ATOM 2615 O O . PRO A 1 349 ? -15.178 -5.034 -1.755 1.00 85.75 349 PRO A O 1
ATOM 2618 N N . LEU A 1 350 ? -15.122 -6.392 0.061 1.00 92.25 350 LEU A N 1
ATOM 2619 C CA . LEU A 1 350 ? -13.777 -6.879 -0.166 1.00 92.25 350 LEU A CA 1
ATOM 2620 C C . LEU A 1 350 ? -13.785 -7.971 -1.232 1.00 92.25 350 LEU A C 1
ATOM 2622 O O . LEU A 1 350 ? -14.745 -8.730 -1.370 1.00 92.25 350 LEU A O 1
ATOM 2626 N N . PHE A 1 351 ? -12.694 -8.048 -1.979 1.00 95.00 351 PHE A N 1
ATOM 2627 C CA . PHE A 1 351 ? -12.437 -9.119 -2.929 1.00 95.00 351 PHE A CA 1
ATOM 2628 C C . PHE A 1 351 ? -10.939 -9.400 -3.010 1.00 95.00 351 PHE A C 1
ATOM 2630 O O . PHE A 1 351 ? -10.114 -8.605 -2.565 1.00 95.00 351 PHE A O 1
ATOM 2637 N N . THR A 1 352 ? -10.584 -10.540 -3.582 1.00 97.38 352 THR A N 1
ATOM 2638 C CA . THR A 1 352 ? -9.210 -11.017 -3.693 1.00 97.38 352 THR A CA 1
ATOM 2639 C C . THR A 1 352 ? -8.854 -11.222 -5.157 1.00 97.38 352 THR A C 1
ATOM 2641 O O . THR A 1 352 ? -9.639 -11.792 -5.920 1.00 97.38 352 THR A O 1
ATOM 2644 N N . VAL A 1 353 ? -7.658 -10.791 -5.553 1.00 98.06 353 VAL A N 1
ATOM 2645 C CA . VAL A 1 353 ? -7.066 -11.151 -6.849 1.00 98.06 353 VAL A CA 1
ATOM 2646 C C . VAL A 1 353 ? -6.652 -12.617 -6.801 1.00 98.06 353 VAL A C 1
ATOM 2648 O O . VAL A 1 353 ? -5.865 -13.011 -5.949 1.00 98.06 353 VAL A O 1
ATOM 2651 N N . LEU A 1 354 ? -7.160 -13.432 -7.714 1.00 97.44 354 LEU A N 1
ATOM 2652 C CA . LEU A 1 354 ? -6.849 -14.858 -7.801 1.00 97.44 354 LEU A CA 1
ATOM 2653 C C . LEU A 1 354 ? -5.702 -15.128 -8.769 1.00 97.44 354 LEU A C 1
ATOM 2655 O O . LEU A 1 354 ? -4.831 -15.946 -8.485 1.00 97.44 354 LEU A O 1
ATOM 2659 N N . ASP A 1 355 ? -5.706 -14.448 -9.914 1.00 97.06 355 ASP A N 1
ATOM 2660 C CA . ASP A 1 355 ? -4.649 -14.575 -10.908 1.00 97.06 355 ASP A CA 1
ATOM 2661 C C . ASP A 1 355 ? -4.600 -13.355 -11.818 1.00 97.06 355 ASP A C 1
ATOM 2663 O O . ASP A 1 355 ? -5.586 -12.622 -11.938 1.00 97.06 355 ASP A O 1
ATOM 2667 N N . VAL A 1 356 ? -3.470 -13.180 -12.495 1.00 96.88 356 VAL A N 1
ATOM 2668 C CA . VAL A 1 356 ? -3.321 -12.178 -13.546 1.00 96.88 356 VAL A CA 1
ATOM 2669 C C . VAL A 1 356 ? -2.624 -12.798 -14.742 1.00 96.88 356 VAL A C 1
ATOM 2671 O O . VAL A 1 356 ? -1.602 -13.471 -14.608 1.00 96.88 356 VAL A O 1
ATOM 2674 N N . THR A 1 357 ? -3.205 -12.565 -15.911 1.00 96.38 357 THR A N 1
ATOM 2675 C CA . THR A 1 357 ? -2.744 -13.093 -17.196 1.00 96.38 357 THR A CA 1
ATOM 2676 C C . THR A 1 357 ? -2.775 -11.998 -18.250 1.00 96.38 357 THR A C 1
ATOM 2678 O O . THR A 1 357 ? -3.383 -10.948 -18.040 1.00 96.38 357 THR A O 1
ATOM 2681 N N . GLN A 1 358 ? -2.114 -12.226 -19.378 1.00 94.44 358 GLN A N 1
ATOM 2682 C CA . GLN A 1 358 ? -2.021 -11.252 -20.456 1.00 94.44 358 GLN A CA 1
ATOM 2683 C C . GLN A 1 358 ? -2.047 -11.961 -21.812 1.00 94.44 358 GLN A C 1
ATOM 2685 O O . GLN A 1 358 ? -1.465 -13.035 -21.965 1.00 94.44 358 GLN A O 1
ATOM 2690 N N . ASP A 1 359 ? -2.706 -11.348 -22.791 1.00 93.06 359 ASP A N 1
ATOM 2691 C CA . ASP A 1 359 ? -2.554 -11.683 -24.207 1.00 93.06 359 ASP A CA 1
ATOM 2692 C C . ASP A 1 359 ? -1.943 -10.498 -24.976 1.00 93.06 359 ASP A C 1
ATOM 2694 O O . ASP A 1 359 ? -1.446 -9.542 -24.387 1.00 93.06 359 ASP A O 1
ATOM 2698 N N . LYS A 1 360 ? -1.946 -10.535 -26.311 1.00 87.38 360 LYS A N 1
ATOM 2699 C CA . LYS A 1 360 ? -1.370 -9.454 -27.125 1.00 87.38 360 LYS A CA 1
ATOM 2700 C C . LYS A 1 360 ? -2.054 -8.092 -26.912 1.00 87.38 360 LYS A C 1
ATOM 2702 O O . LYS A 1 360 ? -1.420 -7.059 -27.115 1.00 87.38 360 LYS A O 1
ATOM 2707 N N . HIS A 1 361 ? -3.330 -8.082 -26.550 1.00 89.75 361 HIS A N 1
ATOM 2708 C CA . HIS A 1 361 ? -4.186 -6.901 -26.538 1.00 89.75 361 HIS A CA 1
ATOM 2709 C C . HIS A 1 361 ? -4.569 -6.450 -25.131 1.00 89.75 361 HIS A C 1
ATOM 2711 O O . HIS A 1 361 ? -4.657 -5.245 -24.906 1.00 89.75 361 HIS A O 1
ATOM 2717 N N . PHE A 1 362 ? -4.769 -7.377 -24.197 1.00 94.62 362 PHE A N 1
ATOM 2718 C CA . PHE A 1 362 ? -5.324 -7.103 -22.878 1.00 94.62 362 PHE A CA 1
ATOM 2719 C C . PHE A 1 362 ? -4.541 -7.781 -21.756 1.00 94.62 362 PHE A C 1
ATOM 2721 O O . PHE A 1 362 ? -3.944 -8.848 -21.921 1.00 94.62 362 PHE A O 1
ATOM 2728 N N . THR A 1 363 ? -4.622 -7.165 -20.581 1.00 95.69 363 THR A N 1
ATOM 2729 C CA . THR A 1 363 ? -4.315 -7.791 -19.296 1.00 95.69 363 THR A CA 1
ATOM 2730 C C . THR A 1 363 ? -5.627 -8.147 -18.602 1.00 95.69 363 THR A C 1
ATOM 2732 O O . THR A 1 363 ? -6.564 -7.347 -18.584 1.00 95.69 363 THR A O 1
ATOM 2735 N N . TYR A 1 364 ? -5.685 -9.340 -18.011 1.00 97.50 364 TYR A N 1
ATOM 2736 C CA . TYR A 1 364 ? -6.851 -9.888 -17.322 1.00 97.50 364 TYR A CA 1
ATOM 2737 C C . TYR A 1 364 ? -6.516 -10.187 -15.866 1.00 97.50 364 TYR A C 1
ATOM 2739 O O . TYR A 1 364 ? -5.552 -10.891 -15.569 1.00 97.50 364 TYR A O 1
ATOM 2747 N N . ILE A 1 365 ? -7.356 -9.706 -14.959 1.00 98.12 365 ILE A N 1
ATOM 2748 C CA . ILE A 1 365 ? -7.235 -9.857 -13.513 1.00 98.12 365 ILE A CA 1
ATOM 2749 C C . ILE A 1 365 ? -8.443 -10.657 -13.042 1.00 98.12 365 ILE A C 1
ATOM 2751 O O . ILE A 1 365 ? -9.561 -10.146 -12.965 1.00 98.12 365 ILE A O 1
ATOM 2755 N N . LYS A 1 366 ? -8.226 -11.932 -12.730 1.00 98.19 366 LYS A N 1
ATOM 2756 C CA . LYS A 1 366 ? -9.263 -12.802 -12.180 1.00 98.19 366 LYS A CA 1
ATOM 2757 C C . LYS A 1 366 ? -9.420 -12.516 -10.693 1.00 98.19 366 LYS A C 1
ATOM 2759 O O . LYS A 1 366 ? -8.431 -12.491 -9.965 1.00 98.19 366 LYS A O 1
ATOM 2764 N N . THR A 1 367 ? -10.652 -12.364 -10.227 1.00 97.94 367 THR A N 1
ATOM 2765 C CA . THR A 1 367 ? -10.980 -12.104 -8.820 1.00 97.94 367 THR A CA 1
ATOM 2766 C C . THR A 1 367 ? -12.000 -13.108 -8.285 1.00 97.94 367 THR A C 1
ATOM 2768 O O . THR A 1 367 ? -12.569 -13.890 -9.048 1.00 97.94 367 THR A O 1
ATOM 2771 N N . ASN A 1 368 ? -12.238 -13.096 -6.972 1.00 96.19 368 ASN A N 1
ATOM 2772 C CA . ASN A 1 368 ? -13.366 -13.804 -6.355 1.00 96.19 368 ASN A CA 1
ATOM 2773 C C . ASN A 1 368 ? -14.643 -12.943 -6.243 1.00 96.19 368 ASN A C 1
ATOM 2775 O O . ASN A 1 368 ? -15.625 -13.403 -5.661 1.00 96.19 368 ASN A O 1
ATOM 2779 N N . HIS A 1 369 ? -14.649 -11.710 -6.767 1.00 93.25 369 HIS A N 1
ATOM 2780 C CA . HIS A 1 369 ? -15.851 -10.882 -6.771 1.00 93.25 369 HIS A CA 1
ATOM 2781 C C . HIS A 1 369 ? -16.858 -11.442 -7.787 1.00 93.25 369 HIS A C 1
ATOM 2783 O O . HIS A 1 369 ? -16.481 -11.685 -8.935 1.00 93.25 369 HIS A O 1
ATOM 2789 N N . PRO A 1 370 ? -18.130 -11.654 -7.417 1.00 89.12 370 PRO A N 1
ATOM 2790 C CA . PRO A 1 370 ? -19.119 -12.167 -8.355 1.00 89.12 370 PRO A CA 1
ATOM 2791 C C . PRO A 1 370 ? -19.546 -11.088 -9.364 1.00 89.12 370 PRO A C 1
ATOM 2793 O O . PRO A 1 370 ? -19.773 -9.940 -8.997 1.00 89.12 370 PRO A O 1
ATOM 2796 N N . GLY A 1 371 ? -19.740 -11.468 -10.630 1.00 90.62 371 GLY A N 1
ATOM 2797 C CA . GLY A 1 371 ? -20.365 -10.599 -11.638 1.00 90.62 371 GLY A CA 1
ATOM 2798 C C . GLY A 1 371 ? -19.484 -9.449 -12.152 1.00 90.62 371 GLY A C 1
ATOM 2799 O O . GLY A 1 371 ? -18.307 -9.650 -12.449 1.00 90.62 371 GLY A O 1
ATOM 2800 N N . GLY A 1 372 ? -20.093 -8.278 -12.365 1.00 92.50 372 GLY A N 1
ATOM 2801 C CA . GLY A 1 372 ? -19.441 -7.065 -12.883 1.00 92.50 372 GLY A CA 1
ATOM 2802 C C . GLY A 1 372 ? -19.045 -6.078 -11.781 1.00 92.50 372 GLY A C 1
ATOM 2803 O O . GLY A 1 372 ? -18.963 -6.443 -10.611 1.00 92.50 372 GLY A O 1
ATOM 2804 N N . PHE A 1 373 ? -18.829 -4.811 -12.148 1.00 91.94 373 PHE A N 1
ATOM 2805 C CA . PHE A 1 373 ? -18.575 -3.760 -11.160 1.00 91.94 373 PHE A CA 1
ATOM 2806 C C . PHE A 1 373 ? -19.760 -3.599 -10.191 1.00 91.94 373 PHE A C 1
ATOM 2808 O O . PHE A 1 373 ? -20.917 -3.652 -10.623 1.00 91.94 373 PHE A O 1
ATOM 2815 N N . PRO A 1 374 ? -19.506 -3.342 -8.897 1.00 88.50 374 PRO A N 1
ATOM 2816 C CA . PRO A 1 374 ? -20.567 -3.059 -7.937 1.00 88.50 374 PRO A CA 1
ATOM 2817 C C . PRO A 1 374 ? -21.307 -1.760 -8.286 1.00 88.50 374 PRO A C 1
ATOM 2819 O O . PRO A 1 374 ? -20.695 -0.730 -8.581 1.00 88.50 374 PRO A O 1
ATOM 2822 N N . ALA A 1 375 ? -22.637 -1.785 -8.194 1.00 81.06 375 ALA A N 1
ATOM 2823 C CA . ALA A 1 375 ? -23.474 -0.610 -8.409 1.00 81.06 375 ALA A CA 1
ATOM 2824 C C . ALA A 1 375 ? -23.481 0.288 -7.161 1.00 81.06 375 ALA A C 1
ATOM 2826 O O . ALA A 1 375 ? -24.323 0.153 -6.277 1.00 81.06 375 ALA A O 1
ATOM 2827 N N . PHE A 1 376 ? -22.538 1.225 -7.075 1.00 77.38 376 PHE A N 1
ATOM 2828 C CA . PHE A 1 376 ? -22.608 2.305 -6.091 1.00 77.38 376 PHE A CA 1
ATOM 2829 C C . PHE A 1 376 ? -23.322 3.518 -6.693 1.00 77.38 376 PHE A C 1
ATOM 2831 O O . PHE A 1 376 ? -22.946 4.004 -7.762 1.00 77.38 376 PHE A O 1
ATOM 2838 N N . ALA A 1 377 ? -24.323 4.050 -5.991 1.00 55.78 377 ALA A N 1
ATOM 2839 C CA . ALA A 1 377 ? -25.042 5.246 -6.424 1.00 55.78 377 ALA A CA 1
ATOM 2840 C C . ALA A 1 377 ? -24.080 6.437 -6.639 1.00 55.78 377 ALA A C 1
ATOM 2842 O O . ALA A 1 377 ? -23.343 6.822 -5.730 1.00 55.78 377 ALA A O 1
ATOM 2843 N N . GLY A 1 378 ? -24.082 7.007 -7.852 1.00 65.31 378 GLY A N 1
ATOM 2844 C CA . GLY A 1 378 ? -23.309 8.204 -8.218 1.00 65.31 378 GLY A CA 1
ATOM 2845 C C . GLY A 1 378 ? -21.781 8.040 -8.232 1.00 65.31 378 GLY A C 1
ATOM 2846 O O . GLY A 1 378 ? -21.064 9.040 -8.202 1.00 65.31 378 GLY A O 1
ATOM 2847 N N . ALA A 1 379 ? -21.254 6.813 -8.217 1.00 65.06 379 ALA A N 1
ATOM 2848 C CA . ALA A 1 379 ? -19.857 6.599 -7.860 1.00 65.06 379 ALA A CA 1
ATOM 2849 C C . ALA A 1 379 ? -18.862 6.775 -9.010 1.00 65.06 379 ALA A C 1
ATOM 2851 O O . ALA A 1 379 ? -18.902 6.089 -10.028 1.00 65.06 379 ALA A O 1
ATOM 2852 N N . ARG A 1 380 ? -17.849 7.602 -8.747 1.00 87.81 380 ARG A N 1
ATOM 2853 C CA . ARG A 1 380 ? -16.504 7.400 -9.283 1.00 87.81 380 ARG A CA 1
ATOM 2854 C C . ARG A 1 380 ? -15.893 6.227 -8.513 1.00 87.81 380 ARG A C 1
ATOM 2856 O O . ARG A 1 380 ? -15.432 6.431 -7.391 1.00 87.81 380 ARG A O 1
ATOM 2863 N N . LEU A 1 381 ? -16.010 5.008 -9.043 1.00 91.88 381 LEU A N 1
ATOM 2864 C CA . LEU A 1 381 ? -15.479 3.820 -8.382 1.00 91.88 381 LEU A CA 1
ATOM 2865 C C . LEU A 1 381 ? -13.950 3.873 -8.416 1.00 91.88 381 LEU A C 1
ATOM 2867 O O . LEU A 1 381 ? -13.352 4.329 -9.389 1.00 91.88 381 LEU A O 1
ATOM 2871 N N . ALA A 1 382 ? -13.338 3.389 -7.350 1.00 94.38 382 ALA A N 1
ATOM 2872 C CA . ALA A 1 382 ? -11.907 3.230 -7.195 1.00 94.38 382 ALA A CA 1
ATOM 2873 C C . ALA A 1 382 ? -11.611 1.887 -6.515 1.00 94.38 382 ALA A C 1
ATOM 2875 O O . ALA A 1 382 ? -12.502 1.238 -5.960 1.00 94.38 382 ALA A O 1
ATOM 2876 N N . ILE A 1 383 ? -10.351 1.475 -6.552 1.00 95.50 383 ILE A N 1
ATOM 2877 C CA . ILE A 1 383 ? -9.835 0.290 -5.870 1.00 95.50 383 ILE A CA 1
ATOM 2878 C C . ILE A 1 383 ? -8.838 0.749 -4.808 1.00 95.50 383 ILE A C 1
ATOM 2880 O O . ILE A 1 383 ? -8.010 1.629 -5.049 1.00 95.50 383 ILE A O 1
ATOM 2884 N N . ARG A 1 384 ? -8.895 0.139 -3.626 1.00 96.12 384 ARG A N 1
ATOM 2885 C CA . ARG A 1 384 ? -7.884 0.292 -2.578 1.00 96.12 384 ARG A CA 1
ATOM 2886 C C . ARG A 1 384 ? -7.303 -1.066 -2.219 1.00 96.12 384 ARG A C 1
ATOM 2888 O O . ARG A 1 384 ? -8.051 -1.986 -1.907 1.00 96.12 384 ARG A O 1
ATOM 2895 N N . VAL A 1 385 ? -5.980 -1.174 -2.195 1.00 97.81 385 VAL A N 1
ATOM 2896 C CA . VAL A 1 385 ? -5.288 -2.332 -1.620 1.00 97.81 385 VAL A CA 1
ATOM 2897 C C . VAL A 1 385 ? -5.459 -2.333 -0.111 1.00 97.81 385 VAL A C 1
ATOM 2899 O O . VAL A 1 385 ? -5.243 -1.310 0.541 1.00 97.81 385 VAL A O 1
ATOM 2902 N N . HIS A 1 386 ? -5.835 -3.483 0.449 1.00 97.50 386 HIS A N 1
ATOM 2903 C CA . HIS A 1 386 ? -5.957 -3.631 1.887 1.00 97.50 386 HIS A CA 1
ATOM 2904 C C . HIS A 1 386 ? -4.586 -3.385 2.549 1.00 97.50 386 HIS A C 1
ATOM 2906 O O . HIS A 1 386 ? -3.627 -4.097 2.247 1.00 97.50 386 HIS A O 1
ATOM 2912 N N . PRO A 1 387 ? -4.460 -2.398 3.453 1.00 97.06 387 PRO A N 1
ATOM 2913 C CA . PRO A 1 387 ? -3.164 -1.940 3.954 1.00 97.06 387 PRO A CA 1
ATOM 2914 C C . PRO A 1 387 ? -2.438 -2.951 4.850 1.00 97.06 387 PRO A C 1
ATOM 2916 O O . PRO A 1 387 ? -1.214 -2.966 4.881 1.00 97.06 387 PRO A O 1
ATOM 2919 N N . ALA A 1 388 ? -3.172 -3.778 5.597 1.00 97.44 388 ALA A N 1
ATOM 2920 C CA . ALA A 1 388 ? -2.595 -4.826 6.442 1.00 97.44 388 ALA A CA 1
ATOM 2921 C C . ALA A 1 388 ? -3.634 -5.926 6.719 1.00 97.44 388 ALA A C 1
ATOM 2923 O O . ALA A 1 388 ? -4.379 -5.825 7.698 1.00 97.44 388 ALA A O 1
ATOM 2924 N N . PRO A 1 389 ? -3.758 -6.938 5.835 1.00 97.38 389 PRO A N 1
ATOM 2925 C CA . PRO A 1 389 ? -4.700 -8.048 6.011 1.00 97.38 389 PRO A CA 1
ATOM 2926 C C . PRO A 1 389 ? -4.507 -8.800 7.329 1.00 97.38 389 PRO A C 1
ATOM 2928 O O . PRO A 1 389 ? -5.470 -9.328 7.871 1.00 97.38 389 PRO A O 1
ATOM 2931 N N . LYS A 1 390 ? -3.279 -8.796 7.859 1.00 98.12 390 LYS A N 1
ATOM 2932 C CA . LYS A 1 390 ? -2.958 -9.214 9.222 1.00 98.12 390 LYS A CA 1
ATOM 2933 C C . LYS A 1 390 ? -2.322 -8.053 9.968 1.00 98.12 390 LYS A C 1
ATOM 2935 O O . LYS A 1 390 ? -1.259 -7.567 9.579 1.00 98.12 390 LYS A O 1
ATOM 2940 N N . PHE A 1 391 ? -2.960 -7.611 11.044 1.00 98.38 391 PHE A N 1
ATOM 2941 C CA . PHE A 1 391 ? -2.433 -6.562 11.901 1.00 98.38 391 PHE A CA 1
ATOM 2942 C C . PHE A 1 391 ? -2.368 -7.052 13.345 1.00 98.38 391 PHE A C 1
ATOM 2944 O O . PHE A 1 391 ? -3.312 -7.624 13.883 1.00 98.38 391 PHE A O 1
ATOM 2951 N N . THR A 1 392 ? -1.230 -6.836 13.993 1.00 98.56 392 THR A N 1
ATOM 2952 C CA . THR A 1 392 ? -1.062 -7.082 15.424 1.00 98.56 392 THR A CA 1
ATOM 2953 C C . THR A 1 392 ? -0.478 -5.839 16.058 1.00 98.56 392 THR A C 1
ATOM 2955 O O . THR A 1 392 ? 0.597 -5.398 15.666 1.00 98.56 392 THR A O 1
ATOM 2958 N N . CYS A 1 393 ? -1.140 -5.307 17.078 1.00 98.56 393 CYS A N 1
ATOM 2959 C CA . CYS A 1 393 ? -0.558 -4.300 17.949 1.00 98.56 393 CYS A CA 1
ATOM 2960 C C . CYS A 1 393 ? -0.671 -4.765 19.400 1.00 98.56 393 CYS A C 1
ATOM 2962 O O . CYS A 1 393 ? -1.743 -5.147 19.858 1.00 98.56 393 CYS A O 1
ATOM 2964 N N . ARG A 1 394 ? 0.457 -4.782 20.114 1.00 98.62 394 ARG A N 1
ATOM 2965 C CA . ARG A 1 394 ? 0.531 -5.167 21.527 1.00 98.62 394 ARG A CA 1
ATOM 2966 C C . ARG A 1 394 ? 1.137 -4.029 22.322 1.00 98.62 394 ARG A C 1
ATOM 2968 O O . ARG A 1 394 ? 2.250 -3.602 22.022 1.00 98.62 394 ARG A O 1
ATOM 2975 N N . ASN A 1 395 ? 0.421 -3.565 23.341 1.00 98.31 395 ASN A N 1
ATOM 2976 C CA . ASN A 1 395 ? 0.842 -2.458 24.199 1.00 98.31 395 ASN A CA 1
ATOM 2977 C C . ASN A 1 395 ? 1.228 -1.193 23.407 1.00 98.31 395 ASN A C 1
ATOM 2979 O O . ASN A 1 395 ? 2.154 -0.484 23.804 1.00 98.31 395 ASN A O 1
ATOM 2983 N N . CYS A 1 396 ? 0.583 -0.922 22.266 1.00 98.50 396 CYS A N 1
ATOM 2984 C CA . CYS A 1 396 ? 0.836 0.336 21.566 1.00 98.50 396 CYS A CA 1
ATOM 2985 C C . CYS A 1 396 ? -0.073 1.439 22.109 1.00 98.50 396 CYS A C 1
ATOM 2987 O O . CYS A 1 396 ? -1.199 1.198 22.539 1.00 98.50 396 CYS A O 1
ATOM 2989 N N . THR A 1 397 ? 0.416 2.672 22.054 1.00 98.31 397 THR A N 1
ATOM 2990 C CA . THR A 1 397 ? -0.308 3.870 22.497 1.00 98.31 397 THR A CA 1
ATOM 2991 C C . THR A 1 397 ? -0.273 4.952 21.416 1.00 98.31 397 THR A C 1
ATOM 2993 O O . THR A 1 397 ? 0.411 4.806 20.401 1.00 98.31 397 THR A O 1
ATOM 2996 N N . GLY A 1 398 ? -1.012 6.047 21.618 1.00 97.38 398 GLY A N 1
ATOM 2997 C CA . GLY A 1 398 ? -1.055 7.188 20.704 1.00 97.38 398 GLY A CA 1
ATOM 2998 C C . GLY A 1 398 ? -2.482 7.528 20.286 1.00 97.38 398 GLY A C 1
ATOM 2999 O O . GLY A 1 398 ? -3.328 7.769 21.150 1.00 97.38 398 GLY A O 1
ATOM 3000 N N . SER A 1 399 ? -2.740 7.564 18.976 1.00 96.94 399 SER A N 1
ATOM 3001 C CA . SER A 1 399 ? -4.071 7.864 18.429 1.00 96.94 399 SER A CA 1
ATOM 3002 C C . SER A 1 399 ? -5.150 6.920 18.970 1.00 96.94 399 SER A C 1
ATOM 3004 O O . SER A 1 399 ? -4.867 5.801 19.405 1.00 96.94 399 SER A O 1
ATOM 3006 N N . ILE A 1 400 ? -6.411 7.351 18.902 1.00 95.44 400 ILE A N 1
ATOM 3007 C CA . ILE A 1 400 ? -7.548 6.521 19.322 1.00 95.44 400 ILE A CA 1
ATOM 3008 C C . ILE A 1 400 ? -7.657 5.225 18.500 1.00 95.44 400 ILE A C 1
ATOM 3010 O O . ILE A 1 400 ? -7.997 4.179 19.043 1.00 95.44 400 ILE A O 1
ATOM 3014 N N . ASP A 1 401 ? -7.276 5.264 17.220 1.00 96.06 401 ASP A N 1
ATOM 3015 C CA . ASP A 1 401 ? -7.212 4.073 16.369 1.00 96.06 401 ASP A CA 1
ATOM 3016 C C . ASP A 1 401 ? -6.137 3.097 16.866 1.00 96.06 401 ASP A C 1
ATOM 3018 O O . ASP A 1 401 ? -6.359 1.893 16.897 1.00 96.06 401 ASP A O 1
ATOM 3022 N N . MET A 1 402 ? -4.989 3.586 17.339 1.00 97.44 402 MET A N 1
ATOM 3023 C CA . MET A 1 402 ? -3.944 2.716 17.890 1.00 97.44 402 MET A CA 1
ATOM 3024 C C . MET A 1 402 ? -4.328 2.094 19.232 1.00 97.44 402 MET A C 1
ATOM 3026 O O . MET A 1 402 ? -3.897 0.980 19.524 1.00 97.44 402 MET A O 1
ATOM 3030 N N . GLN A 1 403 ? -5.164 2.770 20.022 1.00 96.69 403 GLN A N 1
ATOM 3031 C CA . GLN A 1 403 ? -5.740 2.194 21.238 1.00 96.69 403 GLN A CA 1
ATOM 3032 C C . GLN A 1 403 ? -6.710 1.055 20.899 1.00 96.69 403 GLN A C 1
ATOM 3034 O O . GLN A 1 403 ? -6.627 -0.011 21.508 1.00 96.69 403 GLN A O 1
ATOM 3039 N N . ASP A 1 404 ? -7.569 1.231 19.890 1.00 96.94 404 ASP A N 1
ATOM 3040 C CA . ASP A 1 404 ? -8.432 0.153 19.387 1.00 96.94 404 ASP A CA 1
ATOM 3041 C C . ASP A 1 404 ? -7.613 -1.039 18.892 1.00 96.94 404 ASP A C 1
ATOM 3043 O O . ASP A 1 404 ? -7.847 -2.177 19.298 1.00 96.94 404 ASP A O 1
ATOM 3047 N N . LEU A 1 405 ? -6.618 -0.773 18.043 1.00 97.19 405 LEU A N 1
ATOM 3048 C CA . LEU A 1 405 ? -5.775 -1.805 17.448 1.00 97.19 405 LEU A CA 1
ATOM 3049 C C . LEU A 1 405 ? -4.925 -2.533 18.494 1.00 97.19 405 LEU A C 1
ATOM 3051 O O . LEU A 1 405 ? -4.655 -3.718 18.320 1.00 97.19 405 LEU A O 1
ATOM 3055 N N . SER A 1 406 ? -4.538 -1.870 19.590 1.00 98.00 406 SER A N 1
ATOM 3056 C CA . SER A 1 406 ? -3.836 -2.523 20.703 1.00 98.00 406 SER A CA 1
ATOM 3057 C C . SER A 1 406 ? -4.727 -3.466 21.517 1.00 98.00 406 SER A C 1
ATOM 3059 O O . SER A 1 406 ? -4.203 -4.287 22.268 1.00 98.00 406 SER A O 1
ATOM 3061 N N . ASN A 1 407 ? -6.051 -3.336 21.402 1.00 97.44 407 ASN A N 1
ATOM 3062 C CA . ASN A 1 407 ? -7.029 -4.232 22.019 1.00 97.44 407 ASN A CA 1
ATOM 3063 C C . ASN A 1 407 ? -7.554 -5.297 21.040 1.00 97.44 407 ASN A C 1
ATOM 3065 O O . ASN A 1 407 ? -8.266 -6.212 21.457 1.00 97.44 407 ASN A O 1
ATOM 3069 N N . ALA A 1 408 ? -7.225 -5.188 19.750 1.00 97.50 408 ALA A N 1
ATOM 3070 C CA . ALA A 1 408 ? -7.684 -6.117 18.730 1.00 97.50 408 ALA A CA 1
ATOM 3071 C C . ALA A 1 408 ? -7.026 -7.503 18.879 1.00 97.50 408 ALA A C 1
ATOM 3073 O O . ALA A 1 408 ? -5.875 -7.608 19.317 1.00 97.50 408 ALA A O 1
ATOM 3074 N N . PRO A 1 409 ? -7.712 -8.590 18.474 1.00 97.44 409 PRO A N 1
ATOM 3075 C CA . PRO A 1 409 ? -7.087 -9.904 18.378 1.00 97.44 409 PRO A CA 1
ATOM 3076 C C . PRO A 1 409 ? -5.846 -9.869 17.476 1.00 97.44 409 PRO A C 1
ATOM 3078 O O . PRO A 1 409 ? -5.860 -9.250 16.412 1.00 97.44 409 PRO A O 1
ATOM 3081 N N . ALA A 1 410 ? -4.778 -10.560 17.877 1.00 97.69 410 ALA A N 1
ATOM 3082 C CA . ALA A 1 410 ? -3.565 -10.642 17.068 1.00 97.69 410 ALA A CA 1
ATOM 3083 C C . ALA A 1 410 ? -3.863 -11.263 15.692 1.00 97.69 410 ALA A C 1
ATOM 3085 O O . ALA A 1 410 ? -4.547 -12.282 15.603 1.00 97.69 410 ALA A O 1
ATOM 3086 N N . GLY A 1 411 ? -3.338 -10.643 14.635 1.00 97.25 411 GLY A N 1
ATOM 3087 C CA . GLY A 1 411 ? -3.537 -11.066 13.250 1.00 97.25 411 GLY A CA 1
ATOM 3088 C C . GLY A 1 411 ? -4.890 -10.673 12.657 1.00 97.25 411 GLY A C 1
ATOM 3089 O O . GLY A 1 411 ? -5.137 -10.985 11.496 1.00 97.25 411 GLY A O 1
ATOM 3090 N N . ALA A 1 412 ? -5.757 -9.979 13.403 1.00 97.19 412 ALA A N 1
ATOM 3091 C CA . ALA A 1 412 ? -7.007 -9.471 12.855 1.00 97.19 412 ALA A CA 1
ATOM 3092 C C . ALA A 1 412 ? -6.737 -8.447 11.732 1.00 97.19 412 ALA A C 1
ATOM 3094 O O . ALA A 1 412 ? -5.771 -7.680 11.821 1.00 97.19 412 ALA A O 1
ATOM 3095 N N . PRO A 1 413 ? -7.570 -8.400 10.678 1.00 97.38 413 PRO A N 1
ATOM 3096 C CA . PRO A 1 413 ? -7.432 -7.383 9.647 1.00 97.38 413 PRO A CA 1
ATOM 3097 C C . PRO A 1 413 ? -7.552 -5.964 10.196 1.00 97.38 413 PRO A C 1
ATOM 3099 O O . PRO A 1 413 ? -8.333 -5.692 11.113 1.00 97.38 413 PRO A O 1
ATOM 3102 N N . LEU A 1 414 ? -6.798 -5.033 9.609 1.00 96.88 414 LEU A N 1
ATOM 3103 C CA . LEU A 1 414 ? -6.901 -3.624 9.981 1.00 96.88 414 LEU A CA 1
ATOM 3104 C C . LEU A 1 414 ? -8.359 -3.140 9.905 1.00 96.88 414 LEU A C 1
ATOM 3106 O O . LEU A 1 414 ? -9.048 -3.378 8.916 1.00 96.88 414 LEU A O 1
ATOM 3110 N N . TYR A 1 415 ? -8.815 -2.450 10.954 1.00 96.12 415 TYR A N 1
ATOM 3111 C CA . TYR A 1 415 ? -10.193 -1.966 11.106 1.00 96.12 415 TYR A CA 1
ATOM 3112 C C . TYR A 1 415 ? -11.272 -3.058 11.126 1.00 96.12 415 TYR A C 1
ATOM 3114 O O . TYR A 1 415 ? -12.429 -2.794 10.796 1.00 96.12 415 TYR A O 1
ATOM 3122 N N . SER A 1 416 ? -10.933 -4.280 11.554 1.00 96.50 416 SER A N 1
ATOM 3123 C CA . SER A 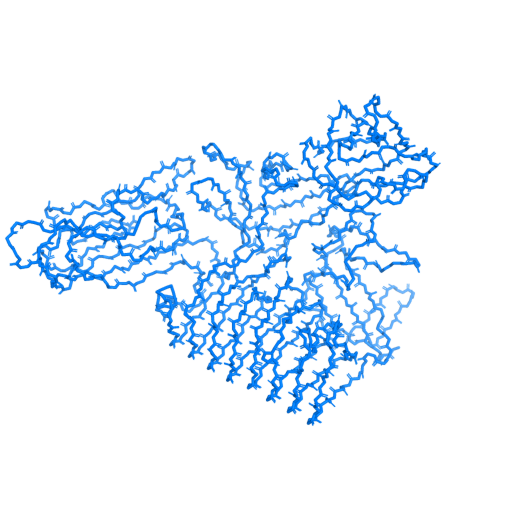1 416 ? -11.937 -5.304 11.864 1.00 96.50 416 SER A CA 1
ATOM 3124 C C . SER A 1 416 ? -12.423 -5.294 13.323 1.00 96.50 416 SER A C 1
ATOM 3126 O O . SER A 1 416 ? -13.239 -6.131 13.718 1.00 96.50 416 SER A O 1
ATOM 3128 N N . TYR A 1 417 ? -11.876 -4.405 14.155 1.00 97.19 417 TYR A N 1
ATOM 3129 C CA . TYR A 1 417 ? -12.116 -4.351 15.595 1.00 97.19 417 TYR A CA 1
ATOM 3130 C C . TYR A 1 417 ? -12.024 -2.913 16.113 1.00 97.19 417 TYR A C 1
ATOM 3132 O O . TYR A 1 417 ? -11.131 -2.167 15.713 1.00 97.19 417 TYR A O 1
ATOM 3140 N N . SER A 1 418 ? -12.905 -2.554 17.045 1.00 97.50 418 SER A N 1
ATOM 3141 C CA . SER A 1 418 ? -12.819 -1.322 17.833 1.00 97.50 418 SER A CA 1
ATOM 3142 C C . SER A 1 418 ? -13.382 -1.560 19.232 1.00 97.50 418 SER A C 1
ATOM 3144 O O . SER A 1 418 ? -14.384 -2.266 19.376 1.00 97.50 418 SER A O 1
ATOM 3146 N N . LYS A 1 419 ? -12.764 -0.972 20.263 1.00 97.25 419 LYS A N 1
ATOM 3147 C CA . LYS A 1 419 ? -13.274 -1.020 21.637 1.00 97.25 419 LYS A CA 1
ATOM 3148 C C . LYS A 1 419 ? -12.945 0.271 22.373 1.00 97.25 419 LYS A C 1
ATOM 3150 O O . LYS A 1 419 ? -11.801 0.505 22.749 1.00 97.25 419 LYS A O 1
ATOM 3155 N N . ARG A 1 420 ? -13.974 1.081 22.629 1.00 95.94 420 ARG A N 1
ATOM 3156 C CA . ARG A 1 420 ? -13.834 2.436 23.180 1.00 95.94 420 ARG A CA 1
ATOM 3157 C C . ARG A 1 420 ? -14.787 2.671 24.339 1.00 95.94 420 ARG A C 1
ATOM 3159 O O . ARG A 1 420 ? -15.924 2.205 24.310 1.00 95.94 420 ARG A O 1
ATOM 3166 N N . THR A 1 421 ? -14.344 3.455 25.315 1.00 95.62 421 THR A N 1
ATOM 3167 C CA . THR A 1 421 ? -15.203 3.984 26.379 1.00 95.62 421 THR A CA 1
ATOM 3168 C C . THR A 1 421 ? -15.496 5.449 26.103 1.00 95.62 421 THR A C 1
ATOM 3170 O O . THR A 1 421 ? -14.580 6.251 25.938 1.00 95.62 421 THR A O 1
ATOM 3173 N N . TYR A 1 422 ? -16.777 5.794 26.067 1.00 94.88 422 TYR A N 1
ATOM 3174 C CA . TYR A 1 422 ? -17.265 7.150 25.872 1.00 94.88 422 TYR A CA 1
ATOM 3175 C C . TYR A 1 422 ? -17.840 7.672 27.178 1.00 94.88 422 TYR A C 1
ATOM 3177 O O . TYR A 1 422 ? -18.659 7.005 27.812 1.00 94.88 422 TYR A O 1
ATOM 3185 N N . THR A 1 423 ? -17.447 8.888 27.536 1.00 93.75 423 THR A N 1
ATOM 3186 C CA . THR A 1 423 ? -18.015 9.627 28.665 1.00 93.75 423 THR A CA 1
ATOM 3187 C C . THR A 1 423 ? -18.910 10.728 28.120 1.00 93.75 423 THR A C 1
ATOM 3189 O O . THR A 1 423 ? -18.556 11.385 27.136 1.00 93.75 423 THR A O 1
ATOM 3192 N N . ALA A 1 424 ? -20.074 10.922 28.734 1.00 92.06 424 ALA A N 1
ATOM 3193 C CA . ALA A 1 424 ? -20.962 12.021 28.401 1.00 92.06 424 ALA A CA 1
ATOM 3194 C C . ALA A 1 424 ? -20.251 13.356 28.653 1.00 92.06 424 ALA A C 1
ATOM 3196 O O . ALA A 1 424 ? -19.758 13.623 29.747 1.00 92.06 424 ALA A O 1
ATOM 3197 N N . LEU A 1 425 ? -20.193 14.195 27.624 1.00 85.88 425 LEU A N 1
ATOM 3198 C CA . LEU A 1 425 ? -19.675 15.556 27.714 1.00 85.88 425 LEU A CA 1
ATOM 3199 C C . LEU A 1 425 ? -20.854 16.529 27.745 1.00 85.88 425 LEU A C 1
ATOM 3201 O O . LEU A 1 425 ? -21.951 16.197 27.297 1.00 85.88 425 LEU A O 1
ATOM 3205 N N . SER A 1 426 ? -20.637 17.739 28.253 1.00 78.31 426 SER A N 1
ATOM 3206 C CA . SER A 1 426 ? -21.641 18.800 28.162 1.00 78.31 426 SER A CA 1
ATOM 3207 C C . SER A 1 426 ? -21.936 19.125 26.693 1.00 78.31 426 SER A C 1
ATOM 3209 O O . SER A 1 426 ? -21.010 19.400 25.926 1.00 78.31 426 SER A O 1
ATOM 3211 N N . GLY A 1 427 ? -23.215 19.147 26.313 1.00 77.06 427 GLY A N 1
ATOM 3212 C CA . GLY A 1 427 ? -23.645 19.415 24.936 1.00 77.06 427 GLY A CA 1
ATOM 3213 C C . GLY A 1 427 ? -23.736 18.169 24.043 1.00 77.06 427 GLY A C 1
ATOM 3214 O O . GLY A 1 427 ? -23.849 17.047 24.525 1.00 77.06 427 GLY A O 1
ATOM 3215 N N . THR A 1 428 ? -23.750 18.380 22.723 1.00 78.25 428 THR A N 1
ATOM 3216 C CA . THR A 1 428 ? -23.928 17.332 21.691 1.00 78.25 428 THR A CA 1
ATOM 3217 C C . THR A 1 428 ? -22.668 17.087 20.862 1.00 78.25 428 THR A C 1
ATOM 3219 O O . THR A 1 428 ? -22.745 16.592 19.736 1.00 78.25 428 THR A O 1
ATOM 3222 N N . THR A 1 429 ? -21.499 17.452 21.393 1.00 84.00 429 THR A N 1
ATOM 3223 C CA . THR A 1 429 ? -20.221 17.343 20.683 1.00 84.00 429 THR A CA 1
ATOM 3224 C C . THR A 1 429 ? -19.935 15.891 20.308 1.00 84.00 429 THR A C 1
ATOM 3226 O O . THR A 1 429 ? -19.835 15.017 21.171 1.00 84.00 429 THR A O 1
ATOM 3229 N N . ALA A 1 430 ? -19.797 15.639 19.007 1.00 86.44 430 ALA A N 1
ATOM 3230 C CA . ALA A 1 430 ? -19.417 14.333 18.493 1.00 86.44 430 ALA A CA 1
ATOM 3231 C C . ALA A 1 430 ? -17.981 13.985 18.920 1.00 86.44 430 ALA A C 1
ATOM 3233 O O . ALA A 1 430 ? -17.074 14.814 18.835 1.00 86.44 430 ALA A O 1
ATOM 3234 N N . GLN A 1 431 ? -17.781 12.750 19.368 1.00 91.25 431 GLN A N 1
ATOM 3235 C CA . GLN A 1 431 ? -16.480 12.223 19.779 1.00 91.25 431 GLN A CA 1
ATOM 3236 C C . GLN A 1 431 ? -15.709 11.653 18.576 1.00 91.25 431 GLN A C 1
ATOM 3238 O O . GLN A 1 431 ? -16.154 11.746 17.434 1.00 91.25 431 GLN A O 1
ATOM 3243 N N . GLY A 1 432 ? -14.521 11.082 18.800 1.00 89.81 432 GLY A N 1
ATOM 3244 C CA . GLY A 1 432 ? -13.693 10.533 17.720 1.00 89.81 432 GLY A CA 1
ATOM 3245 C C . GLY A 1 432 ? -14.431 9.473 16.889 1.00 89.81 432 GLY A C 1
ATOM 3246 O O . GLY A 1 432 ? -14.982 8.518 17.444 1.00 89.81 432 GLY A O 1
ATOM 3247 N N . LYS A 1 433 ? -14.421 9.637 15.558 1.00 92.88 433 LYS A N 1
ATOM 3248 C CA . LYS A 1 433 ? -15.017 8.697 14.592 1.00 92.88 433 LYS A CA 1
ATOM 3249 C C . LYS A 1 433 ? -14.418 7.303 14.736 1.00 92.88 433 LYS A C 1
ATOM 3251 O O . LYS A 1 433 ? -13.240 7.170 15.063 1.00 92.88 433 LYS A O 1
ATOM 3256 N N . ILE A 1 434 ? -15.223 6.281 14.467 1.00 92.44 434 ILE A N 1
ATOM 3257 C CA . ILE A 1 434 ? -14.786 4.884 14.473 1.00 92.44 434 ILE A CA 1
ATOM 3258 C C . ILE A 1 434 ? -14.590 4.440 13.025 1.00 92.44 434 ILE A C 1
ATOM 3260 O O . ILE A 1 434 ? -15.499 4.603 12.214 1.00 92.44 434 ILE A O 1
ATOM 3264 N N . ASN A 1 435 ? -13.420 3.884 12.714 1.00 92.62 435 ASN A N 1
ATOM 3265 C CA . ASN A 1 435 ? -13.108 3.299 11.413 1.00 92.62 435 ASN A CA 1
ATOM 3266 C C . ASN A 1 435 ? -13.343 1.785 11.469 1.00 92.62 435 ASN A C 1
ATOM 3268 O O . ASN A 1 435 ? -12.664 1.099 12.228 1.00 92.62 435 ASN A O 1
ATOM 3272 N N . MET A 1 436 ? -14.285 1.264 10.676 1.00 93.75 436 MET A N 1
ATOM 3273 C CA . MET A 1 436 ? -14.556 -0.178 10.585 1.00 93.75 436 MET A CA 1
ATOM 3274 C C . MET A 1 436 ? -14.741 -0.613 9.132 1.00 93.75 436 MET A C 1
ATOM 3276 O O . MET A 1 436 ? -15.387 0.089 8.355 1.00 93.75 436 MET A O 1
ATOM 3280 N N . TRP A 1 437 ? -14.236 -1.795 8.781 1.00 93.56 437 TRP A N 1
ATOM 3281 C CA . TRP A 1 437 ? -14.436 -2.435 7.477 1.00 93.56 437 TRP A CA 1
ATOM 3282 C C . TRP A 1 437 ? -14.934 -3.864 7.639 1.00 93.56 437 TRP A C 1
ATOM 3284 O O . TRP A 1 437 ? -14.497 -4.570 8.545 1.00 93.56 437 TRP A O 1
ATOM 3294 N N . GLY A 1 438 ? -15.788 -4.320 6.725 1.00 92.81 438 GLY A N 1
ATOM 3295 C CA . GLY A 1 438 ? -16.293 -5.695 6.703 1.00 92.81 438 GLY A CA 1
ATOM 3296 C C . GLY A 1 438 ? -17.702 -5.835 7.274 1.00 92.81 438 GLY A C 1
ATOM 3297 O O . GLY A 1 438 ? -18.327 -4.867 7.703 1.00 92.81 438 GLY A O 1
ATOM 3298 N N . ASN A 1 439 ? -18.220 -7.057 7.257 1.00 91.88 439 ASN A N 1
ATOM 3299 C CA . ASN A 1 439 ? -19.549 -7.389 7.753 1.00 91.88 439 ASN A CA 1
ATOM 3300 C C . ASN A 1 439 ? -19.577 -7.317 9.275 1.00 91.88 439 ASN A C 1
ATOM 3302 O O . ASN A 1 439 ? -18.782 -7.986 9.929 1.00 91.88 439 ASN A O 1
ATOM 3306 N N . LEU A 1 440 ? -20.483 -6.530 9.857 1.00 92.00 440 LEU A N 1
ATOM 3307 C CA . LEU A 1 440 ? -20.627 -6.468 11.313 1.00 92.00 440 LEU A CA 1
ATOM 3308 C C . LEU A 1 440 ? -21.031 -7.853 11.847 1.00 92.00 440 LEU A C 1
ATOM 3310 O O . LEU A 1 440 ? -22.027 -8.421 11.410 1.00 92.00 440 LEU A O 1
ATOM 3314 N N . THR A 1 441 ? -20.251 -8.406 12.780 1.00 93.50 441 THR A N 1
ATOM 3315 C CA . THR A 1 441 ? -20.500 -9.733 13.384 1.00 93.50 441 THR A CA 1
ATOM 3316 C C . THR A 1 441 ? -20.950 -9.635 14.836 1.00 93.50 441 THR A C 1
ATOM 3318 O O . THR A 1 441 ? -21.746 -10.454 15.303 1.00 93.50 441 THR A O 1
ATOM 3321 N N . SER A 1 442 ? -20.459 -8.622 15.551 1.00 94.69 442 SER A N 1
ATOM 3322 C CA . SER A 1 442 ? -20.829 -8.335 16.931 1.00 94.69 442 SER A CA 1
ATOM 3323 C C . SER A 1 442 ? -20.743 -6.836 17.193 1.00 94.69 442 SER A C 1
ATOM 3325 O O . SER A 1 442 ? -19.736 -6.206 16.876 1.00 94.69 442 SER A O 1
ATOM 3327 N N . ALA A 1 443 ? -21.764 -6.288 17.844 1.00 95.75 443 ALA A N 1
ATOM 3328 C CA . ALA A 1 443 ? -21.721 -4.981 18.482 1.00 95.75 443 ALA A CA 1
ATOM 3329 C C . ALA A 1 443 ? -22.181 -5.120 19.937 1.00 95.75 443 ALA A C 1
ATOM 3331 O O . ALA A 1 443 ? -23.256 -5.661 20.204 1.00 95.75 443 ALA A O 1
ATOM 3332 N N . LYS A 1 444 ? -21.362 -4.654 20.878 1.00 97.44 444 LYS A N 1
ATOM 3333 C CA . LYS A 1 444 ? -21.688 -4.617 22.304 1.00 97.44 444 LYS A CA 1
ATOM 3334 C C . LYS A 1 444 ? -21.695 -3.185 22.802 1.00 97.44 44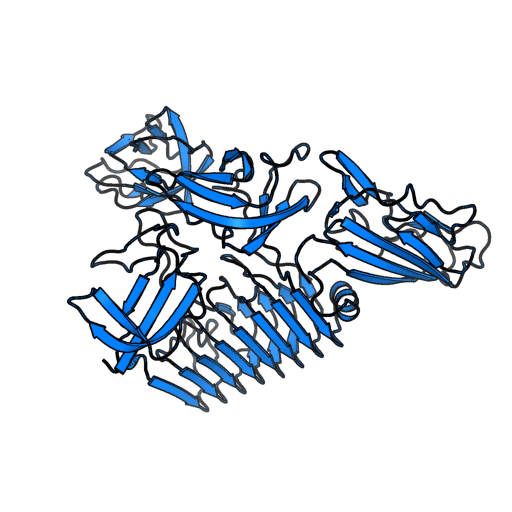4 LYS A C 1
ATOM 3336 O O . LYS A 1 444 ? -20.806 -2.407 22.467 1.00 97.44 444 LYS A O 1
ATOM 3341 N N . PHE A 1 445 ? -22.676 -2.876 23.633 1.00 97.88 445 PHE A N 1
ATOM 3342 C CA . PHE A 1 445 ? -22.913 -1.566 24.220 1.00 97.88 445 PHE A CA 1
ATOM 3343 C C . PHE A 1 445 ? -23.110 -1.759 25.720 1.00 97.88 445 PHE A C 1
ATOM 3345 O O . PHE A 1 445 ? -24.179 -2.181 26.147 1.00 97.88 445 PHE A O 1
ATOM 3352 N N . ASN A 1 446 ? -22.081 -1.514 26.523 1.00 98.44 446 ASN A N 1
ATOM 3353 C CA . ASN A 1 446 ? -22.138 -1.712 27.966 1.00 98.44 446 ASN A CA 1
ATOM 3354 C C . ASN A 1 446 ? -22.205 -0.371 28.691 1.00 98.44 446 ASN A C 1
ATOM 3356 O O . ASN A 1 446 ? -21.203 0.342 28.758 1.00 98.44 446 ASN A O 1
ATOM 3360 N N . VAL A 1 447 ? -23.378 -0.032 29.229 1.00 98.19 447 VAL A N 1
ATOM 3361 C CA . VAL A 1 447 ? -23.563 1.151 30.078 1.00 98.19 447 VAL A CA 1
ATOM 3362 C C . VAL A 1 447 ? -22.915 0.863 31.431 1.00 98.19 447 VAL A C 1
ATOM 3364 O O . VAL A 1 447 ? -23.502 0.192 32.283 1.00 98.19 447 VAL A O 1
ATOM 3367 N N . THR A 1 448 ? -21.683 1.342 31.604 1.00 98.06 448 THR A N 1
ATOM 3368 C CA . THR A 1 448 ? -20.868 1.100 32.804 1.00 98.06 448 THR A CA 1
ATOM 3369 C C . THR A 1 448 ? -21.213 2.062 33.932 1.00 98.06 448 THR A C 1
ATOM 3371 O O . THR A 1 448 ? -21.187 1.668 35.094 1.00 98.06 448 THR A O 1
ATOM 3374 N N . THR A 1 449 ? -21.589 3.295 33.586 1.00 96.94 449 THR A N 1
ATOM 3375 C CA . THR A 1 449 ? -22.042 4.310 34.543 1.00 96.94 449 THR A CA 1
ATOM 3376 C C . THR A 1 449 ? -23.351 4.902 34.031 1.00 96.94 449 THR A C 1
ATOM 3378 O O . THR A 1 449 ? -23.319 5.692 33.082 1.00 96.94 449 THR A O 1
ATOM 3381 N N . PRO A 1 450 ? -24.503 4.516 34.607 1.00 95.94 450 PRO A N 1
ATOM 3382 C CA . PRO A 1 450 ? -25.792 5.055 34.202 1.00 95.94 450 PRO A CA 1
ATOM 3383 C C . PRO A 1 450 ? -25.889 6.562 34.427 1.00 95.94 450 PRO A C 1
ATOM 3385 O O . PRO A 1 450 ? -25.297 7.118 35.353 1.00 95.94 450 PRO A O 1
ATOM 3388 N N . TYR A 1 451 ? -26.686 7.219 33.596 1.00 94.62 451 TYR A N 1
ATOM 3389 C CA . TYR A 1 451 ? -27.075 8.603 33.795 1.00 94.62 451 TYR A CA 1
ATOM 3390 C C . TYR A 1 451 ? -27.939 8.738 35.051 1.00 94.62 451 TYR A C 1
ATOM 3392 O O . TYR A 1 451 ? -28.953 8.060 35.189 1.00 94.62 451 TYR A O 1
ATOM 3400 N N . SER A 1 452 ? -27.538 9.632 35.956 1.00 92.94 452 SER A N 1
ATOM 3401 C CA . SER A 1 452 ? -28.231 9.896 37.224 1.00 92.94 452 SER A CA 1
ATOM 3402 C C . SER A 1 452 ? -29.001 11.222 37.248 1.00 92.94 452 SER A C 1
ATOM 3404 O O . SER A 1 452 ? -29.557 11.589 38.282 1.00 92.94 452 SER A O 1
ATOM 3406 N N . GLY A 1 453 ? -29.007 11.972 36.141 1.00 90.12 453 GLY A N 1
ATOM 3407 C CA . GLY A 1 453 ? -29.740 13.235 36.046 1.00 90.12 453 GLY A CA 1
ATOM 3408 C C . GLY A 1 453 ? -31.235 13.046 35.777 1.00 90.12 453 GLY A C 1
ATOM 3409 O O . GLY A 1 453 ? -31.731 11.934 35.610 1.00 90.12 453 GLY A O 1
ATOM 3410 N N . THR A 1 454 ? -31.969 14.157 35.723 1.00 88.06 454 THR A N 1
ATOM 3411 C CA . THR A 1 454 ? -33.396 14.149 35.385 1.00 88.06 454 THR A CA 1
ATOM 3412 C C . THR A 1 454 ? -33.603 13.968 33.878 1.00 88.06 454 THR A C 1
ATOM 3414 O O . THR A 1 454 ? -32.888 14.541 33.059 1.00 88.06 454 THR A O 1
ATOM 3417 N N . GLY A 1 455 ? -34.616 13.188 33.492 1.00 89.38 455 GLY A N 1
ATOM 3418 C CA . GLY A 1 455 ? -34.974 12.967 32.088 1.00 89.38 455 GLY A CA 1
ATOM 3419 C C . GLY A 1 455 ? -34.353 11.704 31.491 1.00 89.38 455 GLY A C 1
ATOM 3420 O O . GLY A 1 455 ? -34.191 10.701 32.179 1.00 89.38 455 GLY A O 1
ATOM 3421 N N . SER A 1 456 ? -34.083 11.720 30.183 1.00 90.19 456 SER A N 1
ATOM 3422 C CA . SER A 1 456 ? -33.490 10.582 29.478 1.00 90.19 456 SER A CA 1
ATOM 3423 C C . SER A 1 456 ? -32.246 10.987 28.710 1.00 90.19 456 SER A C 1
ATOM 3425 O O . SER A 1 456 ? -32.328 11.844 27.831 1.00 90.19 456 SER A O 1
ATOM 3427 N N . LEU A 1 457 ? -31.135 10.303 28.979 1.00 93.62 457 LEU A N 1
ATOM 3428 C CA . LEU A 1 457 ? -29.939 10.370 28.153 1.00 93.62 457 LEU A CA 1
ATOM 3429 C C . LEU A 1 457 ? -29.879 9.184 27.183 1.00 93.62 457 LEU A C 1
ATOM 3431 O O . LEU A 1 457 ? -30.094 8.037 27.572 1.00 93.62 457 LEU A O 1
ATOM 3435 N N . GLN A 1 458 ? -29.552 9.470 25.928 1.00 95.25 458 GLN A N 1
ATOM 3436 C CA . GLN A 1 458 ? -29.313 8.482 24.887 1.00 95.25 458 GLN A CA 1
ATOM 3437 C C . GLN A 1 458 ? -27.887 8.593 24.361 1.00 95.25 458 GLN A C 1
ATOM 3439 O O . GLN A 1 458 ? -27.375 9.695 24.172 1.00 95.25 458 GLN A O 1
ATOM 3444 N N . PHE A 1 459 ? -27.265 7.456 24.077 1.00 95.94 459 PHE A N 1
ATOM 3445 C CA . PHE A 1 459 ? -26.036 7.386 23.297 1.00 95.94 459 PHE A CA 1
ATOM 3446 C C . PHE A 1 459 ? -26.357 6.972 21.863 1.00 95.94 459 PHE A C 1
ATOM 3448 O O . PHE A 1 459 ? -27.168 6.074 21.638 1.00 95.94 459 PHE A O 1
ATOM 3455 N N . GLN A 1 460 ? -25.698 7.608 20.901 1.00 94.94 460 GLN A N 1
ATOM 3456 C CA . GLN A 1 460 ? -25.766 7.278 19.485 1.00 94.94 460 GLN A CA 1
ATOM 3457 C C . GLN A 1 460 ? -24.356 7.036 18.963 1.00 94.94 460 GLN A C 1
ATOM 3459 O O . GLN A 1 460 ? -23.436 7.804 19.238 1.00 94.94 460 GLN A O 1
ATOM 3464 N N . LEU A 1 461 ? -24.189 5.983 18.165 1.00 92.31 461 LEU A N 1
ATOM 3465 C CA . LEU A 1 461 ? -22.891 5.637 17.580 1.00 92.31 461 LEU A CA 1
ATOM 3466 C C . LEU A 1 461 ? -22.456 6.616 16.472 1.00 92.31 461 LEU A C 1
ATOM 3468 O O . LEU A 1 461 ? -21.278 6.707 16.139 1.00 92.31 461 LEU A O 1
ATOM 3472 N N . SER A 1 462 ? -23.411 7.371 15.930 1.00 91.81 462 SER A N 1
ATOM 3473 C CA . SER A 1 462 ? -23.209 8.476 15.001 1.00 91.81 462 SER A CA 1
ATOM 3474 C C . SER A 1 462 ? -24.278 9.535 15.268 1.00 91.81 462 SER A C 1
ATOM 3476 O O . SER A 1 462 ? -25.463 9.211 15.288 1.00 91.81 462 SER A O 1
ATOM 3478 N N . GLN A 1 463 ? -23.864 10.794 15.432 1.00 89.56 463 GLN A N 1
ATOM 3479 C CA . GLN A 1 463 ? -24.726 11.930 15.797 1.00 89.56 463 GLN A CA 1
ATOM 3480 C C . GLN A 1 463 ? -26.003 12.093 14.959 1.00 89.56 463 GLN A C 1
ATOM 3482 O O . GLN A 1 463 ? -27.010 12.574 15.464 1.00 89.56 463 GLN A O 1
ATOM 3487 N N . ASN A 1 464 ? -25.973 11.705 13.682 1.00 89.12 464 ASN A N 1
ATOM 3488 C CA . ASN A 1 464 ? -27.113 11.861 12.776 1.00 89.12 464 ASN A CA 1
ATOM 3489 C C . ASN A 1 464 ? -27.726 10.521 12.380 1.00 89.12 464 ASN A C 1
ATOM 3491 O O . ASN A 1 464 ? -28.495 10.476 11.423 1.00 89.12 464 ASN A O 1
ATOM 3495 N N . ASN A 1 465 ? -27.369 9.432 13.073 1.00 87.50 465 ASN A N 1
ATOM 3496 C CA . ASN A 1 465 ? -27.845 8.091 12.747 1.00 87.50 465 ASN A CA 1
ATOM 3497 C C . ASN A 1 465 ? -27.645 7.776 11.254 1.00 87.50 465 ASN A C 1
ATOM 3499 O O . ASN A 1 465 ? -28.563 7.397 10.526 1.00 87.50 465 ASN A O 1
ATOM 3503 N N . ASN A 1 466 ? -26.427 8.026 10.775 1.00 88.06 466 ASN A N 1
ATOM 3504 C CA . ASN A 1 466 ? -26.116 7.969 9.356 1.00 88.06 466 ASN A CA 1
ATOM 3505 C C . ASN A 1 466 ? -24.797 7.252 9.071 1.00 88.06 466 ASN A C 1
ATOM 3507 O O . ASN A 1 466 ? -24.119 7.618 8.117 1.00 88.06 466 ASN A O 1
ATOM 3511 N N . TRP A 1 467 ? -24.405 6.262 9.884 1.00 89.94 467 TRP A N 1
ATOM 3512 C CA . TRP A 1 467 ? -23.244 5.432 9.554 1.00 89.94 467 TRP A CA 1
ATOM 3513 C C . TRP A 1 467 ? -23.614 4.485 8.403 1.00 89.94 467 TRP A C 1
ATOM 3515 O O . TRP A 1 467 ? -24.420 3.581 8.625 1.00 89.94 467 TRP A O 1
ATOM 3525 N N . PRO A 1 468 ? -23.069 4.669 7.187 1.00 86.94 468 PRO A N 1
ATOM 3526 C CA . PRO A 1 468 ? -23.445 3.846 6.049 1.00 86.94 468 PRO A CA 1
ATOM 3527 C C . PRO A 1 468 ? -23.020 2.383 6.232 1.00 86.94 468 PRO A C 1
ATOM 3529 O O . PRO A 1 468 ? -21.900 2.076 6.648 1.00 86.94 468 PRO A O 1
ATOM 3532 N N . MET A 1 469 ? -23.926 1.486 5.859 1.00 86.88 469 MET A N 1
ATOM 3533 C CA . MET A 1 469 ? -23.717 0.053 5.679 1.00 86.88 469 MET A CA 1
ATOM 3534 C C . MET A 1 469 ? -24.274 -0.368 4.321 1.00 86.88 469 MET A C 1
ATOM 3536 O O . MET A 1 469 ? -25.277 0.181 3.869 1.00 86.88 469 MET A O 1
ATOM 3540 N N . MET A 1 470 ? -23.680 -1.369 3.677 1.00 79.31 470 MET A N 1
ATOM 3541 C CA . MET A 1 470 ? -24.242 -1.963 2.458 1.00 79.31 470 MET A CA 1
ATOM 3542 C C . MET A 1 470 ? -24.690 -3.384 2.688 1.00 79.31 470 MET A C 1
ATOM 3544 O O . MET A 1 470 ? -23.927 -4.202 3.183 1.00 79.31 470 MET A O 1
ATOM 3548 N N . SER A 1 471 ? -25.906 -3.675 2.243 1.00 80.06 471 SER A N 1
ATOM 3549 C CA . SER A 1 471 ? -26.456 -5.021 2.154 1.00 80.06 471 SER A CA 1
ATOM 3550 C C . SER A 1 471 ? -26.756 -5.300 0.684 1.00 80.06 471 SER A C 1
ATOM 3552 O O . SER A 1 471 ? -27.705 -4.747 0.124 1.00 80.06 471 SER A O 1
ATOM 3554 N N . GLY A 1 472 ? -25.937 -6.123 0.029 1.00 78.19 472 GLY A N 1
ATOM 3555 C CA . GLY A 1 472 ? -26.029 -6.325 -1.419 1.00 78.19 472 GLY A CA 1
ATOM 3556 C C . GLY A 1 472 ? -25.631 -5.063 -2.191 1.00 78.19 472 GLY A C 1
ATOM 3557 O O . GLY A 1 472 ? -24.489 -4.637 -2.097 1.00 78.19 472 GLY A O 1
ATOM 3558 N N . GLN A 1 473 ? -26.558 -4.469 -2.949 1.00 74.44 473 GLN A N 1
ATOM 3559 C CA . GLN A 1 473 ? -26.336 -3.211 -3.690 1.00 74.44 473 GLN A CA 1
ATOM 3560 C C . GLN A 1 473 ? -27.033 -1.998 -3.045 1.00 74.44 473 GLN A C 1
ATOM 3562 O O . GLN A 1 473 ? -26.996 -0.895 -3.586 1.00 74.44 473 GLN A O 1
ATOM 3567 N N . THR A 1 474 ? -27.668 -2.181 -1.885 1.00 80.12 474 THR A N 1
ATOM 3568 C CA . THR A 1 474 ? -28.417 -1.118 -1.203 1.00 80.12 474 THR A CA 1
ATOM 3569 C C . THR A 1 474 ? -27.606 -0.557 -0.046 1.00 80.12 474 THR A C 1
ATOM 3571 O O . THR A 1 474 ? -27.083 -1.312 0.777 1.00 80.12 474 THR A O 1
ATOM 3574 N N . ILE A 1 475 ? -27.536 0.774 0.037 1.00 81.50 475 ILE A N 1
ATOM 3575 C CA . ILE A 1 475 ? -26.964 1.488 1.181 1.00 81.50 475 ILE A CA 1
ATOM 3576 C C . ILE A 1 475 ? -28.071 1.720 2.215 1.00 81.50 475 ILE A C 1
ATOM 3578 O O . ILE A 1 475 ? -29.133 2.250 1.893 1.00 81.50 475 ILE A O 1
ATOM 3582 N N . ALA A 1 476 ? -27.807 1.330 3.456 1.00 86.19 476 ALA A N 1
ATOM 3583 C CA . ALA A 1 476 ? -28.626 1.590 4.634 1.00 86.19 476 ALA A CA 1
ATOM 3584 C C . ALA A 1 476 ? -27.773 2.267 5.719 1.00 86.19 476 ALA A C 1
ATOM 3586 O O . ALA A 1 476 ? -26.555 2.365 5.586 1.00 86.19 476 ALA A O 1
ATOM 3587 N N . ASN A 1 477 ? -28.400 2.717 6.806 1.00 88.25 477 ASN A N 1
ATOM 3588 C CA . ASN A 1 477 ? -27.687 3.289 7.946 1.00 88.25 477 ASN A CA 1
ATOM 3589 C C . ASN A 1 477 ? -27.696 2.332 9.138 1.00 88.25 477 ASN A C 1
ATOM 3591 O O . ASN A 1 477 ? -28.734 1.781 9.503 1.00 88.25 477 ASN A O 1
ATOM 3595 N N . PHE A 1 478 ? -26.545 2.200 9.787 1.00 90.50 478 PHE A N 1
ATOM 3596 C CA . PHE A 1 478 ? -26.420 1.614 11.111 1.00 90.50 478 PHE A CA 1
ATOM 3597 C C . PHE A 1 478 ? -26.525 2.696 12.161 1.00 90.50 478 PHE A C 1
ATOM 3599 O O . PHE A 1 478 ? -25.792 3.686 12.146 1.00 90.50 478 PHE A O 1
ATOM 3606 N N . SER A 1 479 ? -27.515 2.566 13.031 1.00 90.00 479 SER A N 1
ATOM 3607 C CA . SER A 1 479 ? -27.943 3.678 13.879 1.00 90.00 479 SER A CA 1
ATOM 3608 C C . SER A 1 479 ? -28.454 3.213 15.236 1.00 90.00 479 SER A C 1
ATOM 3610 O O . SER A 1 479 ? -29.600 3.499 15.593 1.00 90.00 479 SER A O 1
ATOM 3612 N N . PRO A 1 480 ? -27.636 2.465 15.998 1.00 94.25 480 PRO A N 1
ATOM 3613 C CA . PRO A 1 480 ? -28.033 2.056 17.328 1.00 94.25 480 PRO A CA 1
ATOM 3614 C C . PRO A 1 480 ? -28.166 3.286 18.237 1.00 94.25 480 PRO A C 1
ATOM 3616 O O . PRO A 1 480 ? -27.276 4.138 18.290 1.00 94.25 480 PRO A O 1
ATOM 3619 N N . THR A 1 481 ? -29.276 3.354 18.968 1.00 95.81 481 THR A N 1
ATOM 3620 C CA . THR A 1 481 ? -29.493 4.289 20.079 1.00 95.81 481 THR A CA 1
ATOM 3621 C C . THR A 1 481 ? -29.600 3.497 21.379 1.00 95.81 481 THR A C 1
ATOM 3623 O O . THR A 1 481 ? -30.377 2.545 21.440 1.00 95.81 481 THR A O 1
ATOM 3626 N N . ILE A 1 482 ? -28.837 3.882 22.402 1.00 97.50 482 ILE A N 1
ATOM 3627 C CA . ILE A 1 482 ? -28.757 3.179 23.692 1.00 97.50 482 ILE A CA 1
ATOM 3628 C C . ILE A 1 482 ? -29.317 4.058 24.806 1.00 97.50 482 ILE A C 1
ATOM 3630 O O . ILE A 1 482 ? -28.942 5.227 24.912 1.00 97.50 482 ILE A O 1
ATOM 3634 N N . ASP A 1 483 ? -30.182 3.492 25.644 1.00 97.06 483 ASP A N 1
ATOM 3635 C CA . ASP A 1 483 ? -30.662 4.116 26.872 1.00 97.06 483 ASP A CA 1
ATOM 3636 C C . ASP A 1 483 ? -29.558 4.138 27.931 1.00 97.06 483 ASP A C 1
ATOM 3638 O O . ASP A 1 483 ? -29.171 3.104 28.480 1.00 97.06 483 ASP A O 1
ATOM 3642 N N . MET A 1 484 ? -29.072 5.336 28.248 1.00 97.00 484 MET A N 1
ATOM 3643 C CA . MET A 1 484 ? -28.007 5.519 29.228 1.00 97.00 484 MET A CA 1
ATOM 3644 C C . MET A 1 484 ? -28.514 5.519 30.673 1.00 97.00 484 MET A C 1
ATOM 3646 O O . MET A 1 484 ? -27.693 5.572 31.582 1.00 97.00 484 MET A O 1
ATOM 3650 N N . ASN A 1 485 ? -29.827 5.464 30.927 1.00 95.25 485 ASN A N 1
ATOM 3651 C CA . ASN A 1 485 ? -30.372 5.458 32.295 1.00 95.25 485 ASN A CA 1
ATOM 3652 C C . ASN A 1 485 ? -30.258 4.090 32.980 1.00 95.25 485 ASN A C 1
ATOM 3654 O O . ASN A 1 485 ? -30.404 3.994 34.197 1.00 95.25 485 ASN A O 1
ATOM 3658 N N . VAL A 1 486 ? -30.025 3.025 32.211 1.00 96.75 486 VAL A N 1
ATOM 3659 C CA . VAL A 1 486 ? -30.038 1.652 32.720 1.00 96.75 486 VAL A CA 1
ATOM 3660 C C . VAL A 1 486 ? -28.696 0.991 32.453 1.00 96.75 486 VAL A C 1
ATOM 3662 O O . VAL A 1 486 ? -28.280 0.847 31.303 1.00 96.75 486 VAL A O 1
ATOM 3665 N N . ALA A 1 487 ? -28.039 0.549 33.525 1.00 97.81 487 ALA A N 1
ATOM 3666 C CA . ALA A 1 487 ? -26.772 -0.167 33.447 1.00 97.81 487 ALA A CA 1
ATOM 3667 C C . ALA A 1 487 ? -26.866 -1.446 32.598 1.00 97.81 487 ALA A C 1
ATOM 3669 O O . ALA A 1 487 ? -27.938 -2.023 32.386 1.00 97.81 487 ALA A O 1
ATOM 3670 N N . GLY A 1 488 ? -25.705 -1.932 32.173 1.00 98.06 488 GLY A N 1
ATOM 3671 C CA . GLY A 1 488 ? -25.543 -3.273 31.628 1.00 98.06 488 GLY A CA 1
ATOM 3672 C C . GLY A 1 488 ? -25.300 -3.321 30.127 1.00 98.06 488 GLY A C 1
ATOM 3673 O O . GLY A 1 488 ? -25.339 -2.316 29.416 1.00 98.06 488 GLY A O 1
ATOM 3674 N N . GLU A 1 489 ? -25.030 -4.537 29.661 1.00 98.38 489 GLU A N 1
ATOM 3675 C CA . GLU A 1 489 ? -24.639 -4.816 28.286 1.00 98.38 489 GLU A CA 1
ATOM 3676 C C . GLU A 1 489 ? -25.856 -5.023 27.380 1.00 98.38 489 GLU A C 1
ATOM 3678 O O . GLU A 1 489 ? -26.802 -5.739 27.719 1.00 98.38 489 GLU A O 1
ATOM 3683 N N . ARG A 1 490 ? -25.805 -4.416 26.195 1.00 97.44 490 ARG A N 1
ATOM 3684 C CA . ARG A 1 490 ? -26.603 -4.779 25.026 1.00 97.44 490 ARG A CA 1
ATOM 3685 C C . ARG A 1 490 ? -25.694 -5.461 24.033 1.00 97.44 490 ARG A C 1
ATOM 3687 O O . ARG A 1 490 ? -24.621 -4.940 23.733 1.00 97.44 490 ARG A O 1
ATOM 3694 N N . LYS A 1 491 ? -26.133 -6.585 23.489 1.00 96.06 491 LYS A N 1
ATOM 3695 C CA . LYS A 1 491 ? -25.367 -7.333 22.500 1.00 96.06 491 LYS A CA 1
ATOM 3696 C C . LYS A 1 491 ? -26.213 -7.550 21.259 1.00 96.06 491 LYS A C 1
ATOM 3698 O O . LYS A 1 491 ? -27.341 -8.025 21.351 1.00 96.06 491 LYS A O 1
ATOM 3703 N N . LEU A 1 492 ? -25.643 -7.197 20.116 1.00 94.12 492 LEU A N 1
ATOM 3704 C CA . LEU A 1 492 ? -26.187 -7.406 18.784 1.00 94.12 492 LEU A CA 1
ATOM 3705 C C . LEU A 1 492 ? -25.237 -8.343 18.031 1.00 94.12 492 LEU A C 1
ATOM 3707 O O . LEU A 1 492 ? -24.067 -8.012 17.833 1.00 94.12 492 LEU A O 1
ATOM 3711 N N . THR A 1 493 ? -25.731 -9.510 17.628 1.00 93.00 493 THR A N 1
ATOM 3712 C CA . THR A 1 493 ? -25.011 -10.492 16.802 1.00 93.00 493 THR A CA 1
ATOM 3713 C C . THR A 1 493 ? -25.851 -10.879 15.586 1.00 93.00 493 THR A C 1
ATOM 3715 O O . THR A 1 493 ? -27.013 -10.490 15.458 1.00 93.00 493 THR A O 1
ATOM 3718 N N . ALA A 1 494 ? -25.282 -11.701 14.702 1.00 86.56 494 ALA A N 1
ATOM 3719 C CA . ALA A 1 494 ? -26.034 -12.332 13.615 1.00 86.56 494 ALA A CA 1
ATOM 3720 C C . ALA A 1 494 ? -27.198 -13.215 14.115 1.00 86.56 494 ALA A C 1
ATOM 3722 O O . ALA A 1 494 ? -28.176 -13.407 13.404 1.00 86.56 494 ALA A O 1
ATOM 3723 N N . THR A 1 495 ? -27.115 -13.742 15.343 1.00 89.31 495 THR A N 1
ATOM 3724 C CA . THR A 1 495 ? -28.128 -14.643 15.918 1.00 89.31 495 THR A CA 1
ATOM 3725 C C . THR A 1 495 ? -29.239 -13.925 16.682 1.00 89.31 495 THR A C 1
ATOM 3727 O O . THR A 1 495 ? -30.220 -14.566 17.050 1.00 89.31 495 THR A O 1
ATOM 3730 N N . GLY A 1 496 ? -29.111 -12.620 16.940 1.00 91.88 496 GLY A N 1
ATOM 3731 C CA . GLY A 1 496 ? -30.152 -11.841 17.604 1.00 91.88 496 GLY A CA 1
ATOM 3732 C C . GLY A 1 496 ? -29.627 -10.722 18.498 1.00 91.88 496 GLY A C 1
ATOM 3733 O O . GLY A 1 496 ? -28.459 -10.332 18.447 1.00 91.88 496 GLY A O 1
ATOM 3734 N N . ILE A 1 497 ? -30.538 -10.198 19.316 1.00 94.94 497 ILE A N 1
ATOM 3735 C CA . ILE A 1 497 ? -30.300 -9.102 20.256 1.00 94.94 497 ILE A CA 1
ATOM 3736 C C . ILE A 1 497 ? -30.545 -9.613 21.678 1.00 94.94 497 ILE A C 1
ATOM 3738 O O . ILE A 1 497 ? -31.556 -10.263 21.933 1.00 94.94 497 ILE A O 1
ATOM 3742 N N . SER A 1 498 ? -29.655 -9.284 22.616 1.00 96.25 498 SER A N 1
ATOM 3743 C CA . SER A 1 498 ? -29.832 -9.573 24.045 1.00 96.25 498 SER A CA 1
ATOM 3744 C C . SER A 1 498 ? -29.545 -8.354 24.922 1.00 96.25 498 SER A C 1
ATOM 3746 O O . SER A 1 498 ? -28.737 -7.496 24.565 1.00 96.25 498 SER A O 1
ATOM 3748 N N . GLY A 1 499 ? -30.188 -8.299 26.093 1.00 96.50 499 GLY A N 1
ATOM 3749 C CA . GLY A 1 499 ? -29.995 -7.239 27.093 1.00 96.50 499 GLY A CA 1
ATOM 3750 C C . GLY A 1 499 ? -30.737 -5.928 26.809 1.00 96.50 499 GLY A C 1
ATOM 3751 O O . GLY A 1 499 ? -30.572 -4.974 27.565 1.00 96.50 499 GLY A O 1
ATOM 3752 N N . MET A 1 500 ? -31.543 -5.883 25.741 1.00 96.19 500 MET A N 1
ATOM 3753 C CA . MET A 1 500 ? -32.300 -4.708 25.293 1.00 96.19 500 MET A CA 1
ATOM 3754 C C . MET A 1 500 ? -33.180 -4.117 26.403 1.00 96.19 500 MET A C 1
ATOM 3756 O O . MET A 1 500 ? -33.845 -4.849 27.131 1.00 96.19 500 MET A O 1
ATOM 3760 N N . GLN A 1 501 ? -33.202 -2.790 26.498 1.00 97.06 501 GLN A N 1
ATOM 3761 C CA . GLN A 1 501 ? -34.076 -2.021 27.384 1.00 97.06 501 GLN A CA 1
ATOM 3762 C C . GLN A 1 501 ? -35.182 -1.324 26.602 1.00 97.06 501 GLN A C 1
ATOM 3764 O O . GLN A 1 501 ? -35.101 -1.148 25.389 1.00 97.06 501 GLN A O 1
ATOM 3769 N N . ALA A 1 502 ? -36.203 -0.862 27.325 1.00 95.12 502 ALA A N 1
ATOM 3770 C CA . ALA A 1 502 ? -37.414 -0.289 26.743 1.00 95.12 502 ALA A CA 1
ATOM 3771 C C . ALA A 1 502 ? -37.172 0.901 25.791 1.00 95.12 502 ALA A C 1
ATOM 3773 O O . ALA A 1 502 ? -37.966 1.111 24.877 1.00 95.12 502 ALA A O 1
ATOM 3774 N N . LYS A 1 503 ? -36.102 1.686 25.993 1.00 95.38 503 LYS A N 1
ATOM 3775 C CA . LYS A 1 503 ? -35.775 2.862 25.162 1.00 95.38 503 LYS A CA 1
ATOM 3776 C C . LYS A 1 503 ? -34.620 2.632 24.180 1.00 95.38 503 LYS A C 1
ATOM 3778 O O . LYS A 1 503 ? -34.244 3.573 23.477 1.00 95.38 503 LYS A O 1
ATOM 3783 N N . ASP A 1 504 ? -34.075 1.419 24.113 1.00 96.56 504 ASP A N 1
ATOM 3784 C CA . ASP A 1 504 ? -33.043 1.081 23.134 1.00 96.56 504 ASP A CA 1
ATOM 3785 C C . ASP A 1 504 ? -33.639 0.999 21.722 1.00 96.56 504 ASP A C 1
ATOM 3787 O O . ASP A 1 504 ? -34.762 0.537 21.513 1.00 96.56 504 ASP A O 1
ATOM 3791 N N . LYS A 1 505 ? -32.853 1.395 20.721 1.00 94.69 505 LYS A N 1
ATOM 3792 C CA . LYS A 1 505 ? -33.149 1.187 19.299 1.00 94.69 505 LYS A CA 1
ATOM 3793 C C . LYS A 1 505 ? -31.917 0.606 18.626 1.00 94.69 505 LYS A C 1
ATOM 3795 O O . LYS A 1 505 ? -31.099 1.349 18.107 1.00 94.69 505 LYS A O 1
ATOM 3800 N N . LEU A 1 506 ? -31.768 -0.715 18.651 1.00 88.31 506 LEU A N 1
ATOM 3801 C CA . LEU A 1 506 ? -30.622 -1.403 18.033 1.00 88.31 506 LEU A CA 1
ATOM 3802 C C . LEU A 1 506 ? -30.859 -1.789 16.564 1.00 88.31 506 LEU A C 1
ATOM 3804 O O . LEU A 1 506 ? -29.917 -2.181 15.883 1.00 88.31 506 LEU A O 1
ATOM 3808 N N . GLY A 1 507 ? -32.094 -1.645 16.072 1.00 80.19 507 GLY A N 1
ATOM 3809 C CA . GLY A 1 507 ? -32.501 -2.095 14.740 1.00 80.19 507 GLY A CA 1
ATOM 3810 C C . GLY A 1 507 ? -32.857 -3.584 14.704 1.00 80.19 507 GLY A C 1
ATOM 3811 O O . GLY A 1 507 ? -33.210 -4.172 15.726 1.00 80.19 507 GLY A O 1
ATOM 3812 N N . VAL A 1 508 ? -32.805 -4.176 13.510 1.00 69.50 508 VAL A N 1
ATOM 3813 C CA . VAL A 1 508 ? -32.981 -5.622 13.291 1.00 69.50 508 VAL A CA 1
ATOM 3814 C C . VAL A 1 508 ? -31.658 -6.371 13.489 1.00 69.50 508 VAL A C 1
ATOM 3816 O O . VAL A 1 508 ? -30.591 -5.757 13.499 1.00 69.50 508 VAL A O 1
ATOM 3819 N N . ALA A 1 509 ? -31.727 -7.699 13.644 1.00 66.31 509 ALA A N 1
ATOM 3820 C CA . ALA A 1 509 ? -30.542 -8.559 13.675 1.00 66.31 509 ALA A CA 1
ATOM 3821 C C . ALA A 1 509 ? -29.637 -8.301 12.458 1.00 66.31 509 ALA A C 1
ATOM 3823 O O . ALA A 1 509 ? -30.115 -7.896 11.394 1.00 66.31 509 ALA A O 1
ATOM 3824 N N . LEU A 1 510 ? -28.332 -8.529 12.626 1.00 73.44 510 LEU A N 1
ATOM 3825 C CA . LEU A 1 510 ? -27.332 -8.258 11.595 1.00 73.44 510 LEU A CA 1
ATOM 3826 C C . LEU A 1 510 ? -27.597 -9.136 10.360 1.00 73.44 510 LEU A C 1
ATOM 3828 O O . LEU A 1 510 ? -27.186 -10.291 10.311 1.00 73.44 510 LEU A O 1
ATOM 3832 N N . ASN A 1 511 ? -28.283 -8.586 9.357 1.00 63.31 511 ASN A N 1
ATOM 3833 C CA . ASN A 1 511 ? -28.224 -9.085 7.982 1.00 63.31 511 ASN A CA 1
ATOM 3834 C C . ASN A 1 511 ? -26.802 -8.781 7.471 1.00 63.31 511 ASN A C 1
ATOM 3836 O O . ASN A 1 511 ? -26.288 -7.730 7.867 1.00 63.31 511 ASN A O 1
ATOM 3840 N N . PRO A 1 512 ? -26.127 -9.640 6.675 1.00 63.06 512 PRO A N 1
ATOM 3841 C CA . PRO A 1 512 ? -24.716 -9.466 6.359 1.00 63.06 512 PRO A CA 1
ATOM 3842 C C . PRO A 1 512 ? -24.552 -8.170 5.580 1.00 63.06 512 PRO A C 1
ATOM 3844 O O . PRO A 1 512 ? -24.833 -8.080 4.386 1.00 63.06 512 PRO A O 1
ATOM 3847 N N . ALA A 1 513 ? -24.161 -7.144 6.316 1.00 65.81 513 ALA A N 1
ATOM 3848 C CA . ALA A 1 513 ? -24.076 -5.802 5.823 1.00 65.81 513 ALA A CA 1
ATOM 3849 C C . ALA A 1 513 ? -22.708 -5.257 6.211 1.00 65.81 513 ALA A C 1
ATOM 3851 O O . ALA A 1 513 ? -22.267 -5.338 7.363 1.00 65.81 513 ALA A O 1
ATOM 3852 N N . THR A 1 514 ? -22.012 -4.776 5.194 1.00 76.94 514 THR A N 1
ATOM 3853 C CA . THR A 1 514 ? -20.628 -4.340 5.275 1.00 76.94 514 THR A CA 1
ATOM 3854 C C . THR A 1 514 ? -20.599 -2.903 5.786 1.00 76.94 514 THR A C 1
ATOM 3856 O O . THR A 1 514 ? -21.221 -2.026 5.189 1.00 76.94 514 THR A O 1
ATOM 3859 N N . LEU A 1 515 ? -19.898 -2.660 6.896 1.00 73.06 515 LEU A N 1
ATOM 3860 C CA . LEU A 1 515 ? -19.602 -1.321 7.407 1.00 73.06 515 LEU A CA 1
ATOM 3861 C C . LEU A 1 515 ? -18.513 -0.655 6.566 1.00 73.06 515 LEU A C 1
ATOM 3863 O O . LEU A 1 515 ? -17.524 -1.292 6.193 1.00 73.06 515 LEU A O 1
ATOM 3867 N N . PHE A 1 516 ? -18.706 0.636 6.290 1.00 74.06 516 PHE A N 1
ATOM 3868 C CA . PHE A 1 516 ? -17.915 1.389 5.320 1.00 74.06 516 PHE A CA 1
ATOM 3869 C C . PHE A 1 516 ? -17.083 2.496 5.950 1.00 74.06 516 PHE A C 1
ATOM 3871 O O . PHE A 1 516 ? -17.455 3.666 5.937 1.00 74.06 516 PHE A O 1
ATOM 3878 N N . GLY A 1 517 ? -15.911 2.137 6.457 1.00 79.56 517 GLY A N 1
ATOM 3879 C CA . GLY A 1 517 ? -14.919 3.108 6.900 1.00 79.56 517 GLY A CA 1
ATOM 3880 C C . GLY A 1 517 ? -15.424 3.963 8.068 1.00 79.56 517 GLY A C 1
ATOM 3881 O O . GLY A 1 517 ? -16.113 3.432 8.946 1.00 79.56 517 GLY A O 1
ATOM 3882 N N . PRO A 1 518 ? -15.046 5.254 8.135 1.00 81.75 518 PRO A N 1
ATOM 3883 C CA . PRO A 1 518 ? -15.439 6.113 9.239 1.00 81.75 518 PRO A CA 1
ATOM 3884 C C . PRO A 1 518 ? -16.943 6.366 9.249 1.00 81.75 518 PRO A C 1
ATOM 3886 O O . PRO A 1 518 ? -17.548 6.658 8.217 1.00 81.75 518 PRO A O 1
ATOM 3889 N N . SER A 1 519 ? -17.526 6.411 10.442 1.00 82.75 519 SER A N 1
ATOM 3890 C CA . SER A 1 519 ? -18.840 7.023 10.623 1.00 82.75 519 SER A CA 1
ATOM 3891 C C . SER A 1 519 ? -18.851 8.473 10.086 1.00 82.75 519 SER A C 1
ATOM 3893 O O . SER A 1 519 ? -17.887 9.234 10.254 1.00 82.75 519 SER A O 1
ATOM 3895 N N . HIS A 1 520 ? -19.938 8.891 9.421 1.00 85.62 520 HIS A N 1
ATOM 3896 C CA . HIS A 1 520 ? -20.047 10.251 8.864 1.00 85.62 520 HIS A CA 1
ATOM 3897 C C . HIS A 1 520 ? -19.862 11.325 9.944 1.00 85.62 520 HIS A C 1
ATOM 3899 O O . HIS A 1 520 ? -19.145 12.311 9.741 1.00 85.62 520 HIS A O 1
ATOM 3905 N N . SER A 1 521 ? -20.435 11.076 11.119 1.00 89.12 521 SER A N 1
ATOM 3906 C CA . SER A 1 521 ? -20.222 11.817 12.359 1.00 89.12 521 SER A CA 1
ATOM 3907 C C . SER A 1 521 ? -19.779 10.875 13.472 1.00 89.12 521 SER A C 1
ATOM 3909 O O . SER A 1 521 ? -20.035 9.671 13.425 1.00 89.12 521 SER A O 1
ATOM 3911 N N . GLY A 1 522 ? -19.081 11.415 14.466 1.00 92.00 522 GLY A N 1
ATOM 3912 C CA . GLY A 1 522 ? -18.652 10.633 15.618 1.00 92.00 522 GLY A CA 1
ATOM 3913 C C . GLY A 1 522 ? -19.802 10.242 16.555 1.00 92.00 522 GLY A C 1
ATOM 3914 O O . GLY A 1 522 ? -20.905 10.788 16.432 1.00 92.00 522 GLY A O 1
ATOM 3915 N N . PRO A 1 523 ? -19.543 9.332 17.508 1.00 93.94 523 PRO A N 1
ATOM 3916 C CA . PRO A 1 523 ? -20.492 8.988 18.559 1.00 93.94 523 PRO A CA 1
ATOM 3917 C C . PRO A 1 523 ? -20.853 10.202 19.409 1.00 93.94 523 PRO A C 1
ATOM 3919 O O . PRO A 1 523 ? -20.013 11.070 19.650 1.00 93.94 523 PRO A O 1
ATOM 3922 N N . SER A 1 524 ? -22.089 10.270 19.886 1.00 94.56 524 SER A N 1
ATOM 3923 C CA . SER A 1 524 ? -22.577 11.408 20.661 1.00 94.56 524 SER A CA 1
ATOM 3924 C C . SER A 1 524 ? -23.608 10.995 21.695 1.00 94.56 524 SER A C 1
ATOM 3926 O O . SER A 1 524 ? -24.270 9.964 21.580 1.00 94.56 524 SER A O 1
ATOM 3928 N N . PHE A 1 525 ? -23.784 11.861 22.681 1.00 94.12 525 PHE A N 1
ATOM 3929 C CA . PHE A 1 525 ? -24.859 11.775 23.653 1.00 94.12 525 PHE A CA 1
ATOM 3930 C C . PHE A 1 525 ? -25.950 12.784 23.286 1.00 94.12 525 PHE A C 1
ATOM 3932 O O . PHE A 1 525 ? -25.652 13.870 22.781 1.00 94.12 525 PHE A O 1
ATOM 3939 N N . SER A 1 526 ? -27.216 12.440 23.523 1.00 91.56 526 SER A N 1
ATOM 3940 C CA . SER A 1 526 ? -28.306 13.417 23.473 1.00 91.56 526 SER A CA 1
ATOM 3941 C C . SER A 1 526 ? -28.029 14.536 24.483 1.00 91.56 526 SER A C 1
ATOM 3943 O O . SER A 1 526 ? -27.484 14.255 25.547 1.00 91.56 526 SER A O 1
ATOM 3945 N N . THR A 1 527 ? -28.408 15.778 24.168 1.00 79.81 527 THR A N 1
ATOM 3946 C CA . THR A 1 527 ? -28.155 16.985 24.986 1.00 79.81 527 THR A CA 1
ATOM 3947 C C . THR A 1 527 ? -28.220 16.727 26.494 1.00 79.81 527 THR A C 1
ATOM 3949 O O . THR A 1 527 ? -29.289 16.406 27.013 1.00 79.81 527 THR A O 1
ATOM 3952 N N . VAL A 1 528 ? -27.096 16.919 27.194 1.00 65.31 528 VAL A N 1
ATOM 3953 C CA . VAL A 1 528 ? -27.014 16.842 28.662 1.00 65.31 528 VAL A CA 1
ATOM 3954 C C . VAL A 1 528 ? -26.242 18.005 29.270 1.00 65.31 528 VAL A C 1
ATOM 3956 O O . VAL A 1 528 ? -25.316 18.556 28.672 1.00 65.31 528 VAL A O 1
ATOM 3959 N N . THR A 1 529 ? -26.628 18.334 30.503 1.00 65.38 529 THR A N 1
ATOM 3960 C CA . THR A 1 529 ? -25.966 19.280 31.412 1.00 65.38 529 THR A CA 1
ATOM 3961 C C . THR A 1 529 ? -25.031 18.595 32.423 1.00 65.38 529 THR A C 1
ATOM 3963 O O . THR A 1 529 ? -24.360 19.290 33.177 1.00 65.38 529 THR A O 1
ATOM 3966 N N . ASN A 1 530 ? -24.964 17.254 32.455 1.00 63.66 530 ASN A N 1
ATOM 3967 C CA . ASN A 1 530 ? -24.196 16.473 33.439 1.00 63.66 530 ASN A CA 1
ATOM 3968 C C . ASN A 1 530 ? -23.285 15.430 32.750 1.00 63.66 530 ASN A C 1
ATOM 3970 O O . ASN A 1 530 ? -23.685 14.833 31.751 1.00 63.66 530 ASN A O 1
ATOM 3974 N N . THR A 1 531 ? -22.073 15.224 33.277 1.00 74.94 531 THR A N 1
ATOM 3975 C CA . THR A 1 531 ? -20.902 14.657 32.575 1.00 74.94 531 THR A CA 1
ATOM 3976 C C . THR A 1 531 ? -20.408 13.295 33.090 1.00 74.94 531 THR A C 1
ATOM 3978 O O . THR A 1 531 ? -19.295 12.883 32.771 1.00 74.94 531 THR A O 1
ATOM 3981 N N . SER A 1 532 ? -21.187 12.567 33.898 1.00 88.44 532 SER A N 1
ATOM 3982 C CA . SER A 1 532 ? -20.700 11.329 34.541 1.00 88.44 532 SER A CA 1
ATOM 3983 C C . SER A 1 532 ? -21.082 10.017 33.846 1.00 88.44 532 SER A C 1
ATOM 3985 O O . SER A 1 532 ? -20.481 8.986 34.148 1.00 88.44 532 SER A O 1
ATOM 3987 N N . ALA A 1 533 ? -22.060 10.017 32.932 1.00 94.56 533 ALA A N 1
ATOM 3988 C CA . ALA A 1 533 ? -22.516 8.783 32.291 1.00 94.56 533 ALA A CA 1
ATOM 3989 C C . ALA A 1 533 ? -21.438 8.203 31.361 1.00 94.56 533 ALA A C 1
ATOM 3991 O O . ALA A 1 533 ? -20.779 8.945 30.631 1.00 94.56 533 ALA A O 1
ATOM 3992 N N . GLN A 1 534 ? -21.278 6.880 31.364 1.00 96.56 534 GLN A N 1
ATOM 3993 C CA . GLN A 1 534 ? -20.258 6.184 30.579 1.00 96.56 534 GLN A CA 1
ATOM 3994 C C . GLN A 1 534 ? -20.807 4.935 29.897 1.00 96.56 534 GLN A C 1
ATOM 3996 O O . GLN A 1 534 ? -21.622 4.201 30.460 1.00 96.56 534 GLN A O 1
ATOM 4001 N N . ILE A 1 535 ? -20.310 4.685 28.688 1.00 97.44 535 ILE A N 1
ATOM 4002 C CA . ILE A 1 535 ? -20.605 3.492 27.895 1.00 97.44 535 ILE A CA 1
ATOM 4003 C C . ILE A 1 535 ? -19.335 2.964 27.239 1.00 97.44 535 ILE A C 1
ATOM 4005 O O . ILE A 1 535 ? -18.576 3.718 26.636 1.00 97.44 535 ILE A O 1
ATOM 4009 N N . THR A 1 536 ? -19.121 1.654 27.325 1.00 97.75 536 THR A N 1
ATOM 4010 C CA . THR A 1 536 ? -18.102 0.951 26.540 1.00 97.75 536 THR A CA 1
ATOM 4011 C C . THR A 1 536 ? -18.752 0.333 25.310 1.00 97.75 536 THR A C 1
ATOM 4013 O O . THR A 1 536 ? -19.721 -0.416 25.435 1.00 97.75 536 THR A O 1
ATOM 4016 N N . VAL A 1 537 ? -18.218 0.625 24.129 1.00 97.50 537 VAL A N 1
ATOM 4017 C CA . VAL A 1 537 ? -18.672 0.070 22.852 1.00 97.50 537 VAL A CA 1
ATOM 4018 C C . VAL A 1 537 ? -17.583 -0.831 22.290 1.00 97.50 537 VAL A C 1
ATOM 4020 O O . VAL A 1 537 ? -16.445 -0.394 22.158 1.00 97.50 537 VAL A O 1
ATOM 4023 N N . GLU A 1 538 ? -17.932 -2.069 21.945 1.00 97.75 538 GLU A N 1
ATOM 4024 C CA . GLU A 1 538 ? -17.051 -3.022 21.261 1.00 97.75 538 GLU A CA 1
ATOM 4025 C C . GLU A 1 538 ? -17.695 -3.453 19.940 1.00 97.75 538 GLU A C 1
ATOM 4027 O O . GLU A 1 538 ? -18.814 -3.970 19.930 1.00 97.75 538 GLU A O 1
ATOM 4032 N N . LEU A 1 539 ? -16.992 -3.246 18.828 1.00 96.19 539 LEU A N 1
ATOM 4033 C CA . LEU A 1 539 ? -17.431 -3.602 17.481 1.00 96.19 539 LEU A CA 1
ATOM 4034 C C . LEU A 1 539 ? -16.454 -4.605 16.872 1.00 96.19 539 LEU A C 1
ATOM 4036 O O . LEU A 1 539 ? -15.239 -4.428 16.946 1.00 96.19 539 LEU A O 1
ATOM 4040 N N . MET A 1 540 ? -16.991 -5.638 16.231 1.00 96.12 540 MET A N 1
ATOM 4041 C CA . MET A 1 540 ? -16.217 -6.643 15.508 1.00 96.12 540 MET A CA 1
ATOM 4042 C C . MET A 1 540 ? -16.827 -6.867 14.135 1.00 96.12 540 MET A C 1
ATOM 4044 O O . MET A 1 540 ? -18.032 -7.102 14.016 1.00 96.12 540 MET A O 1
ATOM 4048 N N . THR A 1 541 ? -15.998 -6.871 13.103 1.00 94.94 541 THR A N 1
ATOM 4049 C CA . THR A 1 541 ? -16.409 -7.193 11.738 1.00 94.94 541 THR A CA 1
ATOM 4050 C C . THR A 1 541 ? -15.629 -8.385 11.195 1.00 94.94 541 THR A C 1
ATOM 4052 O O . THR A 1 541 ? -14.549 -8.734 11.675 1.00 94.94 541 THR A O 1
ATOM 4055 N N . ASP A 1 542 ? -16.205 -9.032 10.191 1.00 94.25 542 ASP A N 1
ATOM 4056 C CA . ASP A 1 542 ? -15.546 -10.023 9.356 1.00 94.25 542 ASP A CA 1
ATOM 4057 C C . ASP A 1 542 ? -15.340 -9.442 7.959 1.00 94.25 542 ASP A C 1
ATOM 4059 O O . ASP A 1 542 ? -16.284 -9.038 7.280 1.00 94.25 542 ASP A O 1
ATOM 4063 N N . GLN A 1 543 ? -14.083 -9.374 7.542 1.00 94.31 543 GLN A N 1
ATOM 4064 C CA . GLN A 1 543 ? -13.692 -8.849 6.241 1.00 94.31 543 GLN A CA 1
ATOM 4065 C C . GLN A 1 543 ? -13.587 -9.941 5.165 1.00 94.31 543 GLN A C 1
ATOM 4067 O O . GLN A 1 543 ? -13.277 -9.628 4.020 1.00 94.31 543 GLN A O 1
ATOM 4072 N N . GLY A 1 544 ? -13.840 -11.211 5.509 1.00 91.94 544 GLY A N 1
ATOM 4073 C CA . GLY A 1 544 ? -13.761 -12.335 4.571 1.00 91.94 544 GLY A CA 1
ATOM 4074 C C . GLY A 1 544 ? -12.334 -12.670 4.128 1.00 91.94 544 GLY A C 1
ATOM 4075 O O . GLY A 1 544 ? -12.143 -13.348 3.122 1.00 91.94 544 GLY A O 1
ATOM 4076 N N . ILE A 1 545 ? -11.332 -12.186 4.865 1.00 90.88 545 ILE A N 1
ATOM 4077 C CA . ILE A 1 545 ? -9.909 -12.404 4.597 1.00 90.88 545 ILE A CA 1
ATOM 4078 C C . ILE A 1 545 ? -9.320 -13.241 5.738 1.00 90.88 545 ILE A C 1
ATOM 4080 O O . ILE A 1 545 ? -9.523 -12.930 6.911 1.00 90.88 545 ILE A O 1
ATOM 4084 N N . GLY A 1 546 ? -8.695 -14.369 5.378 1.00 70.12 546 GLY A N 1
ATOM 4085 C CA . GLY A 1 546 ? -8.364 -15.470 6.291 1.00 70.12 546 GLY A CA 1
ATOM 4086 C C . GLY A 1 546 ? -7.579 -15.043 7.536 1.00 70.12 546 GLY A C 1
ATOM 4087 O O . GLY A 1 546 ? -6.589 -14.319 7.424 1.00 70.12 546 GLY A O 1
ATOM 4088 N N . ARG A 1 547 ? -8.035 -15.524 8.701 1.00 51.31 547 ARG A N 1
ATOM 4089 C CA . ARG A 1 547 ? -7.327 -15.423 9.988 1.00 51.31 547 ARG A CA 1
ATOM 4090 C C . ARG A 1 547 ? -6.143 -16.381 10.035 1.00 51.31 547 ARG A C 1
ATOM 4092 O O . ARG A 1 547 ? -6.328 -17.543 9.611 1.00 51.31 547 ARG A O 1
#

Mean predicted aligned error: 4.92 Å